Protein AF-A0AAD8QIY9-F1 (afdb_monomer)

pLDDT: mean 73.0, std 21.52, range [18.5, 98.19]

Structure (mmCIF, N/CA/C/O backbone):
data_AF-A0AAD8QIY9-F1
#
_entry.id   AF-A0AAD8QIY9-F1
#
loop_
_atom_site.group_PDB
_atom_site.id
_atom_site.type_symbol
_atom_site.label_atom_id
_atom_site.label_alt_id
_atom_site.label_comp_id
_atom_site.label_asym_id
_atom_site.label_entity_id
_atom_site.label_seq_id
_atom_site.pdbx_PDB_ins_code
_atom_site.Cartn_x
_atom_site.Cartn_y
_atom_site.Cartn_z
_atom_site.occupancy
_atom_site.B_iso_or_equiv
_atom_site.auth_seq_id
_atom_site.auth_comp_id
_atom_site.auth_asym_id
_atom_site.auth_atom_id
_atom_site.pdbx_PDB_model_num
ATOM 1 N N . MET A 1 1 ? -17.175 15.828 -14.242 1.00 21.14 1 MET A N 1
ATOM 2 C CA . MET A 1 1 ? -17.108 14.345 -14.232 1.00 21.14 1 MET A CA 1
ATOM 3 C C . MET A 1 1 ? -16.057 13.899 -13.226 1.00 21.14 1 MET A C 1
ATOM 5 O O . MET A 1 1 ? -14.866 14.074 -13.456 1.00 21.14 1 MET A O 1
ATOM 9 N N . ALA A 1 2 ? -16.530 13.477 -12.053 1.00 19.03 2 ALA A N 1
ATOM 10 C CA . ALA A 1 2 ? -15.810 13.533 -10.785 1.00 19.03 2 ALA A CA 1
ATOM 11 C C . ALA A 1 2 ? -14.758 12.424 -10.600 1.00 19.03 2 ALA A C 1
ATOM 13 O O . ALA A 1 2 ? -14.984 11.249 -10.896 1.00 19.03 2 ALA A O 1
ATOM 14 N N . ARG A 1 3 ? -13.591 12.847 -10.101 1.00 18.50 3 ARG A N 1
ATOM 15 C CA . ARG A 1 3 ? -12.462 12.017 -9.671 1.00 18.50 3 ARG A CA 1
ATOM 16 C C . ARG A 1 3 ? -12.796 11.374 -8.323 1.00 18.50 3 ARG A C 1
ATOM 18 O O . ARG A 1 3 ? -13.298 12.037 -7.427 1.00 18.50 3 ARG A O 1
ATOM 25 N N . TRP A 1 4 ? -12.505 10.085 -8.203 1.00 21.19 4 TRP A N 1
ATOM 26 C CA . TRP A 1 4 ? -12.859 9.246 -7.061 1.00 21.19 4 TRP A CA 1
ATOM 27 C C . TRP A 1 4 ? -11.745 9.262 -6.002 1.00 21.19 4 TRP A C 1
ATOM 29 O O . TRP A 1 4 ? -10.675 8.693 -6.239 1.00 21.19 4 TRP A O 1
ATOM 39 N N . CYS A 1 5 ? -11.998 9.899 -4.855 1.00 19.88 5 CYS A N 1
ATOM 40 C CA . CYS A 1 5 ? -11.155 9.844 -3.654 1.00 19.88 5 CYS A CA 1
ATOM 41 C C . CYS A 1 5 ? -11.427 8.557 -2.861 1.00 19.88 5 CYS A C 1
ATOM 43 O O . CYS A 1 5 ? -12.566 8.105 -2.761 1.00 19.88 5 CYS A O 1
ATOM 45 N N . ARG A 1 6 ? -10.362 7.945 -2.334 1.00 24.66 6 ARG A N 1
ATOM 46 C CA . ARG A 1 6 ? -10.383 6.725 -1.516 1.00 24.66 6 ARG A CA 1
ATOM 47 C C . ARG A 1 6 ? -9.691 7.034 -0.200 1.00 24.66 6 ARG A C 1
ATOM 49 O O . ARG A 1 6 ? -8.578 7.550 -0.219 1.00 24.66 6 ARG A O 1
ATOM 56 N N . THR A 1 7 ? -10.338 6.700 0.901 1.00 21.98 7 THR A N 1
ATOM 57 C CA . THR A 1 7 ? -9.853 6.930 2.259 1.00 21.98 7 THR A CA 1
ATOM 58 C C . THR A 1 7 ? -9.060 5.719 2.770 1.00 21.98 7 THR A C 1
ATOM 60 O O . THR A 1 7 ? -9.433 4.568 2.545 1.00 21.98 7 THR A O 1
ATOM 63 N N . ALA A 1 8 ? -7.948 6.026 3.446 1.00 27.14 8 ALA A N 1
ATOM 64 C CA . ALA A 1 8 ? -7.008 5.149 4.156 1.00 27.14 8 ALA A CA 1
ATOM 65 C C . ALA A 1 8 ? -6.075 4.254 3.307 1.00 27.14 8 ALA A C 1
ATOM 67 O O . ALA A 1 8 ? -6.323 3.066 3.077 1.00 27.14 8 ALA A O 1
ATOM 68 N N . ALA A 1 9 ? -4.946 4.867 2.947 1.00 22.50 9 ALA A N 1
ATOM 69 C CA . ALA A 1 9 ? -3.689 4.286 2.493 1.00 22.50 9 ALA A CA 1
ATOM 70 C C . ALA A 1 9 ? -2.688 4.204 3.665 1.00 22.50 9 ALA A C 1
ATOM 72 O O . ALA A 1 9 ? -2.499 5.227 4.324 1.00 22.50 9 ALA A O 1
ATOM 73 N N . PRO A 1 10 ? -1.992 3.081 3.932 1.00 22.39 10 PRO A N 1
ATOM 74 C CA . PRO A 1 10 ? -0.773 3.125 4.728 1.00 22.39 10 PRO A CA 1
ATOM 75 C C . PRO A 1 10 ? 0.338 3.778 3.894 1.00 22.39 10 PRO A C 1
ATOM 77 O O . PRO A 1 10 ? 0.641 3.353 2.777 1.00 22.39 10 PRO A O 1
ATOM 80 N N . ILE A 1 11 ? 0.950 4.826 4.442 1.00 23.64 11 ILE A 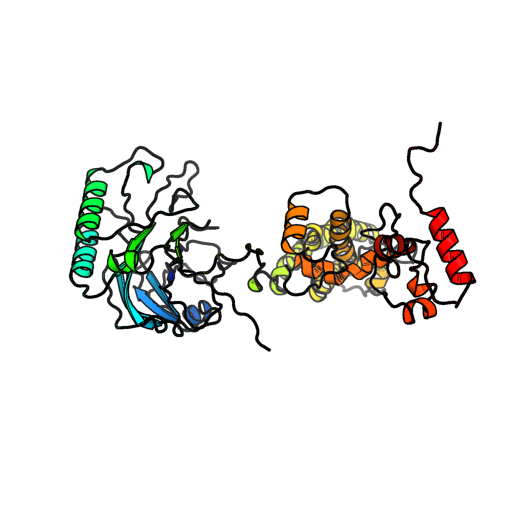N 1
ATOM 81 C CA . ILE A 1 11 ? 2.036 5.588 3.821 1.00 23.64 11 ILE A CA 1
ATOM 82 C C . ILE A 1 11 ? 3.222 4.653 3.529 1.00 23.64 11 ILE A C 1
ATOM 84 O O . ILE A 1 11 ? 4.047 4.345 4.390 1.00 23.64 11 ILE A O 1
ATOM 88 N N . ALA A 1 12 ? 3.341 4.210 2.278 1.00 21.08 12 ALA A N 1
ATOM 89 C CA . ALA A 1 12 ? 4.534 3.546 1.772 1.00 21.08 12 ALA A CA 1
ATOM 90 C C . ALA A 1 12 ? 5.663 4.583 1.638 1.00 21.08 12 ALA A C 1
ATOM 92 O O . ALA A 1 12 ? 5.784 5.259 0.617 1.00 21.08 12 ALA A O 1
ATOM 93 N N . GLY A 1 13 ? 6.491 4.731 2.677 1.00 21.50 13 GLY A N 1
ATOM 94 C CA . GLY A 1 13 ? 7.665 5.607 2.597 1.00 21.50 13 GLY A CA 1
ATOM 95 C C . GLY A 1 13 ? 8.385 5.971 3.894 1.00 21.50 13 GLY A C 1
ATOM 96 O O . GLY A 1 13 ? 9.485 6.518 3.809 1.00 21.50 13 GLY A O 1
ATOM 97 N N . ALA A 1 14 ? 7.847 5.658 5.074 1.00 21.59 14 ALA A N 1
ATOM 98 C CA . ALA A 1 14 ? 8.504 5.968 6.343 1.00 21.59 14 ALA A CA 1
ATOM 99 C C . ALA A 1 14 ? 9.152 4.712 6.946 1.00 21.59 14 ALA A C 1
ATOM 101 O O . ALA A 1 14 ? 8.481 3.789 7.399 1.00 21.59 14 ALA A O 1
ATOM 102 N N . LYS A 1 15 ? 10.488 4.666 6.935 1.00 22.91 15 LYS A N 1
ATOM 103 C CA . LYS A 1 15 ? 11.232 3.817 7.869 1.00 22.91 15 LYS A CA 1
ATOM 104 C C . LYS A 1 15 ? 11.070 4.425 9.270 1.00 22.91 15 LYS A C 1
ATOM 106 O O . LYS A 1 15 ? 11.341 5.610 9.413 1.00 22.91 15 LYS A O 1
ATOM 111 N N . GLU A 1 16 ? 10.723 3.567 10.234 1.00 24.08 16 GLU A N 1
ATOM 112 C CA . GLU A 1 16 ? 10.786 3.721 11.705 1.00 24.08 16 GLU A CA 1
ATOM 113 C C . GLU A 1 16 ? 9.524 4.177 12.481 1.00 24.08 16 GLU A C 1
ATOM 115 O O . GLU A 1 16 ? 9.021 5.281 12.323 1.00 24.08 16 GLU A O 1
ATOM 120 N N . GLN A 1 17 ? 9.107 3.277 13.393 1.00 26.48 17 GLN A N 1
ATOM 121 C CA . GLN A 1 17 ? 8.493 3.474 14.725 1.00 26.48 17 GLN A CA 1
ATOM 122 C C . GLN A 1 17 ? 7.114 4.153 14.901 1.00 26.48 17 GLN A C 1
ATOM 124 O O . GLN A 1 17 ? 6.879 4.707 15.969 1.00 26.48 17 GLN A O 1
ATOM 129 N N . ALA A 1 18 ? 6.164 4.022 13.968 1.00 29.22 18 ALA A N 1
ATOM 130 C CA . ALA A 1 18 ? 4.759 4.408 14.211 1.00 29.22 18 ALA A CA 1
ATOM 131 C C . ALA A 1 18 ? 3.840 3.212 14.493 1.00 29.22 18 ALA A C 1
ATOM 133 O O . ALA A 1 18 ? 3.858 2.239 13.741 1.00 29.22 18 ALA A O 1
ATOM 134 N N . SER A 1 19 ? 3.036 3.268 15.561 1.00 31.56 19 SER A N 1
ATOM 135 C CA . SER A 1 19 ? 2.042 2.245 15.938 1.00 31.56 19 SER A CA 1
ATOM 136 C C . SER A 1 19 ? 0.631 2.740 15.594 1.00 31.56 19 SER A C 1
ATOM 138 O O . SER A 1 19 ? 0.084 3.547 16.332 1.00 31.56 19 SER A O 1
ATOM 140 N N . PRO A 1 20 ? 0.002 2.322 14.492 1.00 34.47 20 PRO A N 1
ATOM 141 C CA . PRO A 1 20 ? -1.386 2.700 14.247 1.00 34.47 20 PRO A CA 1
ATOM 142 C C . PRO A 1 20 ? -2.281 1.982 15.266 1.00 34.47 20 PRO A C 1
ATOM 144 O O . PRO A 1 20 ? -2.203 0.764 15.401 1.00 34.47 20 PRO A O 1
ATOM 147 N N . VAL A 1 21 ? -3.121 2.719 15.985 1.00 33.56 21 VAL A N 1
ATOM 148 C CA . VAL A 1 21 ? -4.086 2.151 16.930 1.00 33.56 21 VAL A CA 1
ATOM 149 C C . VAL A 1 21 ? -5.457 2.612 16.463 1.00 33.56 21 VAL A C 1
ATOM 151 O O . VAL A 1 21 ? -5.700 3.794 1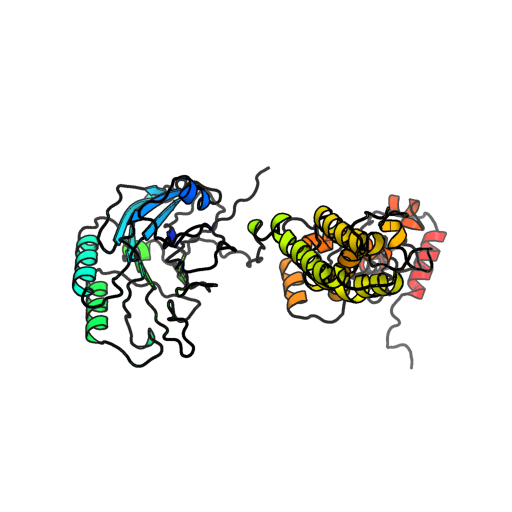6.529 1.00 33.56 21 VAL A O 1
ATOM 154 N N . ALA A 1 22 ? -6.302 1.701 15.967 1.00 34.31 22 ALA A N 1
ATOM 155 C CA . ALA A 1 22 ? -7.706 1.897 15.562 1.00 34.31 22 ALA A CA 1
ATOM 156 C C . ALA A 1 22 ? -8.013 2.899 14.409 1.00 34.31 22 ALA A C 1
ATOM 158 O O . ALA A 1 22 ? -8.376 4.045 14.630 1.00 34.31 22 ALA A O 1
ATOM 159 N N . VAL A 1 23 ? -8.012 2.436 13.153 1.00 38.12 23 VAL A N 1
ATOM 160 C CA . VAL A 1 23 ? -8.559 3.162 11.986 1.00 38.12 23 VAL A CA 1
ATOM 161 C C . VAL A 1 23 ? -9.962 2.646 11.673 1.00 38.12 23 VAL A C 1
ATOM 163 O O . VAL A 1 23 ? -10.087 1.549 11.149 1.00 38.12 23 VAL A O 1
ATOM 166 N N . ALA A 1 24 ? -11.029 3.404 11.914 1.00 34.69 24 ALA A N 1
ATOM 167 C CA . ALA A 1 24 ? -12.357 2.981 11.468 1.00 34.69 24 ALA A CA 1
ATOM 168 C C . ALA A 1 24 ? -12.539 3.150 9.940 1.00 34.69 24 ALA A C 1
ATOM 170 O O . ALA A 1 24 ? -12.148 4.174 9.369 1.00 34.69 24 ALA A O 1
ATOM 171 N N . ARG A 1 25 ? -13.110 2.151 9.246 1.00 30.23 25 ARG A N 1
ATOM 172 C CA . ARG A 1 25 ? -13.399 2.205 7.793 1.00 30.23 25 ARG A CA 1
ATOM 173 C C . ARG A 1 25 ? -14.904 2.111 7.535 1.00 30.23 25 ARG A C 1
ATOM 175 O O . ARG A 1 25 ? -15.549 1.217 8.054 1.00 30.23 25 ARG A O 1
ATOM 182 N N . THR A 1 26 ? -15.423 2.968 6.649 1.00 32.38 26 THR A N 1
ATOM 183 C CA . THR A 1 26 ? -16.783 2.870 6.086 1.00 32.38 26 THR A CA 1
ATOM 184 C C . THR A 1 26 ? -16.758 2.943 4.554 1.00 32.38 26 THR A C 1
ATOM 186 O O . THR A 1 26 ? -15.902 3.593 3.941 1.00 32.38 26 THR A O 1
ATOM 189 N N . SER A 1 27 ? -17.684 2.227 3.911 1.00 28.05 27 SER A N 1
ATOM 190 C CA . SER A 1 27 ? -17.843 2.156 2.453 1.00 28.05 27 SER A CA 1
ATOM 191 C C . SER A 1 27 ? -18.639 3.357 1.927 1.00 28.05 27 SER A C 1
ATOM 193 O O . SER A 1 27 ? -19.864 3.383 1.991 1.00 28.05 27 SER A O 1
ATOM 195 N N . ALA A 1 28 ? -17.962 4.337 1.326 1.00 25.08 28 ALA A N 1
ATOM 196 C CA . ALA A 1 28 ? -18.619 5.473 0.683 1.00 25.08 28 ALA A CA 1
ATOM 197 C C . ALA A 1 28 ? -19.280 5.083 -0.655 1.00 25.08 28 ALA A C 1
ATOM 199 O O . ALA A 1 28 ? -18.626 5.129 -1.700 1.00 25.08 28 ALA A O 1
ATOM 200 N N . ARG A 1 29 ? -20.582 4.761 -0.638 1.00 27.98 29 ARG A N 1
ATOM 201 C CA . ARG A 1 29 ? -21.555 5.145 -1.686 1.00 27.98 29 ARG A CA 1
ATOM 202 C C . ARG A 1 29 ? -22.963 5.199 -1.096 1.00 27.98 29 ARG A C 1
ATOM 204 O O . ARG A 1 29 ? -23.657 4.195 -1.040 1.00 27.98 29 ARG A O 1
ATOM 211 N N . GLY A 1 30 ? -23.366 6.404 -0.728 1.00 23.52 30 GLY A N 1
ATOM 212 C CA . GLY A 1 30 ? -24.691 6.726 -0.220 1.00 23.52 30 GLY A CA 1
ATOM 213 C C . GLY A 1 30 ? -24.532 7.862 0.772 1.00 23.52 30 GLY A C 1
ATOM 214 O O . GLY A 1 30 ? -23.858 7.696 1.782 1.00 23.52 30 GLY A O 1
ATOM 215 N N . ALA A 1 31 ? -25.068 9.035 0.453 1.00 26.28 31 ALA A N 1
ATOM 216 C CA . ALA A 1 31 ? -25.296 10.059 1.461 1.00 26.28 31 ALA A CA 1
ATOM 217 C C . ALA A 1 31 ? -26.203 9.418 2.522 1.00 26.28 31 ALA A C 1
ATOM 219 O O . ALA A 1 31 ? -27.357 9.143 2.207 1.00 26.28 31 ALA A O 1
ATOM 220 N N . GLY A 1 32 ? -25.671 9.046 3.691 1.00 26.80 32 GLY A N 1
ATOM 221 C CA . GLY A 1 32 ? -26.487 8.316 4.665 1.00 26.80 32 GLY A CA 1
ATOM 222 C C . GLY A 1 32 ? -25.821 7.313 5.609 1.00 26.80 32 GLY A C 1
ATOM 223 O O . GLY A 1 32 ? -26.523 6.866 6.501 1.00 26.80 32 GLY A O 1
ATOM 224 N N . SER A 1 33 ? -24.527 6.975 5.508 1.00 29.11 33 SER A N 1
ATOM 225 C CA . SER A 1 33 ? -23.912 6.073 6.507 1.00 29.11 33 SER A CA 1
ATOM 226 C C . SER A 1 33 ? -23.226 6.826 7.644 1.00 29.11 33 SER A C 1
ATOM 228 O O . SER A 1 33 ? -22.311 7.627 7.399 1.00 29.11 33 SER A O 1
ATOM 230 N N . SER A 1 34 ? -23.616 6.521 8.874 1.00 30.23 34 SER A N 1
ATOM 231 C CA . SER A 1 34 ? -22.928 6.975 10.066 1.00 30.23 34 SER A CA 1
ATOM 232 C C . SER A 1 34 ? -21.558 6.333 10.202 1.00 30.23 34 SER A C 1
ATOM 234 O O . SER A 1 34 ? -21.245 5.302 9.611 1.00 30.23 34 SER A O 1
ATOM 236 N N . SER A 1 35 ? -20.642 7.029 10.855 1.00 37.56 35 SER A N 1
ATOM 237 C CA . SER A 1 35 ? -19.254 6.586 10.995 1.00 37.56 35 SER A CA 1
ATOM 238 C C . SER A 1 35 ? -18.846 6.759 12.454 1.00 37.56 35 SER A C 1
ATOM 240 O O . SER A 1 35 ? -19.493 7.507 13.170 1.00 37.56 35 SER A O 1
ATOM 242 N N . ILE A 1 36 ? -17.723 6.175 12.879 1.00 33.53 36 ILE A N 1
ATOM 243 C CA . ILE A 1 36 ? -16.984 6.515 14.116 1.00 33.53 36 ILE A CA 1
ATOM 244 C C . ILE A 1 36 ? -15.481 6.684 13.737 1.00 33.53 36 ILE A C 1
ATOM 246 O O . ILE A 1 36 ? -15.110 6.233 12.654 1.00 33.53 36 ILE A O 1
ATOM 250 N N . PRO A 1 37 ? -14.624 7.415 14.486 1.00 35.72 37 PRO A N 1
ATOM 251 C CA . PRO A 1 37 ? -13.404 8.066 13.971 1.00 35.72 37 PRO A CA 1
ATOM 252 C C . PRO A 1 37 ? -12.108 7.246 13.994 1.00 35.72 37 PRO A C 1
ATOM 254 O O . PRO A 1 37 ? -12.046 6.118 14.476 1.00 35.72 37 PRO A O 1
ATOM 257 N N . ILE A 1 38 ? -11.054 7.867 13.450 1.00 32.47 38 ILE A N 1
ATOM 258 C CA . ILE A 1 38 ? -9.691 7.346 13.322 1.00 32.47 38 ILE A CA 1
ATOM 259 C C . ILE A 1 38 ? -8.874 7.733 14.566 1.00 32.47 38 ILE A C 1
ATOM 261 O O . ILE A 1 38 ? -8.716 8.915 14.872 1.00 32.47 38 ILE A O 1
ATOM 265 N N . MET A 1 39 ? -8.307 6.745 15.250 1.00 33.84 39 MET A N 1
ATOM 266 C CA . MET A 1 39 ? -7.190 6.901 16.181 1.00 33.84 39 MET A CA 1
ATOM 267 C C . MET A 1 39 ? -5.870 6.626 15.450 1.00 33.84 39 MET A C 1
ATOM 269 O O . MET A 1 39 ? -5.763 5.728 14.613 1.00 33.84 39 MET A O 1
ATOM 273 N N . GLU A 1 40 ? -4.832 7.400 15.757 1.00 36.59 40 GLU A N 1
ATOM 274 C CA . GLU A 1 40 ? -3.474 7.122 15.294 1.00 36.59 40 GLU A CA 1
ATOM 275 C C . GLU A 1 40 ? -2.449 7.534 16.365 1.00 36.59 40 GLU A C 1
ATOM 277 O O . GLU A 1 40 ? -2.523 8.609 16.960 1.00 36.59 40 GLU A O 1
ATOM 282 N N . LYS A 1 41 ? -1.439 6.697 16.633 1.00 33.09 41 LYS A N 1
ATOM 283 C CA . LYS A 1 41 ? -0.280 7.108 17.442 1.00 33.09 41 LYS A CA 1
ATOM 284 C C . LYS A 1 41 ? 0.669 7.873 16.529 1.00 33.09 41 LYS A C 1
ATOM 286 O O . LYS A 1 41 ? 1.389 7.286 15.720 1.00 33.09 41 LYS A O 1
ATOM 291 N N . ALA A 1 42 ? 0.689 9.189 16.656 1.00 30.88 42 ALA A N 1
ATOM 292 C CA . ALA A 1 42 ? 1.555 10.018 15.839 1.00 30.88 42 ALA A CA 1
ATOM 293 C C . ALA A 1 42 ? 3.002 10.014 16.371 1.00 30.88 42 ALA A C 1
ATOM 295 O O . ALA A 1 42 ? 3.358 10.720 17.315 1.00 30.88 42 ALA A O 1
ATOM 296 N N . THR A 1 43 ? 3.874 9.230 15.737 1.00 31.11 43 THR A N 1
ATOM 297 C CA . THR A 1 43 ? 5.336 9.365 15.857 1.00 31.11 43 THR A CA 1
ATOM 298 C C . THR A 1 43 ? 5.892 9.949 14.564 1.00 31.11 43 THR A C 1
ATOM 300 O O . THR A 1 43 ? 5.720 9.389 13.484 1.00 31.11 43 THR A O 1
ATOM 303 N N . ARG A 1 44 ? 6.553 11.099 14.691 1.00 29.59 44 ARG A N 1
ATOM 304 C CA . ARG A 1 44 ? 7.031 11.962 13.606 1.00 29.59 44 ARG A CA 1
ATOM 305 C C . ARG A 1 44 ? 7.793 11.210 12.503 1.00 29.59 44 ARG A C 1
ATOM 307 O O . ARG A 1 44 ? 8.816 10.582 12.769 1.00 29.59 44 ARG A O 1
ATOM 314 N N . GLY A 1 45 ? 7.353 11.377 11.257 1.00 25.95 45 GLY A N 1
ATOM 315 C CA . GLY A 1 45 ? 8.023 10.873 10.060 1.00 25.95 45 GLY A CA 1
ATOM 316 C C . GLY A 1 45 ? 8.190 11.953 8.993 1.00 25.95 45 GLY A C 1
ATOM 317 O O . GLY A 1 45 ? 7.447 11.960 8.025 1.00 25.95 45 GLY A O 1
ATOM 318 N N . LEU A 1 46 ? 9.195 12.825 9.124 1.00 25.50 46 LEU A N 1
ATOM 319 C CA . LEU A 1 46 ? 9.713 13.662 8.030 1.00 25.50 46 LEU A CA 1
ATOM 320 C C . LEU A 1 46 ? 11.239 13.774 8.182 1.00 25.50 46 LEU A C 1
ATOM 322 O O . LEU A 1 46 ? 11.765 14.224 9.199 1.00 25.50 46 LEU A O 1
ATOM 326 N N . ARG A 1 47 ? 11.980 13.276 7.185 1.00 26.94 47 ARG A N 1
ATOM 327 C CA . ARG A 1 47 ? 13.450 13.210 7.194 1.00 26.94 47 ARG A CA 1
ATOM 328 C C . ARG A 1 47 ? 14.082 14.603 7.294 1.00 26.94 47 ARG A C 1
ATOM 330 O O . ARG A 1 47 ? 13.945 15.382 6.357 1.00 26.94 47 ARG A O 1
ATOM 337 N N . ARG A 1 48 ? 14.896 14.796 8.343 1.00 27.56 48 ARG A N 1
ATOM 338 C CA . ARG A 1 48 ? 16.221 15.473 8.419 1.00 27.56 48 ARG A CA 1
ATOM 339 C C . ARG A 1 48 ? 16.378 16.191 9.772 1.00 27.56 48 ARG A C 1
ATOM 341 O O . ARG A 1 48 ? 16.399 17.413 9.784 1.00 27.56 48 ARG A O 1
ATOM 348 N N . ARG A 1 49 ? 16.482 15.455 10.891 1.00 24.16 49 ARG A N 1
ATOM 349 C CA . ARG A 1 49 ? 17.093 15.849 12.194 1.00 24.16 49 ARG A CA 1
ATOM 350 C C . ARG A 1 49 ? 16.738 14.805 13.278 1.00 24.16 49 ARG A C 1
ATOM 352 O O . ARG A 1 49 ? 15.881 13.968 13.002 1.00 24.16 49 ARG A O 1
ATOM 359 N N . PRO A 1 50 ? 17.420 14.785 14.444 1.00 27.66 50 PRO A N 1
ATOM 360 C CA . PRO A 1 50 ? 17.244 13.752 15.469 1.00 27.66 50 PRO A CA 1
ATOM 361 C C . PRO A 1 50 ? 15.774 13.610 15.890 1.00 27.66 50 PRO A C 1
ATOM 363 O O . PRO A 1 50 ? 15.098 14.614 16.110 1.00 27.66 50 PRO A O 1
ATOM 366 N N . GLN A 1 51 ? 15.290 12.367 15.980 1.00 32.41 51 GLN A N 1
ATOM 367 C CA . GLN A 1 51 ? 13.925 12.013 16.380 1.00 32.41 51 GLN A CA 1
ATOM 368 C C . GLN A 1 51 ? 13.558 12.643 17.734 1.00 32.41 51 GLN A C 1
ATOM 370 O O . GLN A 1 51 ? 14.079 12.262 18.781 1.00 32.41 51 GLN A O 1
ATOM 375 N N . ARG A 1 52 ? 12.602 13.576 17.712 1.00 33.59 52 ARG A N 1
ATOM 376 C CA . ARG A 1 52 ? 11.800 13.982 18.873 1.00 33.59 52 ARG A CA 1
ATOM 377 C C . ARG A 1 52 ? 10.339 13.661 18.560 1.00 33.59 52 ARG A C 1
ATOM 379 O O . ARG A 1 52 ? 9.862 14.027 17.482 1.00 33.59 52 ARG A O 1
ATOM 386 N N . ARG A 1 53 ? 9.641 12.972 19.475 1.00 45.84 53 ARG A N 1
ATOM 387 C CA . ARG A 1 53 ? 8.170 12.900 19.444 1.00 45.84 53 ARG A CA 1
ATOM 388 C C . ARG A 1 53 ? 7.648 14.335 19.547 1.00 45.84 53 ARG A C 1
ATOM 390 O O . ARG A 1 53 ? 8.226 15.130 20.287 1.00 45.84 53 ARG A O 1
ATOM 397 N N . SER A 1 54 ? 6.661 14.695 18.731 1.00 43.44 54 SER A N 1
ATOM 398 C CA . SER A 1 54 ? 6.243 16.094 18.629 1.00 43.44 54 SER A CA 1
ATOM 399 C C . SER A 1 54 ? 5.385 16.474 19.832 1.00 43.44 54 SER A C 1
ATOM 401 O O . SER A 1 54 ? 4.412 15.790 20.142 1.00 43.44 54 SER A O 1
ATOM 403 N N . THR A 1 55 ? 5.766 17.547 20.519 1.00 51.53 55 THR A N 1
ATOM 404 C CA . THR A 1 55 ? 4.951 18.205 21.550 1.00 51.53 55 THR A CA 1
ATOM 405 C C . THR A 1 55 ? 3.790 18.979 20.923 1.00 51.53 55 THR A C 1
ATOM 407 O O . THR A 1 55 ? 2.769 19.175 21.565 1.00 51.53 55 THR A O 1
ATOM 410 N N . GLU A 1 56 ? 3.915 19.368 19.653 1.00 57.69 56 GLU A N 1
ATOM 411 C CA . GLU A 1 56 ? 2.891 20.064 18.868 1.00 57.69 56 GLU A CA 1
ATOM 412 C C . GLU A 1 56 ? 2.880 19.526 17.436 1.00 57.69 56 GLU A C 1
ATOM 414 O O . GLU A 1 56 ? 3.931 19.148 16.908 1.00 57.69 56 GLU A O 1
ATOM 419 N N . PHE A 1 57 ? 1.712 19.489 16.800 1.00 63.41 57 PHE A N 1
ATOM 420 C CA . PHE A 1 57 ? 1.594 19.204 15.372 1.00 63.41 57 PHE A CA 1
ATOM 421 C C . PHE A 1 57 ? 1.457 20.516 14.612 1.00 63.41 57 PHE A C 1
ATOM 423 O O . PHE A 1 57 ? 0.638 21.355 14.971 1.00 63.41 57 PHE A O 1
ATOM 430 N N . THR A 1 58 ? 2.261 20.697 13.568 1.00 68.31 58 THR A N 1
ATOM 431 C CA . THR A 1 58 ? 2.107 21.850 12.673 1.00 68.31 58 THR A CA 1
ATOM 432 C C . THR A 1 58 ? 0.917 21.644 11.735 1.00 68.31 58 THR A C 1
ATOM 434 O O . THR A 1 58 ? 0.648 20.517 11.311 1.00 68.31 58 THR A O 1
ATOM 437 N N . ASP A 1 59 ? 0.260 22.731 11.323 1.00 66.81 59 ASP A N 1
ATOM 438 C CA . ASP A 1 59 ? -0.841 22.677 10.347 1.00 66.81 59 ASP A CA 1
ATOM 439 C C . ASP A 1 59 ? -0.425 21.956 9.062 1.00 66.81 59 ASP A C 1
ATOM 441 O O . ASP A 1 59 ? -1.200 21.201 8.482 1.00 66.81 59 ASP A O 1
ATOM 445 N N . GLN A 1 60 ? 0.830 22.121 8.636 1.00 65.00 60 GLN A N 1
ATOM 446 C CA . GLN A 1 60 ? 1.367 21.445 7.458 1.00 65.00 60 GLN A CA 1
ATOM 447 C C . GLN A 1 60 ? 1.497 19.924 7.658 1.00 65.00 60 GLN A C 1
ATOM 449 O O . GLN A 1 60 ? 1.231 19.166 6.725 1.00 65.00 60 GLN A O 1
ATOM 454 N N . GLU A 1 61 ? 1.890 19.469 8.855 1.00 62.53 61 GLU A N 1
ATOM 455 C CA . GLU A 1 61 ? 1.941 18.042 9.206 1.00 62.53 61 GLU A CA 1
ATOM 456 C C . GLU A 1 61 ? 0.526 17.444 9.226 1.00 62.53 61 GLU A C 1
ATOM 458 O O . GLU A 1 61 ? 0.308 16.402 8.608 1.00 62.53 61 GLU A O 1
ATOM 463 N N . LEU A 1 62 ? -0.448 18.121 9.840 1.00 65.81 62 LEU A N 1
ATOM 464 C CA . LEU A 1 62 ? -1.841 17.661 9.891 1.00 65.81 62 LEU A CA 1
ATOM 465 C C . LEU A 1 62 ? -2.494 17.647 8.505 1.00 65.81 62 LEU A C 1
ATOM 467 O O . LEU A 1 62 ? -3.052 16.630 8.101 1.00 65.81 62 LEU A O 1
ATOM 471 N N . THR A 1 63 ? -2.316 18.711 7.719 1.00 67.62 63 THR A N 1
ATOM 472 C CA . THR A 1 63 ? -2.808 18.792 6.331 1.00 67.62 63 THR A CA 1
ATOM 473 C C . THR A 1 63 ? -2.218 17.678 5.460 1.00 67.62 63 THR A C 1
ATOM 475 O O . THR A 1 63 ? -2.860 17.198 4.530 1.00 67.62 63 THR A O 1
ATOM 478 N N . SER A 1 64 ? -0.997 17.214 5.748 1.00 61.91 64 SER A N 1
ATOM 479 C CA . SER A 1 64 ? -0.396 16.102 5.000 1.00 61.91 64 SER A CA 1
ATOM 480 C C . SER A 1 64 ? -1.060 14.742 5.266 1.00 61.91 64 SER A C 1
ATOM 482 O O . SER A 1 64 ? -0.956 13.845 4.425 1.00 61.91 64 SER A O 1
ATOM 484 N N . LEU A 1 65 ? -1.751 14.596 6.403 1.00 58.97 65 LEU A N 1
ATOM 485 C CA . LEU A 1 65 ? -2.547 13.417 6.762 1.00 58.97 65 LEU A CA 1
ATOM 486 C C . LEU A 1 65 ? -3.973 13.482 6.184 1.00 58.97 65 LEU A C 1
ATOM 488 O O . LEU A 1 65 ? -4.646 12.455 6.078 1.00 58.97 65 LEU A O 1
ATOM 492 N N . GLU A 1 66 ? -4.428 14.663 5.759 1.00 64.62 66 GLU A N 1
ATOM 493 C CA . GLU A 1 66 ? -5.740 14.872 5.145 1.00 64.62 66 GLU A CA 1
ATOM 494 C C . GLU A 1 66 ? -5.771 14.341 3.705 1.00 64.62 66 GLU A C 1
ATOM 496 O O . GLU A 1 66 ? -5.361 14.988 2.739 1.00 64.62 66 GLU A O 1
ATOM 501 N N . ILE A 1 67 ? -6.275 13.118 3.531 1.00 50.47 67 ILE A N 1
ATOM 502 C CA . ILE A 1 67 ? -6.416 12.500 2.209 1.00 50.47 67 ILE A CA 1
ATOM 503 C C . ILE A 1 67 ? -7.862 12.631 1.730 1.00 50.47 67 ILE A C 1
ATOM 505 O O . ILE A 1 67 ? -8.711 11.782 1.999 1.00 50.47 67 ILE A O 1
ATOM 509 N N . GLY A 1 68 ? -8.117 13.673 0.938 1.00 53.28 68 GLY A N 1
ATOM 510 C CA . GLY A 1 68 ? -9.355 13.838 0.171 1.00 53.28 68 GLY A CA 1
ATOM 511 C C . GLY A 1 68 ? -10.547 14.418 0.935 1.00 53.28 68 GLY A C 1
ATOM 512 O O . GLY A 1 68 ? -11.544 14.722 0.286 1.00 53.28 68 GLY A O 1
ATOM 513 N N . ASP A 1 69 ? -10.438 14.600 2.250 1.00 58.91 69 ASP A N 1
ATOM 514 C CA . ASP A 1 69 ? -11.404 15.315 3.083 1.00 58.91 69 ASP A CA 1
ATOM 515 C C . ASP A 1 69 ? -10.672 16.021 4.232 1.00 58.91 69 ASP A C 1
ATOM 517 O O . ASP A 1 69 ? -9.564 15.607 4.584 1.00 58.91 69 ASP A O 1
ATOM 521 N N . LYS A 1 70 ? -11.282 17.067 4.793 1.00 75.75 70 LYS A N 1
ATOM 522 C CA . LYS A 1 70 ? -10.747 17.791 5.950 1.00 75.75 70 LYS A CA 1
ATOM 523 C C . LYS A 1 70 ? -10.984 17.005 7.231 1.00 75.75 70 LYS A C 1
ATOM 525 O O . LYS A 1 70 ? -12.002 16.316 7.372 1.00 75.75 70 LYS A O 1
ATOM 530 N N . PHE A 1 71 ? -10.053 17.128 8.168 1.00 79.81 71 PHE A N 1
ATOM 531 C CA . PHE A 1 71 ? -10.151 16.475 9.462 1.00 79.81 71 PHE A CA 1
ATOM 532 C C . PHE A 1 71 ? -10.061 17.493 10.596 1.00 79.81 71 PHE A C 1
ATOM 534 O O . PHE A 1 71 ? -9.241 18.406 10.586 1.00 79.81 71 PHE A O 1
ATOM 541 N N . VAL A 1 72 ? -10.890 17.294 11.613 1.00 78.88 72 VAL A N 1
ATOM 542 C CA . VAL A 1 72 ? -10.720 17.917 12.919 1.00 78.88 72 VAL A CA 1
ATOM 543 C C . VAL A 1 72 ? -9.765 17.035 13.713 1.00 78.88 72 VAL A C 1
ATOM 545 O O . VAL A 1 72 ? -10.044 15.857 13.955 1.00 78.88 72 VAL A O 1
ATOM 548 N N . TRP A 1 73 ? -8.619 17.594 14.089 1.00 80.81 73 TRP A N 1
ATOM 549 C CA . TRP A 1 73 ? -7.558 16.873 14.782 1.00 80.81 73 TRP A CA 1
ATOM 550 C C . TRP A 1 73 ? -7.546 17.206 16.269 1.00 80.81 73 TRP A C 1
ATOM 552 O O . TRP A 1 73 ? -7.566 18.369 16.664 1.00 80.81 73 TRP A O 1
ATOM 562 N N . CYS A 1 74 ? -7.451 16.172 17.098 1.00 75.38 74 CYS A N 1
ATOM 563 C CA . CYS A 1 74 ? -7.297 16.292 18.542 1.00 75.38 74 CYS A CA 1
ATOM 564 C C . CYS A 1 74 ? -6.032 15.542 18.945 1.00 75.38 74 CYS A C 1
ATOM 566 O O . CYS A 1 74 ? -5.859 14.394 18.551 1.00 75.38 74 CYS A O 1
ATOM 568 N N . TRP A 1 75 ? -5.151 16.136 19.745 1.00 76.75 75 TRP A N 1
ATOM 569 C CA . TRP A 1 75 ? -3.955 15.431 20.205 1.00 76.75 75 TRP A CA 1
ATOM 570 C C . TRP A 1 75 ? -3.662 15.640 21.683 1.00 76.75 75 TRP A C 1
ATOM 572 O O . TRP A 1 75 ? -4.033 16.656 22.282 1.00 76.75 75 TRP A O 1
ATOM 582 N N . LEU A 1 76 ? -2.982 14.645 22.249 1.00 71.25 76 LEU A N 1
ATOM 583 C CA . LEU A 1 76 ? -2.317 14.703 23.542 1.00 71.25 76 LEU A CA 1
ATOM 584 C C . LEU A 1 76 ? -0.808 14.784 23.267 1.00 71.25 76 LEU A C 1
ATOM 586 O O . LEU A 1 76 ? -0.280 13.896 22.588 1.00 71.25 76 LEU A O 1
ATOM 590 N N . PRO A 1 77 ? -0.109 15.835 23.726 1.00 69.62 77 PRO A N 1
ATOM 591 C CA . PRO A 1 77 ? 1.302 16.031 23.420 1.00 69.62 77 PRO A CA 1
ATOM 592 C C . PRO A 1 77 ? 2.172 14.942 24.057 1.00 69.62 77 PRO A C 1
ATOM 594 O O . PRO A 1 77 ? 1.869 14.413 25.128 1.00 69.62 77 PRO A O 1
ATOM 597 N N . ALA A 1 78 ? 3.282 14.601 23.403 1.00 66.25 78 ALA A N 1
ATOM 598 C CA . ALA A 1 78 ? 4.282 13.723 24.002 1.00 66.25 78 ALA A CA 1
ATOM 599 C C . ALA A 1 78 ? 5.076 14.465 25.091 1.00 66.25 78 ALA A C 1
ATOM 601 O O . ALA A 1 78 ? 5.394 15.642 24.933 1.00 66.25 78 ALA A O 1
ATOM 602 N N . ASN A 1 79 ? 5.460 13.763 26.160 1.00 59.16 79 ASN A N 1
ATOM 603 C CA . ASN A 1 79 ? 6.385 14.284 27.164 1.00 59.16 79 ASN A CA 1
ATOM 604 C C . ASN A 1 79 ? 7.767 13.634 26.966 1.00 59.16 79 ASN A C 1
ATOM 606 O O . ASN A 1 79 ? 7.971 12.446 27.239 1.00 59.16 79 ASN A O 1
ATOM 610 N N . GLY A 1 80 ? 8.713 14.400 26.417 1.00 63.25 80 GLY A N 1
ATOM 611 C CA . GLY A 1 80 ? 10.039 13.901 26.046 1.00 63.25 80 GLY A CA 1
ATOM 612 C C . GLY A 1 80 ? 9.984 12.836 24.941 1.00 63.25 80 GLY A C 1
ATOM 613 O O . GLY A 1 80 ? 9.497 13.084 23.839 1.00 63.25 80 GLY A O 1
ATOM 614 N N . HIS A 1 81 ? 10.507 11.637 25.220 1.00 45.72 81 HIS A N 1
ATOM 615 C CA . HIS A 1 81 ? 10.507 10.500 24.284 1.00 45.72 81 HIS A CA 1
ATOM 616 C C . HIS A 1 81 ? 9.316 9.541 24.475 1.00 45.72 81 HIS A C 1
ATOM 618 O O . HIS A 1 81 ? 9.267 8.505 23.811 1.00 45.72 81 HIS A O 1
ATOM 624 N N . SER A 1 82 ? 8.354 9.882 25.341 1.00 50.91 82 SER A N 1
ATOM 625 C CA . SER A 1 82 ? 7.256 9.004 25.767 1.00 50.91 82 SER A CA 1
ATOM 626 C C . SER A 1 82 ? 5.886 9.679 25.618 1.00 50.91 82 SER A C 1
ATOM 628 O O . SER A 1 82 ? 5.766 10.897 25.705 1.00 50.91 82 SER A O 1
ATOM 630 N N . GLY A 1 83 ? 4.836 8.885 25.386 1.00 61.12 83 GLY A N 1
ATOM 631 C CA . GLY A 1 83 ? 3.475 9.385 25.135 1.00 61.12 83 GLY A CA 1
ATOM 632 C C . GLY A 1 83 ? 3.251 9.904 23.710 1.00 61.12 83 GLY A C 1
ATOM 633 O O . GLY A 1 83 ? 4.025 9.569 22.803 1.00 61.12 83 GLY A O 1
ATOM 634 N N . GLY A 1 84 ? 2.193 10.705 23.550 1.00 69.81 84 GLY A N 1
ATOM 635 C CA . GLY A 1 84 ? 1.711 11.251 22.279 1.00 69.81 84 GLY A CA 1
ATOM 636 C C . GLY A 1 84 ? 0.529 10.460 21.709 1.00 69.81 84 GLY A C 1
ATOM 637 O O . GLY A 1 84 ? 0.672 9.273 21.422 1.00 69.81 84 GLY A O 1
ATOM 638 N N . MET A 1 85 ? -0.619 11.112 21.522 1.00 74.12 85 MET A N 1
ATOM 639 C CA . MET A 1 85 ? -1.816 10.521 20.902 1.00 74.12 85 MET A CA 1
ATOM 640 C C . MET A 1 85 ? -2.424 11.497 19.905 1.00 74.12 85 MET A C 1
ATOM 642 O O . MET A 1 85 ? -2.441 12.694 20.177 1.00 74.12 85 MET A O 1
ATOM 646 N N . LEU A 1 86 ? -2.945 10.994 18.787 1.00 76.81 86 LEU A N 1
ATOM 647 C CA . LEU A 1 86 ? -3.644 11.785 17.781 1.00 76.81 86 LEU A CA 1
ATOM 648 C C . LEU A 1 86 ? -4.987 11.116 17.447 1.00 76.81 86 LEU A C 1
ATOM 650 O O . LEU A 1 86 ? -5.066 9.909 17.226 1.00 76.81 86 LEU A O 1
ATOM 654 N N . LEU A 1 87 ? -6.047 11.912 17.416 1.00 77.00 87 LEU A N 1
ATOM 655 C CA . LEU A 1 87 ? -7.378 11.542 16.954 1.00 77.00 87 LEU A CA 1
ATOM 656 C C . LEU A 1 87 ? -7.735 12.415 15.757 1.00 77.00 87 LEU A C 1
ATOM 658 O O . LEU A 1 87 ? -7.541 13.631 15.801 1.00 77.00 87 LEU A O 1
ATOM 662 N N . GLY A 1 88 ? -8.280 11.797 14.716 1.00 78.81 88 GLY A N 1
ATOM 663 C CA . GLY A 1 88 ? -8.745 12.476 13.515 1.00 78.81 88 GLY A CA 1
ATOM 664 C C . GLY A 1 88 ? -10.212 12.176 13.244 1.00 78.81 88 GLY A C 1
ATOM 665 O O . GLY A 1 88 ? -10.616 11.017 13.110 1.00 78.81 88 GLY A O 1
ATOM 666 N N . PHE A 1 89 ? -11.002 13.232 13.092 1.00 77.81 89 PHE A N 1
ATOM 667 C CA . PHE A 1 89 ? -12.428 13.157 12.796 1.00 77.81 89 PHE A CA 1
ATOM 668 C C . PHE A 1 89 ? -12.697 13.810 11.451 1.00 77.81 89 PHE A C 1
ATOM 670 O O . PHE A 1 89 ? -12.319 14.954 11.237 1.00 77.81 89 PHE A O 1
ATOM 677 N N . ARG A 1 90 ? -13.353 13.106 10.530 1.00 76.62 90 ARG A N 1
ATOM 678 C CA . ARG A 1 90 ? -13.700 13.685 9.228 1.00 76.62 90 ARG A CA 1
ATOM 679 C C . ARG A 1 90 ? -14.754 14.780 9.414 1.00 76.62 90 ARG A C 1
ATOM 681 O O . ARG A 1 90 ? -15.869 14.476 9.837 1.00 76.62 90 ARG A O 1
ATOM 688 N N . ASP A 1 91 ? -14.418 16.014 9.052 1.00 79.94 91 ASP A N 1
ATOM 689 C CA . ASP A 1 91 ? -15.252 17.205 9.290 1.00 79.94 91 ASP A CA 1
ATOM 690 C C . ASP A 1 91 ? -16.626 17.106 8.597 1.00 79.94 91 ASP A C 1
ATOM 692 O O . ASP A 1 91 ? -17.673 17.441 9.156 1.00 79.94 91 ASP A O 1
ATOM 696 N N . SER A 1 92 ? -16.645 16.510 7.401 1.00 76.69 92 SER A N 1
ATOM 697 C CA . SER A 1 92 ? -17.872 16.269 6.633 1.00 76.69 92 SER A CA 1
ATOM 698 C C . SER A 1 92 ? -18.846 15.286 7.294 1.00 76.69 92 SER A C 1
ATOM 700 O O . SER A 1 92 ? -20.023 15.262 6.941 1.00 76.69 92 SER A O 1
ATOM 702 N N . THR A 1 93 ? -18.374 14.450 8.224 1.00 69.88 93 THR A N 1
ATOM 703 C CA . THR A 1 93 ? -19.161 13.364 8.833 1.00 69.88 93 THR A CA 1
ATOM 704 C C . THR A 1 93 ? -19.470 13.619 10.301 1.00 69.88 93 THR A C 1
ATOM 706 O O . THR A 1 93 ? -20.524 13.205 10.782 1.00 69.88 93 THR A O 1
ATOM 709 N N . PHE A 1 94 ? -18.582 14.319 11.004 1.00 80.25 94 PHE A N 1
ATOM 710 C CA . PHE A 1 94 ? -18.699 14.553 12.434 1.00 80.25 94 PHE A CA 1
ATOM 711 C C . PHE A 1 94 ? -18.690 16.023 12.764 1.00 80.25 94 PHE A C 1
ATOM 713 O O . PHE A 1 94 ? -17.883 16.797 12.257 1.00 80.25 94 PHE A O 1
ATOM 720 N N . GLU A 1 95 ? -19.555 16.372 13.693 1.00 87.19 95 GLU A N 1
ATOM 721 C CA . GLU A 1 95 ? -19.365 17.541 14.520 1.00 87.19 95 GLU A CA 1
ATOM 722 C C . GLU A 1 95 ? -18.629 17.107 15.787 1.00 87.19 95 GLU A C 1
ATOM 724 O O . GLU A 1 95 ? -19.052 16.170 16.467 1.00 87.19 95 GLU A O 1
ATOM 729 N N . VAL A 1 96 ? -17.493 17.744 16.061 1.00 87.25 96 VAL A N 1
ATOM 730 C CA . VAL A 1 96 ? -16.617 17.410 17.187 1.00 87.25 96 VAL A CA 1
ATOM 731 C C . VAL A 1 96 ? -16.819 18.444 18.285 1.00 87.25 96 VAL A C 1
ATOM 733 O O . VAL A 1 96 ? -16.689 19.642 18.038 1.00 87.25 96 VAL A O 1
ATOM 736 N N . GLY A 1 97 ? -17.155 17.980 19.485 1.00 89.06 97 GLY A N 1
ATOM 737 C CA . GLY A 1 97 ? -17.335 18.819 20.661 1.00 89.06 97 GLY A CA 1
ATOM 738 C C . GLY A 1 97 ? -16.017 19.194 21.339 1.00 89.06 97 GLY A C 1
ATOM 739 O O . GLY A 1 97 ? -14.921 19.042 20.795 1.00 89.06 97 GLY A O 1
ATOM 740 N N . ALA A 1 98 ? -16.119 19.669 22.581 1.00 89.69 98 ALA A N 1
ATOM 741 C CA . ALA A 1 98 ? -14.946 19.985 23.386 1.00 89.69 98 ALA A CA 1
ATOM 742 C C . ALA A 1 98 ? -14.055 18.746 23.580 1.00 89.69 98 ALA A C 1
ATOM 744 O O . ALA A 1 98 ? -14.531 17.626 23.784 1.00 89.69 98 ALA A O 1
ATOM 745 N N . ILE A 1 99 ? -12.743 18.960 23.498 1.00 88.69 99 ILE A N 1
ATOM 746 C CA . ILE A 1 99 ? -11.746 17.908 23.679 1.00 88.69 99 ILE A CA 1
ATOM 747 C C . ILE A 1 99 ? -11.361 17.867 25.152 1.00 88.69 99 ILE A C 1
ATOM 749 O O . ILE A 1 99 ? -10.853 18.856 25.682 1.00 88.69 99 ILE A O 1
ATOM 753 N N . ASP A 1 100 ? -11.521 16.705 25.768 1.00 90.94 100 ASP A N 1
ATOM 754 C CA . ASP A 1 100 ? -11.056 16.425 27.119 1.00 90.94 100 ASP A CA 1
ATOM 755 C C . ASP A 1 100 ? -9.811 15.529 27.088 1.00 90.94 100 ASP A C 1
ATOM 757 O O . ASP A 1 100 ? -9.657 14.656 26.227 1.00 90.94 100 ASP A O 1
ATOM 761 N N . ARG A 1 101 ? -8.879 15.791 28.002 1.00 88.06 101 ARG A N 1
ATOM 762 C CA . ARG A 1 101 ? -7.539 15.202 28.013 1.00 88.06 101 ARG A CA 1
ATOM 763 C C . ARG A 1 101 ? -7.176 14.775 29.424 1.00 88.06 101 ARG A C 1
ATOM 765 O O . ARG A 1 101 ? -7.061 15.609 30.318 1.00 88.06 101 ARG A O 1
ATOM 772 N N . GLY A 1 102 ? -6.924 13.484 29.575 1.00 89.44 102 GLY A N 1
ATOM 773 C CA . GLY A 1 102 ? -6.290 12.912 30.750 1.00 89.44 102 GLY A CA 1
ATOM 774 C C . GLY A 1 102 ? -4.790 12.705 30.545 1.00 89.44 102 GLY A C 1
ATOM 775 O O . GLY A 1 102 ? -4.208 13.074 29.522 1.00 89.44 102 GLY A O 1
ATOM 776 N N . ARG A 1 103 ? -4.150 12.058 31.516 1.00 89.06 103 ARG A N 1
ATOM 777 C CA . ARG A 1 103 ? -2.774 11.569 31.392 1.00 89.06 103 ARG A CA 1
ATOM 778 C C . ARG A 1 103 ? -2.695 10.353 30.471 1.00 89.06 103 ARG A C 1
ATOM 780 O O . ARG A 1 103 ? -1.691 10.195 29.774 1.00 89.06 103 ARG A O 1
ATOM 787 N N . TYR A 1 104 ? -3.726 9.507 30.474 1.00 87.75 104 TYR A N 1
ATOM 788 C CA . TYR A 1 104 ? -3.750 8.245 29.720 1.00 87.75 104 TYR A CA 1
ATOM 789 C C . TYR A 1 104 ? -4.821 8.190 28.632 1.00 87.75 104 TYR A C 1
ATOM 791 O O . TYR A 1 104 ? -4.964 7.162 27.963 1.00 87.75 104 TYR A O 1
ATOM 799 N N . PHE A 1 105 ? -5.574 9.274 28.446 1.00 87.81 105 PHE A N 1
ATOM 800 C CA . PHE A 1 105 ? -6.612 9.335 27.432 1.00 87.81 105 PHE A CA 1
ATOM 801 C C . PHE A 1 105 ? -6.728 10.701 26.763 1.00 87.81 105 PHE A C 1
ATOM 803 O O . PHE A 1 105 ? -6.375 11.741 27.317 1.00 87.81 105 PHE A O 1
ATOM 810 N N . ILE A 1 106 ? -7.318 10.687 25.575 1.00 87.00 106 ILE A N 1
ATOM 811 C CA . ILE A 1 106 ? -7.907 11.858 24.930 1.00 87.00 106 ILE A CA 1
ATOM 812 C C . ILE A 1 106 ? -9.295 11.469 24.446 1.00 87.00 106 ILE A C 1
ATOM 814 O O . ILE A 1 106 ? -9.464 10.409 23.847 1.00 87.00 106 ILE A O 1
ATOM 818 N N . CYS A 1 107 ? -10.298 12.298 24.704 1.00 90.31 107 CYS A N 1
ATOM 819 C CA . CYS A 1 107 ? -11.646 12.024 24.237 1.00 90.31 107 CYS A CA 1
ATOM 820 C C . CYS A 1 107 ? -12.390 13.280 23.814 1.00 90.31 107 CYS A C 1
ATOM 822 O O . CYS A 1 107 ? -12.056 14.396 24.204 1.00 90.31 107 CYS A O 1
ATOM 824 N N . THR A 1 108 ? -13.433 13.077 23.030 1.00 89.94 108 THR A N 1
ATOM 825 C CA . THR A 1 108 ? -14.361 14.129 22.630 1.00 89.94 108 THR A CA 1
ATOM 826 C C . THR A 1 108 ? -15.723 13.506 22.373 1.00 89.94 108 THR A C 1
ATOM 828 O O . THR A 1 108 ? -15.826 12.344 21.958 1.00 89.94 108 THR A O 1
ATOM 831 N N . ASP A 1 109 ? -16.765 14.273 22.662 1.00 91.81 109 ASP A N 1
ATOM 832 C CA . ASP A 1 109 ? -18.114 13.932 22.244 1.00 91.81 109 ASP A CA 1
ATOM 833 C C . ASP A 1 109 ? -18.248 14.294 20.770 1.00 91.81 109 ASP A C 1
ATOM 835 O O . ASP A 1 109 ? -17.950 15.417 20.363 1.00 91.81 109 ASP A O 1
ATOM 839 N N . ILE A 1 110 ? -18.717 13.346 19.973 1.00 88.00 110 ILE A N 1
ATOM 840 C CA . ILE A 1 110 ? -19.025 13.566 18.570 1.00 88.00 110 ILE A CA 1
ATOM 841 C C . ILE A 1 110 ? -20.513 13.439 18.334 1.00 88.00 110 ILE A C 1
ATOM 843 O O . ILE A 1 110 ? -21.196 12.633 18.966 1.00 88.00 110 ILE A O 1
ATOM 847 N N . ASN A 1 111 ? -20.994 14.221 17.381 1.00 86.94 111 ASN A N 1
ATOM 848 C CA . ASN A 1 111 ? -22.305 14.050 16.794 1.00 86.94 111 ASN A CA 1
ATOM 849 C C . ASN A 1 111 ? -22.116 13.659 15.331 1.00 86.94 111 ASN A C 1
ATOM 851 O O . ASN A 1 111 ? -21.525 14.405 14.540 1.00 86.94 111 ASN A O 1
ATOM 855 N N . CYS A 1 112 ? -22.564 12.464 14.967 1.00 80.38 112 CYS A N 1
ATOM 856 C CA . CYS A 1 112 ? -22.534 12.046 13.582 1.00 80.38 112 CYS A CA 1
ATOM 857 C C . CYS A 1 112 ? -23.623 12.800 12.815 1.00 80.38 112 CYS A C 1
ATOM 859 O O . CYS A 1 112 ? -24.808 12.746 13.132 1.00 80.38 112 CYS A O 1
ATOM 861 N N . ARG A 1 113 ? -23.222 13.522 11.768 1.00 78.94 113 ARG A N 1
ATOM 862 C CA . ARG A 1 113 ? -24.123 14.400 11.001 1.00 78.94 113 ARG A CA 1
ATOM 863 C C . ARG A 1 113 ? -25.211 13.630 10.245 1.00 78.94 113 ARG A C 1
ATOM 865 O O . ARG A 1 113 ? -26.155 14.239 9.750 1.00 78.94 113 ARG A O 1
ATOM 872 N N . VAL A 1 114 ? -25.049 12.317 10.116 1.00 68.25 114 VAL A N 1
ATOM 873 C CA . VAL A 1 114 ? -25.814 11.471 9.207 1.00 68.25 114 VAL A CA 1
ATOM 874 C C . VAL A 1 114 ? -26.971 10.763 9.912 1.00 68.25 114 VAL A C 1
ATOM 876 O O . VAL A 1 114 ? -28.120 10.959 9.529 1.00 68.25 114 VAL A O 1
ATOM 879 N N . ASP A 1 115 ? -26.683 9.985 10.951 1.00 69.06 115 ASP A N 1
ATOM 880 C CA . ASP A 1 115 ? -27.676 9.276 11.773 1.00 69.06 115 ASP A CA 1
ATOM 881 C C . ASP A 1 115 ? -28.027 10.029 13.065 1.00 69.06 115 ASP A C 1
ATOM 883 O O . ASP A 1 115 ? -28.890 9.587 13.819 1.00 69.06 115 ASP A O 1
ATOM 887 N N . ARG A 1 116 ? -27.378 11.178 13.315 1.00 77.19 116 ARG A N 1
ATOM 888 C CA . ARG A 1 116 ? -27.508 11.973 14.546 1.00 77.19 116 ARG A CA 1
ATOM 889 C C . ARG A 1 116 ? -27.118 11.195 15.805 1.00 77.19 116 ARG A C 1
ATOM 891 O O . ARG A 1 116 ? -27.553 11.552 16.901 1.00 77.19 116 ARG A O 1
ATOM 898 N N . LEU A 1 117 ? -26.296 10.151 15.666 1.00 82.44 117 LEU A N 1
ATOM 899 C CA . LEU A 1 117 ? -25.729 9.442 16.802 1.00 82.44 117 LEU A CA 1
ATOM 900 C C . LEU A 1 117 ? -24.762 10.369 17.533 1.00 82.44 117 LEU A C 1
ATOM 902 O O . LEU A 1 117 ? -23.762 10.830 16.974 1.00 82.44 117 LEU A O 1
ATOM 906 N N . ARG A 1 118 ? -25.043 10.596 18.815 1.00 90.44 118 ARG A N 1
ATOM 907 C CA . ARG A 1 118 ? -24.131 11.278 19.726 1.00 90.44 118 ARG A CA 1
ATOM 908 C C . ARG A 1 118 ? -23.416 10.247 20.586 1.00 90.44 118 ARG A C 1
ATOM 910 O O . ARG A 1 118 ? -24.061 9.504 21.319 1.00 90.44 118 ARG A O 1
ATOM 917 N N . CYS A 1 119 ? -22.091 10.223 20.525 1.00 90.62 119 CYS A N 1
ATOM 918 C CA . CYS A 1 119 ? -21.280 9.309 21.325 1.00 90.62 119 CYS A CA 1
ATOM 919 C C . CYS A 1 119 ? -19.947 9.939 21.722 1.00 90.62 119 CYS A C 1
ATOM 921 O O . CYS A 1 119 ? -19.467 10.875 21.086 1.00 90.62 119 CYS A O 1
ATOM 923 N N . ARG A 1 120 ? -19.311 9.395 22.755 1.00 92.19 120 ARG A N 1
ATOM 924 C CA . ARG A 1 120 ? -17.958 9.761 23.165 1.00 92.19 120 ARG A CA 1
ATOM 925 C C . ARG A 1 120 ? -16.954 8.813 22.542 1.00 92.19 120 ARG A C 1
ATOM 927 O O . ARG A 1 120 ? -17.072 7.597 22.669 1.00 92.19 120 ARG A O 1
ATOM 934 N N . VAL A 1 121 ? -15.930 9.384 21.919 1.00 90.19 121 VAL A N 1
ATOM 935 C CA . VAL A 1 121 ? -14.794 8.624 21.397 1.00 90.19 121 VAL A CA 1
ATOM 936 C C . VAL A 1 121 ? -13.591 8.891 22.272 1.00 90.19 121 VAL A C 1
ATOM 938 O O . VAL A 1 121 ? -13.203 10.045 22.444 1.00 90.19 121 VAL A O 1
ATOM 941 N N . MET A 1 122 ? -12.999 7.828 22.809 1.00 87.81 122 MET A N 1
ATOM 942 C CA . MET A 1 122 ? -11.909 7.909 23.775 1.00 87.81 122 MET A CA 1
ATOM 943 C C . MET A 1 122 ? -10.702 7.093 23.323 1.00 87.81 122 MET A C 1
ATOM 945 O O . MET A 1 122 ? -10.724 5.865 23.317 1.00 87.81 122 MET A O 1
ATOM 949 N N . GLY A 1 123 ? -9.628 7.785 22.955 1.00 87.19 123 GLY A N 1
ATOM 950 C CA . GLY A 1 123 ? -8.331 7.168 22.715 1.00 87.19 123 GLY A CA 1
ATOM 951 C C . GLY A 1 123 ? -7.665 6.849 24.035 1.00 87.19 123 GLY A C 1
ATOM 952 O O . GLY A 1 123 ? -7.545 7.741 24.872 1.00 87.19 123 GLY A O 1
ATOM 953 N N . ILE A 1 124 ? -7.174 5.620 24.185 1.00 85.69 124 ILE A N 1
ATOM 954 C CA . ILE A 1 124 ? -6.452 5.149 25.371 1.00 85.69 124 ILE A CA 1
ATOM 955 C C . ILE A 1 124 ? -4.973 4.875 25.061 1.00 85.69 124 ILE A C 1
ATOM 957 O O . ILE A 1 124 ? -4.628 4.27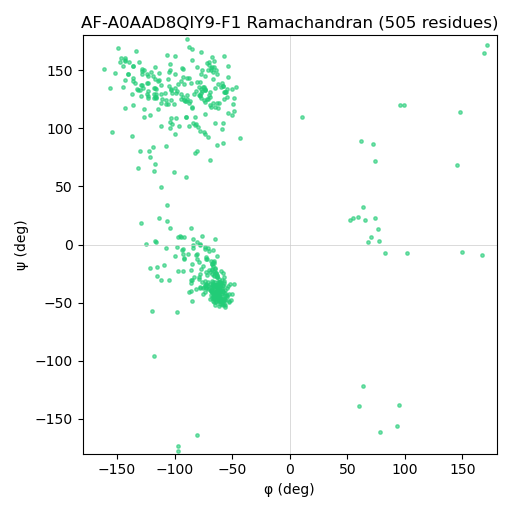3 24.040 1.00 85.69 124 ILE A O 1
ATOM 961 N N . TYR A 1 125 ? -4.095 5.296 25.970 1.00 85.75 125 TYR A N 1
ATOM 962 C CA . TYR A 1 125 ? -2.682 4.930 25.983 1.00 85.75 125 TYR A CA 1
ATOM 963 C C . TYR A 1 125 ? -2.229 4.612 27.413 1.00 85.75 125 TYR A C 1
ATOM 965 O O . TYR A 1 125 ? -1.841 5.493 28.182 1.00 85.75 125 TYR A O 1
ATOM 973 N N . GLY A 1 126 ? -2.289 3.331 27.769 1.00 85.81 126 GLY A N 1
ATOM 974 C CA . GLY A 1 126 ? -1.900 2.828 29.081 1.00 85.81 126 GLY A CA 1
ATOM 975 C C . GLY A 1 126 ? -0.379 2.846 29.300 1.00 85.81 126 GLY A C 1
ATOM 976 O O . GLY A 1 126 ? 0.404 2.816 28.343 1.00 85.81 126 GLY A O 1
ATOM 977 N N . PRO A 1 127 ? 0.087 2.882 30.561 1.00 87.81 127 PRO A N 1
ATOM 978 C CA . PRO A 1 127 ? 1.507 2.958 30.875 1.00 87.81 127 PRO A CA 1
ATOM 979 C C . PRO A 1 127 ? 2.232 1.627 30.622 1.00 87.81 127 PRO A C 1
ATOM 981 O O . PRO A 1 127 ? 1.821 0.572 31.101 1.00 87.81 127 PRO A O 1
ATOM 984 N N . ALA A 1 128 ? 3.387 1.693 29.953 1.00 85.19 128 ALA A N 1
ATOM 985 C CA . ALA A 1 128 ? 4.309 0.554 29.840 1.00 85.19 128 ALA A CA 1
ATOM 986 C C . ALA A 1 128 ? 4.926 0.157 31.199 1.00 85.19 128 ALA A C 1
ATOM 988 O O . ALA A 1 128 ? 5.304 -0.991 31.417 1.00 85.19 128 ALA A O 1
ATOM 989 N N . ASP A 1 129 ? 5.025 1.120 32.118 1.00 89.12 129 ASP A N 1
ATOM 990 C CA . ASP A 1 129 ? 5.382 0.886 33.512 1.00 89.12 129 ASP A CA 1
ATOM 991 C C . ASP A 1 129 ? 4.131 0.495 34.302 1.00 89.12 129 ASP A C 1
ATOM 993 O O . ASP A 1 129 ? 3.275 1.321 34.627 1.00 89.12 129 ASP A O 1
ATOM 997 N N . HIS A 1 130 ? 4.044 -0.794 34.606 1.00 92.25 130 HIS A N 1
ATOM 998 C CA . HIS A 1 130 ? 2.872 -1.383 35.232 1.00 92.25 130 HIS A CA 1
ATOM 999 C C . HIS A 1 130 ? 2.687 -1.043 36.718 1.00 92.25 130 HIS A C 1
ATOM 1001 O O . HIS A 1 130 ? 1.679 -1.450 37.294 1.00 92.25 130 HIS A O 1
ATOM 1007 N N . SER A 1 131 ? 3.613 -0.317 37.356 1.00 93.19 131 SER A N 1
ATOM 1008 C CA . SER A 1 131 ? 3.364 0.229 38.700 1.00 93.19 131 SER A CA 1
ATOM 1009 C C . SER A 1 131 ? 2.231 1.264 38.692 1.00 93.19 131 SER A C 1
ATOM 1011 O O . SER A 1 131 ? 1.529 1.429 39.684 1.00 93.19 131 SER A O 1
ATOM 1013 N N . ARG A 1 132 ? 1.989 1.893 37.534 1.00 94.06 132 ARG A N 1
ATOM 1014 C CA . ARG A 1 132 ? 0.960 2.920 37.324 1.00 94.06 132 ARG A CA 1
ATOM 1015 C C . ARG A 1 132 ? -0.357 2.376 36.771 1.00 94.06 132 ARG A C 1
ATOM 1017 O O . ARG A 1 132 ? -1.238 3.151 36.421 1.00 94.06 132 ARG A O 1
ATOM 1024 N N . SER A 1 133 ? -0.512 1.053 36.670 1.00 95.56 133 SER A N 1
ATOM 1025 C CA . SER A 1 133 ? -1.729 0.449 36.112 1.00 95.56 133 SER A CA 1
ATOM 1026 C C . SER A 1 133 ? -2.985 0.773 36.928 1.00 95.56 133 SER A C 1
ATOM 1028 O O . SER A 1 133 ? -4.023 1.010 36.326 1.00 95.56 133 SER A O 1
ATOM 1030 N N . ALA A 1 134 ? -2.902 0.834 38.262 1.00 96.56 134 ALA A N 1
ATOM 1031 C CA . ALA A 1 134 ? -4.051 1.177 39.106 1.00 96.56 134 ALA A CA 1
ATOM 1032 C C . ALA A 1 134 ? -4.493 2.640 38.921 1.00 96.56 134 ALA A C 1
ATOM 1034 O O . ALA A 1 134 ? -5.670 2.901 38.700 1.00 96.56 134 ALA A O 1
ATOM 1035 N N . GLU A 1 135 ? -3.541 3.581 38.924 1.00 96.88 135 GLU A N 1
ATOM 1036 C CA . GLU A 1 135 ? -3.802 5.001 38.637 1.00 96.88 135 GLU A CA 1
ATOM 1037 C C . GLU A 1 135 ? -4.442 5.177 37.252 1.00 96.88 135 GLU A C 1
ATOM 1039 O O . GLU A 1 135 ? -5.457 5.857 37.115 1.00 96.88 135 GLU A O 1
ATOM 1044 N N . PHE A 1 136 ? -3.885 4.506 36.239 1.00 95.94 136 PHE A N 1
ATOM 1045 C CA . PHE A 1 136 ? -4.417 4.501 34.878 1.00 95.94 136 PHE A CA 1
ATOM 1046 C C . PHE A 1 136 ? -5.873 4.028 34.815 1.00 95.94 136 PHE A C 1
ATOM 1048 O O . PHE A 1 136 ? -6.720 4.706 34.232 1.00 95.94 136 PHE A O 1
ATOM 1055 N N . LEU A 1 137 ? -6.171 2.870 35.404 1.00 98.06 137 LEU A N 1
ATOM 1056 C CA . LEU A 1 137 ? -7.510 2.292 35.355 1.00 98.06 137 LEU A CA 1
ATOM 1057 C C . LEU A 1 137 ? -8.525 3.131 36.144 1.00 98.06 137 LEU A C 1
ATOM 1059 O O . LEU A 1 137 ? -9.662 3.283 35.694 1.00 98.06 137 LEU A O 1
ATOM 1063 N N . GLN A 1 138 ? -8.117 3.742 37.258 1.00 97.75 138 GLN A N 1
ATOM 1064 C CA . GLN A 1 138 ? -8.971 4.657 38.016 1.00 97.75 138 GLN A CA 1
ATOM 1065 C C . GLN A 1 138 ? -9.292 5.930 37.222 1.00 97.75 138 GLN A C 1
ATOM 1067 O O . GLN A 1 138 ? -10.440 6.373 37.207 1.00 97.75 138 GLN A O 1
ATOM 1072 N N . GLU A 1 139 ? -8.309 6.507 36.525 1.00 97.12 139 GLU A N 1
ATOM 1073 C CA . GLU A 1 139 ? -8.516 7.685 35.676 1.00 97.12 139 GLU A CA 1
ATOM 1074 C C . GLU A 1 139 ? -9.524 7.401 34.552 1.00 97.12 139 GLU A C 1
ATOM 1076 O O . GLU A 1 139 ? -10.461 8.178 34.349 1.00 97.12 139 GLU A O 1
ATOM 1081 N N . VAL A 1 140 ? -9.378 6.262 33.864 1.00 96.31 140 VAL A N 1
ATOM 1082 C CA . VAL A 1 140 ? -10.340 5.834 32.836 1.00 96.31 140 VAL A CA 1
ATOM 1083 C C . VAL A 1 140 ? -11.721 5.600 33.451 1.00 96.31 140 VAL A C 1
ATOM 1085 O O . VAL A 1 140 ? -12.709 6.062 32.889 1.00 96.31 140 VAL A O 1
ATOM 1088 N N . SER A 1 141 ? -11.799 4.976 34.631 1.00 97.44 141 SER A N 1
ATOM 1089 C CA . SER A 1 141 ? -13.071 4.748 35.339 1.00 97.44 141 SER A CA 1
ATOM 1090 C C . SER A 1 141 ? -13.808 6.037 35.641 1.00 97.44 141 SER A C 1
ATOM 1092 O O . SER A 1 141 ? -14.983 6.158 35.317 1.00 97.44 141 SER A O 1
ATOM 1094 N N . ASN A 1 142 ? -13.114 7.033 36.193 1.00 96.56 142 ASN A N 1
ATOM 1095 C CA . ASN A 1 142 ? -13.714 8.330 36.494 1.00 96.56 142 ASN A CA 1
ATOM 1096 C C . ASN A 1 142 ? -14.286 8.979 35.224 1.00 96.56 142 ASN A C 1
ATOM 1098 O O . ASN A 1 142 ? -15.351 9.605 35.259 1.00 96.56 142 ASN A O 1
ATOM 1102 N N . LYS A 1 143 ? -13.604 8.813 34.081 1.00 94.88 143 LYS A N 1
ATOM 1103 C CA . LYS A 1 143 ? -14.070 9.375 32.813 1.00 94.88 143 LYS A CA 1
ATOM 1104 C C . LYS A 1 143 ? -15.240 8.606 32.197 1.00 94.88 143 LYS A C 1
ATOM 1106 O O . LYS A 1 143 ? -16.135 9.231 31.628 1.00 94.88 143 LYS A O 1
ATOM 1111 N N . VAL A 1 144 ? -15.244 7.281 32.317 1.00 95.31 144 VAL A N 1
ATOM 1112 C CA . VAL A 1 144 ? -16.354 6.429 31.870 1.00 95.31 144 VAL A CA 1
ATOM 1113 C C . VAL A 1 144 ? -17.604 6.713 32.705 1.00 95.31 144 VAL A C 1
ATOM 1115 O O . VAL A 1 144 ? -18.646 7.020 32.134 1.00 95.31 144 VAL A O 1
ATOM 1118 N N . SER A 1 145 ? -17.487 6.733 34.036 1.00 94.31 145 SER A N 1
ATOM 1119 C CA . SER A 1 145 ? -18.611 6.975 34.955 1.00 94.31 145 SER A CA 1
ATOM 1120 C C . SER A 1 145 ? -19.210 8.382 34.858 1.00 94.31 145 SER A C 1
ATOM 1122 O O . SER A 1 145 ? -20.357 8.582 35.236 1.00 94.31 145 SER A O 1
ATOM 1124 N N . SER A 1 146 ? -18.451 9.364 34.360 1.00 93.12 146 SER A N 1
ATOM 1125 C CA . SER A 1 146 ? -18.936 10.734 34.115 1.00 93.12 146 SER A CA 1
ATOM 1126 C C . SER A 1 146 ? -19.472 10.950 32.693 1.00 93.12 146 SER A C 1
ATOM 1128 O O . SER A 1 146 ? -19.747 12.084 32.296 1.00 93.12 146 SER A O 1
ATOM 1130 N N . SER A 1 147 ? -19.570 9.901 31.873 1.00 92.12 147 SER A N 1
ATOM 1131 C CA . SER A 1 147 ? -20.120 10.010 30.523 1.00 92.12 147 SER A CA 1
ATOM 1132 C C . SER A 1 147 ? -21.635 9.869 30.527 1.00 92.12 147 SER A C 1
ATOM 1134 O O . SER A 1 147 ? -22.167 8.845 30.932 1.00 92.12 147 SER A O 1
ATOM 1136 N N . GLU A 1 148 ? -22.324 10.876 29.997 1.00 92.31 148 GLU A N 1
ATOM 1137 C CA . GLU A 1 148 ? -23.778 10.845 29.768 1.00 92.31 148 GLU A CA 1
ATOM 1138 C C . GLU A 1 148 ? -24.149 10.271 28.393 1.00 92.31 148 GLU A C 1
ATOM 1140 O O . GLU A 1 148 ? -25.321 10.077 28.080 1.00 92.31 148 GLU A O 1
ATOM 1145 N N . VAL A 1 149 ? -23.148 10.038 27.542 1.00 93.62 149 VAL A N 1
ATOM 1146 C CA . VAL A 1 149 ? -23.321 9.529 26.179 1.00 93.62 149 VAL A CA 1
ATOM 1147 C C . VAL A 1 149 ? -22.648 8.164 26.026 1.00 93.62 149 VAL A C 1
ATOM 1149 O O . VAL A 1 149 ? -21.646 7.909 26.711 1.00 93.62 149 VAL A O 1
ATOM 1152 N N . PRO A 1 150 ? -23.137 7.319 25.098 1.00 93.56 150 PRO A N 1
ATOM 1153 C CA . PRO A 1 150 ? -22.517 6.038 24.779 1.00 93.56 150 PRO A CA 1
ATOM 1154 C C . PRO A 1 150 ? -21.035 6.189 24.422 1.00 93.56 150 PRO A C 1
ATOM 1156 O O . PRO A 1 150 ? -20.647 7.175 23.788 1.00 93.56 150 PRO A O 1
ATOM 1159 N N . ILE A 1 151 ? -20.202 5.220 24.806 1.00 90.19 151 ILE A N 1
ATOM 1160 C CA . ILE A 1 151 ? -18.740 5.318 24.688 1.00 90.19 151 ILE A CA 1
ATOM 1161 C C . ILE A 1 151 ? -18.210 4.261 23.731 1.00 90.19 151 ILE A C 1
ATOM 1163 O O . ILE A 1 151 ? -18.504 3.075 23.865 1.00 90.19 151 ILE A O 1
ATOM 1167 N N . ILE A 1 152 ? -17.328 4.685 22.832 1.00 90.75 152 ILE A N 1
ATOM 1168 C CA . ILE A 1 152 ? -16.344 3.808 22.205 1.00 90.75 152 ILE A CA 1
ATOM 1169 C C . ILE A 1 152 ? -14.953 4.201 22.691 1.00 90.75 152 ILE A C 1
ATOM 1171 O O . ILE A 1 152 ? -14.554 5.368 22.626 1.00 90.75 152 ILE A O 1
ATOM 1175 N N . MET A 1 153 ? -14.195 3.215 23.160 1.00 90.44 153 MET A N 1
ATOM 1176 C CA . MET A 1 153 ? -12.802 3.415 23.535 1.00 90.44 153 MET A CA 1
ATOM 1177 C C . MET A 1 153 ? -11.896 2.414 22.842 1.00 90.44 153 MET A C 1
ATOM 1179 O O . MET A 1 153 ? -12.181 1.222 22.767 1.00 90.44 153 MET A O 1
ATOM 1183 N N . GLY A 1 154 ? -10.791 2.918 22.315 1.00 87.88 154 GLY A N 1
ATOM 1184 C CA . GLY A 1 154 ? -9.814 2.139 21.574 1.00 87.88 154 GLY A CA 1
ATOM 1185 C C . GLY A 1 154 ? -8.421 2.601 21.947 1.00 87.88 154 GLY A C 1
ATOM 1186 O O . GLY A 1 154 ? -8.217 3.768 22.280 1.00 87.88 154 GLY A O 1
ATOM 1187 N N . GLY A 1 155 ? -7.450 1.699 21.956 1.00 86.19 155 GLY A N 1
ATOM 1188 C CA . GLY A 1 155 ? -6.145 2.095 22.456 1.00 86.19 155 GLY A CA 1
ATOM 1189 C C . GLY A 1 155 ? -5.152 0.973 22.632 1.00 86.19 155 GLY A C 1
ATOM 1190 O O . GLY A 1 155 ? -5.513 -0.200 22.577 1.00 86.19 155 GLY A O 1
ATOM 1191 N N . ASP A 1 156 ? -3.918 1.377 22.914 1.00 86.06 156 ASP A N 1
ATOM 1192 C CA . ASP A 1 156 ? -2.888 0.521 23.490 1.00 86.06 156 ASP A CA 1
ATOM 1193 C C . ASP A 1 156 ? -3.038 0.587 25.011 1.00 86.06 156 ASP A C 1
ATOM 1195 O O . ASP A 1 156 ? -2.646 1.568 25.642 1.00 86.06 156 ASP A O 1
ATOM 1199 N N . PHE A 1 157 ? -3.633 -0.438 25.614 1.00 90.50 157 PHE A N 1
ATOM 1200 C CA . PHE A 1 157 ? -3.840 -0.478 27.061 1.00 90.50 157 PHE A CA 1
ATOM 1201 C C . PHE A 1 157 ? -2.565 -0.878 27.811 1.00 90.50 157 PHE A C 1
ATOM 1203 O O . PHE A 1 157 ? -2.506 -0.719 29.027 1.00 90.50 157 PHE A O 1
ATOM 1210 N N . ASN A 1 158 ? -1.555 -1.425 27.120 1.00 92.25 158 ASN A N 1
ATOM 1211 C CA . ASN A 1 158 ? -0.397 -2.083 27.729 1.00 92.25 158 ASN A CA 1
ATOM 1212 C C . ASN A 1 158 ? -0.763 -3.176 28.764 1.00 92.25 158 ASN A C 1
ATOM 1214 O O . ASN A 1 158 ? 0.062 -3.561 29.592 1.00 92.25 158 ASN A O 1
ATOM 1218 N N . LEU A 1 159 ? -1.981 -3.726 28.704 1.00 94.81 159 LEU A N 1
ATOM 1219 C CA . LEU A 1 159 ? -2.498 -4.749 29.618 1.00 94.81 159 LEU A CA 1
ATOM 1220 C C . LEU A 1 159 ? -3.063 -5.944 28.837 1.00 94.81 159 LEU A C 1
ATOM 1222 O O . LEU A 1 159 ? -3.771 -5.784 27.843 1.00 94.81 159 LEU A O 1
ATOM 1226 N N . ILE A 1 160 ? -2.752 -7.154 29.308 1.00 96.06 160 ILE A N 1
ATOM 1227 C CA . ILE A 1 160 ? -3.334 -8.408 28.804 1.00 96.06 160 ILE A CA 1
ATOM 1228 C C . ILE A 1 160 ? -4.566 -8.782 29.638 1.00 96.06 160 ILE A C 1
ATOM 1230 O O . ILE A 1 160 ? -4.625 -8.430 30.815 1.00 96.06 160 ILE A O 1
ATOM 1234 N N . ARG A 1 161 ? -5.536 -9.490 29.047 1.00 95.31 161 ARG A N 1
ATOM 1235 C CA . ARG A 1 161 ? -6.777 -9.918 29.720 1.00 95.31 161 ARG A CA 1
ATOM 1236 C C . ARG A 1 161 ? -6.786 -11.397 30.076 1.00 95.31 161 ARG A C 1
ATOM 1238 O O . ARG A 1 161 ? -7.424 -11.785 31.049 1.00 95.31 161 ARG A O 1
ATOM 1245 N N . ALA A 1 162 ? -6.104 -12.213 29.282 1.00 95.25 162 ALA A N 1
ATOM 1246 C CA . ALA A 1 162 ? -6.036 -13.653 29.458 1.00 95.25 162 ALA A CA 1
ATOM 1247 C C . ALA A 1 162 ? -4.624 -14.180 29.188 1.00 95.25 162 ALA A C 1
ATOM 1249 O O . ALA A 1 162 ? -3.854 -13.601 28.423 1.00 95.25 162 ALA A O 1
ATOM 1250 N N . ALA A 1 163 ? -4.290 -15.344 29.750 1.00 95.88 163 ALA A N 1
ATOM 1251 C CA . ALA A 1 163 ? -2.976 -15.959 29.548 1.00 95.88 163 ALA A CA 1
ATOM 1252 C C . ALA A 1 163 ? -2.642 -16.193 28.059 1.00 95.88 163 ALA A C 1
ATOM 1254 O O . ALA A 1 163 ? -1.490 -16.052 27.651 1.00 95.88 163 ALA A O 1
ATOM 1255 N N . HIS A 1 164 ? -3.650 -16.488 27.228 1.00 94.69 164 HIS A N 1
ATOM 1256 C CA . HIS A 1 164 ? -3.474 -16.712 25.791 1.00 94.69 164 HIS A CA 1
ATOM 1257 C C . HIS A 1 164 ? -3.171 -15.438 24.985 1.00 94.69 164 HIS A C 1
ATOM 1259 O O . HIS A 1 164 ? -2.738 -15.542 23.832 1.00 94.69 164 HIS A O 1
ATOM 1265 N N . ASP A 1 165 ? -3.346 -14.253 25.579 1.00 95.62 165 ASP A N 1
ATOM 1266 C CA . ASP A 1 165 ? -2.964 -12.977 24.969 1.00 95.62 165 ASP A CA 1
ATOM 1267 C C . ASP A 1 165 ? -1.453 -12.823 24.853 1.00 95.62 165 ASP A C 1
ATOM 1269 O O . ASP A 1 165 ? -0.987 -11.953 24.124 1.00 95.62 165 ASP A O 1
ATOM 1273 N N . LYS A 1 166 ? -0.675 -13.662 25.545 1.00 95.69 166 LYS A N 1
ATOM 1274 C CA . LYS A 1 166 ? 0.783 -13.675 25.495 1.00 95.69 166 LYS A CA 1
ATOM 1275 C C . LYS A 1 166 ? 1.285 -15.014 24.977 1.00 95.69 166 LYS A C 1
ATOM 1277 O O . LYS A 1 166 ? 0.719 -16.067 25.247 1.00 95.69 166 LYS A O 1
ATOM 1282 N N . ASN A 1 167 ? 2.382 -14.998 24.228 1.00 95.56 167 ASN A N 1
ATOM 1283 C CA . ASN A 1 167 ? 2.969 -16.222 23.673 1.00 95.56 167 ASN A CA 1
ATOM 1284 C C . ASN A 1 167 ? 3.932 -16.963 24.622 1.00 95.56 167 ASN A C 1
ATOM 1286 O O . ASN A 1 167 ? 4.710 -17.792 24.154 1.00 95.56 167 ASN A O 1
ATOM 1290 N N . ASN A 1 168 ? 3.940 -16.641 25.918 1.00 93.06 168 ASN A N 1
ATOM 1291 C CA . ASN A 1 168 ? 4.770 -17.304 26.924 1.00 93.06 168 ASN A CA 1
ATOM 1292 C C . ASN A 1 168 ? 4.088 -17.315 28.301 1.00 93.06 168 ASN A C 1
ATOM 1294 O O . ASN A 1 168 ? 3.106 -16.614 28.523 1.00 93.06 168 ASN A O 1
ATOM 1298 N N . SER A 1 169 ? 4.649 -18.084 29.234 1.00 92.19 169 SER A N 1
ATOM 1299 C CA . SER A 1 169 ? 4.107 -18.310 30.580 1.00 92.19 169 SER A CA 1
ATOM 1300 C C . SER A 1 169 ? 4.399 -17.197 31.597 1.00 92.19 169 SER A C 1
ATOM 1302 O O . SER A 1 169 ? 4.008 -17.313 32.755 1.00 92.19 169 SER A O 1
ATOM 1304 N N . ARG A 1 170 ? 5.067 -16.097 31.209 1.00 91.38 170 ARG A N 1
ATOM 1305 C CA . ARG A 1 170 ? 5.363 -14.976 32.122 1.00 91.38 170 ARG A CA 1
ATOM 1306 C C . ARG A 1 170 ? 4.144 -14.068 32.259 1.00 91.38 170 ARG A C 1
ATOM 1308 O O . ARG A 1 170 ? 4.064 -13.026 31.599 1.00 91.38 170 ARG A O 1
ATOM 1315 N N . ILE A 1 171 ? 3.213 -14.485 33.104 1.00 93.81 171 ILE A N 1
ATOM 1316 C CA . ILE A 1 171 ? 1.894 -13.882 33.294 1.00 93.81 171 ILE A CA 1
ATOM 1317 C C . ILE A 1 171 ? 1.777 -13.295 34.708 1.00 93.81 171 ILE A C 1
ATOM 1319 O O . ILE A 1 171 ? 2.267 -13.885 35.666 1.00 93.81 171 ILE A O 1
ATOM 1323 N N . ASN A 1 172 ? 1.137 -12.129 34.835 1.00 95.00 172 ASN A N 1
ATOM 1324 C CA . ASN A 1 172 ? 0.789 -11.533 36.126 1.00 95.00 172 ASN A CA 1
ATOM 1325 C C . ASN A 1 172 ? -0.736 -11.570 36.283 1.00 95.00 172 ASN A C 1
ATOM 1327 O O . ASN A 1 172 ? -1.427 -10.765 35.664 1.00 95.00 172 ASN A O 1
ATOM 1331 N N . TRP A 1 173 ? -1.229 -12.525 37.073 1.00 96.38 173 TRP A N 1
ATOM 1332 C CA . TRP A 1 173 ? -2.659 -12.786 37.272 1.00 96.38 173 TRP A CA 1
ATOM 1333 C C . TRP A 1 173 ? -3.381 -11.622 37.945 1.00 96.38 173 TRP A C 1
ATOM 1335 O O . TRP A 1 173 ? -4.314 -11.096 37.356 1.00 96.38 173 TRP A O 1
ATOM 1345 N N . ALA A 1 174 ? -2.846 -11.107 39.055 1.00 96.75 174 ALA A N 1
ATOM 1346 C CA . ALA A 1 174 ? -3.443 -9.984 39.781 1.00 96.75 174 ALA A CA 1
ATOM 1347 C C . ALA A 1 174 ? -3.695 -8.752 38.894 1.00 96.75 174 ALA A C 1
ATOM 1349 O O . ALA A 1 174 ? -4.710 -8.077 39.027 1.00 96.75 174 ALA A O 1
ATOM 1350 N N . ARG A 1 175 ? -2.794 -8.458 37.947 1.00 95.69 175 ARG A N 1
ATOM 1351 C CA . ARG A 1 175 ? -2.987 -7.349 37.002 1.00 95.69 175 ARG A CA 1
ATOM 1352 C C . ARG A 1 175 ? -4.048 -7.642 35.939 1.00 95.69 175 ARG A C 1
ATOM 1354 O O . ARG A 1 175 ? -4.730 -6.716 35.511 1.00 95.69 175 ARG A O 1
ATOM 1361 N N . MET A 1 176 ? -4.157 -8.891 35.485 1.00 96.88 176 MET A N 1
ATOM 1362 C CA . MET A 1 176 ? -5.228 -9.292 34.565 1.00 96.88 176 MET A CA 1
ATOM 1363 C C . MET A 1 176 ? -6.585 -9.202 35.255 1.00 96.88 176 MET A C 1
ATOM 1365 O O . MET A 1 176 ? -7.518 -8.664 34.667 1.00 96.88 176 MET A O 1
ATOM 1369 N N . ASP A 1 177 ? -6.668 -9.668 36.501 1.00 97.50 177 ASP A N 1
ATOM 1370 C CA . ASP A 1 177 ? -7.882 -9.605 37.314 1.00 97.50 177 ASP A CA 1
ATOM 1371 C C . ASP A 1 177 ? -8.291 -8.149 37.540 1.00 97.50 177 ASP A C 1
ATOM 1373 O O . ASP A 1 177 ? -9.413 -7.780 37.204 1.00 97.50 177 ASP A O 1
ATOM 1377 N N . LEU A 1 178 ? -7.343 -7.292 37.942 1.00 97.50 178 LEU A N 1
ATOM 1378 C CA . LEU A 1 178 ? -7.562 -5.851 38.087 1.00 97.50 178 LEU A CA 1
ATOM 1379 C C . LEU A 1 178 ? -8.117 -5.220 36.800 1.00 97.50 178 LEU A C 1
ATOM 1381 O O . LEU A 1 178 ? -9.056 -4.430 36.850 1.00 97.50 178 LEU A O 1
ATOM 1385 N N . PHE A 1 179 ? -7.550 -5.555 35.637 1.00 98.00 179 PHE A N 1
ATOM 1386 C CA . PHE A 1 179 ? -8.024 -5.003 34.367 1.00 98.00 179 PHE A CA 1
ATOM 1387 C C . PHE A 1 179 ? -9.425 -5.513 34.005 1.00 98.00 179 PHE A C 1
ATOM 1389 O O . PHE A 1 179 ? -10.274 -4.727 33.590 1.00 98.00 179 PHE A O 1
ATOM 1396 N N . ASN A 1 180 ? -9.687 -6.809 34.181 1.00 98.19 180 ASN A N 1
ATOM 1397 C CA . ASN A 1 180 ? -10.991 -7.402 33.891 1.00 98.19 180 ASN A CA 1
ATOM 1398 C C . ASN A 1 180 ? -12.090 -6.895 34.839 1.00 98.19 180 ASN A C 1
ATOM 1400 O O . ASN A 1 180 ? -13.208 -6.680 34.380 1.00 98.19 180 ASN A O 1
ATOM 1404 N N . GLU A 1 181 ? -11.778 -6.651 36.113 1.00 97.88 181 GLU A N 1
ATOM 1405 C CA . GLU A 1 181 ? -12.697 -6.056 37.091 1.00 97.88 181 GLU A CA 1
ATOM 1406 C C . GLU A 1 181 ? -13.102 -4.633 36.685 1.00 97.88 181 GLU A C 1
ATOM 1408 O O . GLU A 1 181 ? -14.284 -4.287 36.709 1.00 97.88 181 GLU A O 1
ATOM 1413 N N . HIS A 1 182 ? -12.147 -3.829 36.209 1.00 98.00 182 HIS A N 1
ATOM 1414 C CA . HIS A 1 182 ? -12.431 -2.487 35.699 1.00 98.00 182 HIS A CA 1
ATOM 1415 C C . HIS A 1 182 ? -13.269 -2.529 34.419 1.00 98.00 182 HIS A C 1
ATOM 1417 O O . HIS A 1 182 ? -14.242 -1.794 34.315 1.00 98.00 182 HIS A O 1
ATOM 1423 N N . ILE A 1 183 ? -12.968 -3.431 33.477 1.00 97.44 183 ILE A N 1
ATOM 1424 C CA . ILE A 1 183 ? -13.797 -3.625 32.274 1.00 97.44 183 ILE A CA 1
ATOM 1425 C C . ILE A 1 183 ? -15.233 -4.009 32.654 1.00 97.44 183 ILE A C 1
ATOM 1427 O O . ILE A 1 183 ? -16.177 -3.479 32.069 1.00 97.44 183 ILE A O 1
ATOM 1431 N N . ALA A 1 184 ? -15.398 -4.899 33.638 1.00 96.81 184 ALA A N 1
ATOM 1432 C CA . ALA A 1 184 ? -16.709 -5.278 34.154 1.00 96.81 184 ALA A CA 1
ATOM 1433 C C . ALA A 1 184 ? -17.428 -4.083 34.799 1.00 96.81 184 ALA A C 1
ATOM 1435 O O . ALA A 1 184 ? -18.601 -3.855 34.522 1.00 96.81 184 ALA A O 1
ATOM 1436 N N . THR A 1 185 ? -16.709 -3.281 35.587 1.00 96.81 185 THR A N 1
ATOM 1437 C CA . THR A 1 185 ? -17.226 -2.061 36.230 1.00 96.81 185 THR A CA 1
ATOM 1438 C C . THR A 1 185 ? -17.660 -1.011 35.212 1.00 96.81 185 THR A C 1
ATOM 1440 O O . THR A 1 185 ? -18.693 -0.371 35.381 1.00 96.81 185 THR A O 1
ATOM 1443 N N . TRP A 1 186 ? -16.900 -0.845 34.128 1.00 96.06 186 TRP A N 1
ATOM 1444 C CA . TRP A 1 186 ? -17.233 0.067 33.034 1.00 96.06 186 TRP A CA 1
ATOM 1445 C C . TRP A 1 186 ? -18.466 -0.377 32.241 1.00 96.06 186 TRP A C 1
ATOM 1447 O O . TRP A 1 186 ? -19.004 0.421 31.480 1.00 96.06 186 TRP A O 1
ATOM 1457 N N . GLY A 1 187 ? -18.887 -1.642 32.365 1.00 95.19 187 GLY A N 1
ATOM 1458 C CA . GLY A 1 187 ? -20.024 -2.184 31.621 1.00 95.19 187 GLY A CA 1
ATOM 1459 C C . GLY A 1 187 ? -19.794 -2.247 30.110 1.00 95.19 187 GLY A C 1
ATOM 1460 O O . GLY A 1 187 ? -20.751 -2.275 29.343 1.00 95.19 187 GLY A O 1
ATOM 1461 N N . VAL A 1 188 ? -18.536 -2.248 29.664 1.00 94.44 188 VAL A N 1
ATOM 1462 C CA . VAL A 1 188 ? -18.180 -2.221 28.240 1.00 94.44 188 VAL A CA 1
ATOM 1463 C C . VAL A 1 188 ? -17.828 -3.603 27.708 1.00 94.44 188 VAL A C 1
ATOM 1465 O O . VAL A 1 188 ? -17.218 -4.435 28.384 1.00 94.44 188 VAL A O 1
ATOM 1468 N N . ARG A 1 189 ? -18.154 -3.837 26.440 1.00 93.44 189 ARG A N 1
ATOM 1469 C CA . ARG A 1 189 ? -17.847 -5.082 25.744 1.00 93.44 189 ARG A CA 1
ATOM 1470 C C . ARG A 1 189 ? -16.662 -4.902 24.811 1.00 93.44 189 ARG A C 1
ATOM 1472 O O . ARG A 1 189 ? -16.605 -3.954 24.036 1.00 93.44 189 ARG A O 1
ATOM 1479 N N . GLU A 1 190 ? -15.727 -5.846 24.854 1.00 93.56 190 GLU A N 1
ATOM 1480 C CA . GLU A 1 190 ? -14.663 -5.929 23.852 1.00 93.56 190 GLU A CA 1
ATOM 1481 C C . GLU A 1 190 ? -15.202 -6.522 22.550 1.00 93.56 190 GLU A C 1
ATOM 1483 O O . GLU A 1 190 ? -15.829 -7.585 22.570 1.00 93.56 190 GLU A O 1
ATOM 1488 N N . ILE A 1 191 ? -14.907 -5.883 21.415 1.00 87.31 191 ILE A N 1
ATOM 1489 C CA . ILE A 1 191 ? -15.241 -6.474 20.118 1.00 87.31 191 ILE A CA 1
ATOM 1490 C C . ILE A 1 191 ? -14.215 -7.550 19.748 1.00 87.31 191 ILE A C 1
ATOM 1492 O O . ILE A 1 191 ? -13.012 -7.264 19.707 1.00 87.31 191 ILE A O 1
ATOM 1496 N N . PRO A 1 192 ? -14.667 -8.767 19.387 1.00 85.81 192 PRO A N 1
ATOM 1497 C CA . PRO A 1 192 ? -13.798 -9.805 18.861 1.00 85.81 192 PRO A CA 1
ATOM 1498 C C . PRO A 1 192 ? -13.051 -9.360 17.606 1.00 85.81 192 PRO A C 1
ATOM 1500 O O . PRO A 1 192 ? -13.610 -8.793 16.667 1.00 85.81 192 PRO A O 1
ATOM 1503 N N . ARG A 1 193 ? -11.763 -9.687 17.568 1.00 86.00 193 ARG A N 1
ATOM 1504 C CA . ARG A 1 193 ? -10.876 -9.274 16.491 1.00 86.00 193 ARG A CA 1
ATOM 1505 C C . ARG A 1 193 ? -10.558 -10.420 15.534 1.00 86.00 193 ARG A C 1
ATOM 1507 O O . ARG A 1 193 ? -10.166 -11.501 15.968 1.00 86.00 193 ARG A O 1
ATOM 1514 N N . THR A 1 194 ? -10.594 -10.155 14.230 1.00 82.56 194 THR A N 1
ATOM 1515 C CA . THR A 1 194 ? -10.099 -11.063 13.179 1.00 82.56 194 THR A CA 1
ATOM 1516 C C . THR A 1 194 ? -8.698 -10.665 12.697 1.00 82.56 194 THR A C 1
ATOM 1518 O O . THR A 1 194 ? -8.261 -9.537 12.911 1.00 82.56 194 THR A O 1
ATOM 1521 N N . GLY A 1 195 ? -7.965 -11.558 12.027 1.00 83.06 195 GLY A N 1
ATOM 1522 C CA . GLY A 1 195 ? -6.635 -11.251 11.473 1.00 83.06 195 GLY A CA 1
ATOM 1523 C C . GLY A 1 195 ? -5.472 -11.634 12.398 1.00 83.06 195 GLY A C 1
ATOM 1524 O O . GLY A 1 195 ? -5.471 -12.723 12.971 1.00 83.06 195 GLY A O 1
ATOM 1525 N N . ALA A 1 196 ? -4.448 -10.779 12.515 1.00 80.88 196 ALA A N 1
ATOM 1526 C CA . ALA A 1 196 ? -3.184 -11.122 13.189 1.00 80.88 196 ALA A CA 1
ATOM 1527 C C . ALA A 1 196 ? -3.384 -11.589 14.642 1.00 80.88 196 ALA A C 1
ATOM 1529 O O . ALA A 1 196 ? -4.054 -10.920 15.408 1.00 80.88 196 ALA A O 1
ATOM 1530 N N . ARG A 1 197 ? -2.794 -12.709 15.083 1.00 88.94 197 ARG A N 1
ATOM 1531 C CA . ARG A 1 197 ? -3.074 -13.259 16.431 1.00 88.94 197 ARG A CA 1
ATOM 1532 C C . ARG A 1 197 ? -2.699 -12.327 17.593 1.00 88.94 197 ARG A C 1
ATOM 1534 O O . ARG A 1 197 ? -3.415 -12.304 18.586 1.00 88.94 197 ARG A O 1
ATOM 1541 N N . TYR A 1 198 ? -1.606 -11.585 17.470 1.00 89.94 198 TYR A N 1
ATOM 1542 C CA . TYR A 1 198 ? -1.091 -10.677 18.497 1.00 89.94 198 TYR A CA 1
ATOM 1543 C C . TYR A 1 198 ? -1.047 -9.262 17.937 1.00 89.94 198 TYR A C 1
ATOM 1545 O O . TYR A 1 198 ? -0.814 -9.102 16.739 1.00 89.94 198 TYR A O 1
ATOM 1553 N N . THR A 1 199 ? -1.248 -8.256 18.785 1.00 82.94 199 THR A N 1
ATOM 1554 C CA . THR A 1 199 ? -1.216 -6.858 18.344 1.00 82.94 199 THR A CA 1
ATOM 1555 C C . THR A 1 199 ? 0.163 -6.245 18.502 1.00 82.94 199 THR A C 1
ATOM 1557 O O . THR A 1 199 ? 0.487 -5.350 17.740 1.00 82.94 199 THR A O 1
ATOM 1560 N N . TRP A 1 200 ? 1.008 -6.780 19.388 1.00 88.44 200 TRP A N 1
ATOM 1561 C CA . TRP A 1 200 ? 2.345 -6.265 19.663 1.00 88.44 200 TRP A CA 1
ATOM 1562 C C . TRP A 1 200 ? 3.438 -7.339 19.583 1.00 88.44 200 TRP A C 1
ATOM 1564 O O . TRP A 1 200 ? 3.208 -8.502 19.932 1.00 88.44 200 TRP A O 1
ATOM 1574 N N . THR A 1 201 ? 4.655 -6.949 19.189 1.00 84.75 201 THR A N 1
ATOM 1575 C CA . THR A 1 201 ? 5.863 -7.775 19.302 1.00 84.75 201 THR A CA 1
ATOM 1576 C C . THR A 1 201 ? 7.114 -6.976 19.658 1.00 84.75 201 THR A C 1
ATOM 1578 O O . THR A 1 201 ? 7.378 -5.928 19.083 1.00 84.75 201 THR A O 1
ATOM 1581 N N . ASN A 1 202 ? 7.980 -7.535 20.507 1.00 84.81 202 ASN A N 1
ATOM 1582 C CA . ASN A 1 202 ? 9.281 -6.926 20.812 1.00 84.81 202 ASN A CA 1
ATOM 1583 C C . ASN A 1 202 ? 10.304 -6.985 19.652 1.00 84.81 202 ASN A C 1
ATOM 1585 O O . ASN A 1 202 ? 11.422 -6.499 19.818 1.00 84.81 202 ASN A O 1
ATOM 1589 N N . LYS A 1 203 ? 9.964 -7.612 18.512 1.00 81.44 203 LYS A N 1
ATOM 1590 C CA . LYS A 1 203 ? 10.815 -7.767 17.311 1.00 81.44 203 LYS A CA 1
ATOM 1591 C C . LYS A 1 203 ? 12.189 -8.418 17.544 1.00 81.44 203 LYS A C 1
ATOM 1593 O O . LYS A 1 203 ? 13.104 -8.229 16.744 1.00 81.44 203 LYS A O 1
ATOM 1598 N N . GLN A 1 204 ? 12.353 -9.187 18.617 1.00 86.56 204 GLN A N 1
ATOM 1599 C CA . GLN A 1 204 ? 13.585 -9.939 18.874 1.00 86.56 204 GLN A CA 1
ATOM 1600 C C . GLN A 1 204 ? 13.575 -11.293 18.145 1.00 86.56 204 GLN A C 1
ATOM 1602 O O . GLN A 1 204 ? 12.535 -11.728 17.656 1.00 86.56 204 GLN A O 1
ATOM 1607 N N . LEU A 1 205 ? 14.729 -11.976 18.098 1.00 85.31 205 LEU A N 1
ATOM 1608 C CA . LEU A 1 205 ? 14.883 -13.284 17.439 1.00 85.31 205 LEU A CA 1
ATOM 1609 C C . LEU A 1 205 ? 13.896 -14.334 17.977 1.00 85.31 205 LEU A C 1
ATOM 1611 O O . LEU A 1 205 ? 13.289 -15.064 17.200 1.00 85.31 205 LEU A O 1
ATOM 1615 N N . ASN A 1 206 ? 13.709 -14.351 19.300 1.00 88.25 206 ASN A N 1
ATOM 1616 C CA . ASN A 1 206 ? 12.677 -15.117 19.993 1.00 88.25 206 ASN A CA 1
ATOM 1617 C C . ASN A 1 206 ? 11.610 -14.137 20.495 1.00 88.25 206 ASN A C 1
ATOM 1619 O O . ASN A 1 206 ? 11.709 -13.644 21.624 1.00 88.25 206 ASN A O 1
ATOM 1623 N N . PRO A 1 207 ? 10.631 -13.770 19.649 1.00 90.75 207 PRO A N 1
ATOM 1624 C CA . PRO A 1 207 ? 9.805 -12.615 19.926 1.00 90.75 207 PRO A CA 1
ATOM 1625 C C . PRO A 1 207 ? 8.815 -12.891 21.054 1.00 90.75 207 PRO A C 1
ATOM 1627 O O . PRO A 1 207 ? 8.074 -13.879 21.030 1.00 90.75 207 PRO A O 1
ATOM 1630 N N . VAL A 1 208 ? 8.733 -11.957 22.000 1.00 91.44 208 VAL A N 1
ATOM 1631 C CA . VAL A 1 208 ? 7.557 -11.836 22.866 1.00 91.44 208 VAL A CA 1
ATOM 1632 C C . VAL A 1 208 ? 6.462 -11.169 22.048 1.00 91.44 208 VAL A C 1
ATOM 1634 O O . VAL A 1 208 ? 6.721 -10.197 21.332 1.00 91.44 208 VAL A O 1
ATOM 1637 N N . ARG A 1 209 ? 5.255 -11.721 22.124 1.00 94.06 209 ARG A N 1
ATOM 1638 C CA . ARG A 1 209 ? 4.072 -11.245 21.415 1.00 94.06 209 ARG A CA 1
ATOM 1639 C C . ARG A 1 209 ? 2.897 -11.170 22.377 1.00 94.06 209 ARG A C 1
ATOM 1641 O O . ARG A 1 209 ? 2.688 -12.116 23.138 1.00 94.06 209 ARG A O 1
ATOM 1648 N N . CYS A 1 210 ? 2.177 -10.054 22.329 1.00 92.50 210 CYS A N 1
ATOM 1649 C CA . CYS A 1 210 ? 1.087 -9.736 23.248 1.00 92.50 210 CYS A CA 1
ATOM 1650 C C . CYS A 1 210 ? -0.130 -9.166 22.497 1.00 92.50 210 CYS A C 1
ATOM 1652 O O . CYS A 1 210 ? 0.027 -8.559 21.438 1.00 92.50 210 CYS A O 1
ATOM 1654 N N . VAL A 1 211 ? -1.331 -9.324 23.052 1.00 93.38 211 VAL A N 1
ATOM 1655 C CA . VAL A 1 211 ? -2.524 -8.540 22.691 1.00 93.38 211 VAL A CA 1
ATOM 1656 C C . VAL A 1 211 ? -2.654 -7.395 23.695 1.00 93.38 211 VAL A C 1
ATOM 1658 O O . VAL A 1 211 ? -3.054 -7.620 24.838 1.00 93.38 211 VAL A O 1
ATOM 1661 N N . LEU A 1 212 ? -2.261 -6.194 23.271 1.00 89.69 212 LEU A N 1
ATOM 1662 C CA . LEU A 1 212 ? -2.258 -4.968 24.086 1.00 89.69 212 LEU A CA 1
ATOM 1663 C C . LEU A 1 212 ? -3.237 -3.915 23.555 1.00 89.69 212 LEU A C 1
ATOM 1665 O O . LEU A 1 212 ? -3.750 -3.103 24.323 1.00 89.69 212 LEU A O 1
ATOM 1669 N N . ASP A 1 213 ? -3.505 -3.953 22.251 1.00 90.12 213 ASP A N 1
ATOM 1670 C CA . ASP A 1 213 ? -4.387 -3.019 21.568 1.00 90.12 213 ASP A CA 1
ATOM 1671 C C . ASP A 1 213 ? -5.805 -3.598 21.538 1.00 90.12 213 ASP A C 1
ATOM 1673 O O . ASP A 1 213 ? -5.992 -4.748 21.123 1.00 90.12 213 ASP A O 1
ATOM 1677 N N . ARG A 1 214 ? -6.801 -2.831 21.996 1.00 91.38 214 ARG A N 1
ATOM 1678 C CA . ARG A 1 214 ? -8.196 -3.291 22.138 1.00 91.38 214 ARG A CA 1
ATOM 1679 C C . ARG A 1 214 ? -9.193 -2.196 21.795 1.00 91.38 214 ARG A C 1
ATOM 1681 O O . ARG A 1 214 ? -8.857 -1.015 21.844 1.00 91.38 214 ARG A O 1
ATOM 1688 N N . VAL A 1 215 ? -10.413 -2.612 21.459 1.00 90.19 215 VAL A N 1
ATOM 1689 C CA . VAL A 1 215 ? -11.563 -1.733 21.216 1.00 90.19 215 VAL A CA 1
ATOM 1690 C C . VAL A 1 215 ? -12.738 -2.232 22.050 1.00 90.19 215 VAL A C 1
ATOM 1692 O O . VAL A 1 215 ? -13.093 -3.411 21.983 1.00 90.19 215 VAL A O 1
ATOM 1695 N N . PHE A 1 216 ? -13.328 -1.325 22.817 1.00 93.19 216 PHE A N 1
ATOM 1696 C CA . PHE A 1 216 ? -14.476 -1.563 23.676 1.00 93.19 216 PHE A CA 1
ATOM 1697 C C . PHE A 1 216 ? -15.619 -0.614 23.325 1.00 93.19 216 PHE A C 1
ATOM 1699 O O . PHE A 1 216 ? -15.373 0.546 22.984 1.00 93.19 216 PHE A O 1
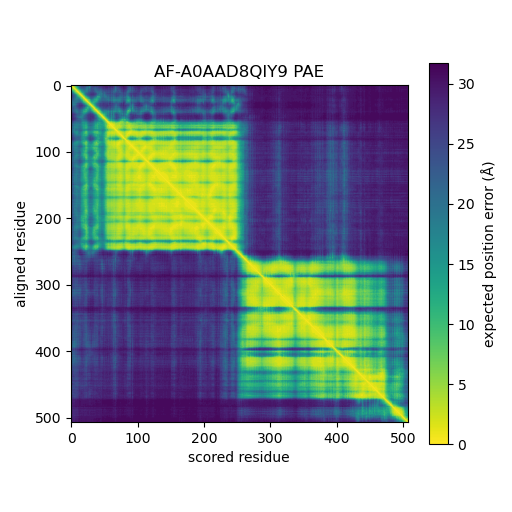ATOM 1706 N N . LEU A 1 217 ? -16.855 -1.096 23.443 1.00 90.25 217 LEU A N 1
ATOM 1707 C CA . LEU A 1 217 ? -18.059 -0.284 23.286 1.00 90.25 217 LEU A CA 1
ATOM 1708 C C . LEU A 1 217 ? -18.976 -0.431 24.487 1.00 90.25 217 LEU A C 1
ATOM 1710 O O . LEU A 1 217 ? -19.030 -1.489 25.116 1.00 90.25 217 LEU A O 1
ATOM 1714 N N . SER A 1 218 ? -19.718 0.634 24.766 1.00 93.75 218 SER A N 1
ATOM 1715 C CA . SER A 1 218 ? -20.863 0.566 25.656 1.00 93.75 218 SER A CA 1
ATOM 1716 C C . SER A 1 218 ? -22.013 -0.224 25.004 1.00 93.75 218 SER A C 1
ATOM 1718 O O . SER A 1 218 ? -22.091 -0.292 23.767 1.00 93.75 218 SER A O 1
ATOM 1720 N N . PRO A 1 219 ? -22.912 -0.827 25.801 1.00 92.56 219 PRO A N 1
ATOM 1721 C CA . PRO A 1 219 ? -24.002 -1.657 25.287 1.00 92.56 219 PRO A CA 1
ATOM 1722 C C . PRO A 1 219 ? -24.916 -0.917 24.302 1.00 92.56 219 PRO A C 1
ATOM 1724 O O . PRO A 1 219 ? -25.421 -1.510 23.353 1.00 92.56 219 PRO A O 1
ATOM 1727 N N . GLU A 1 220 ? -25.094 0.394 24.477 1.00 91.19 220 GLU A N 1
ATOM 1728 C CA . GLU A 1 220 ? -25.928 1.220 23.602 1.00 91.19 220 GLU A CA 1
ATOM 1729 C C . GLU A 1 220 ? -25.336 1.323 22.193 1.00 91.19 220 GLU A C 1
ATOM 1731 O O . GLU A 1 220 ? -26.073 1.237 21.212 1.00 91.19 220 GLU A O 1
ATOM 1736 N N . LEU A 1 221 ? -24.008 1.463 22.071 1.00 86.88 221 LEU A N 1
ATOM 1737 C CA . LEU A 1 221 ? -23.360 1.459 20.757 1.00 86.88 221 LEU A CA 1
ATOM 1738 C C . LEU A 1 221 ? -23.302 0.063 20.145 1.00 86.88 221 LEU A C 1
ATOM 1740 O O . LEU A 1 221 ? -23.350 -0.055 18.926 1.00 86.88 221 LEU A O 1
ATOM 1744 N N . GLU A 1 222 ? -23.198 -0.989 20.956 1.00 84.81 222 GLU A N 1
ATOM 1745 C CA . GLU A 1 222 ? -23.271 -2.359 20.445 1.00 84.81 222 GLU A CA 1
ATOM 1746 C C . GLU A 1 222 ? -24.642 -2.642 19.817 1.00 84.81 222 GLU A C 1
ATOM 1748 O O . GLU A 1 222 ? -24.720 -3.189 18.718 1.00 84.81 222 GLU A O 1
ATOM 1753 N N . LEU A 1 223 ? -25.720 -2.224 20.484 1.00 86.38 223 LEU A N 1
ATOM 1754 C CA . LEU A 1 223 ? -27.078 -2.333 19.951 1.00 86.38 223 LEU A CA 1
ATOM 1755 C C . LEU A 1 223 ? -27.261 -1.500 18.681 1.00 86.38 223 LEU A C 1
ATOM 1757 O O . LEU A 1 223 ? -27.983 -1.914 17.776 1.00 86.38 223 LEU A O 1
ATOM 1761 N N . HIS A 1 224 ? -26.606 -0.341 18.616 1.00 81.88 224 HIS A N 1
ATOM 1762 C CA . HIS A 1 224 ? -26.636 0.514 17.438 1.00 81.88 224 HIS A CA 1
ATOM 1763 C C . HIS A 1 224 ? -25.838 -0.081 16.263 1.00 81.88 224 HIS A C 1
ATOM 1765 O O . HIS A 1 224 ? -26.273 0.012 15.121 1.00 81.88 224 HIS A O 1
ATOM 1771 N N . PHE A 1 225 ? -24.722 -0.766 16.535 1.00 81.94 225 PHE A N 1
ATOM 1772 C CA . PHE A 1 225 ? -23.875 -1.418 15.533 1.00 81.94 225 PHE A CA 1
ATOM 1773 C C . PHE A 1 225 ? -23.823 -2.945 15.724 1.00 81.94 225 PHE A C 1
ATOM 1775 O O . PHE A 1 225 ? -22.766 -3.502 16.044 1.00 81.94 225 PHE A O 1
ATOM 1782 N N . PRO A 1 226 ? -24.929 -3.670 15.478 1.00 79.19 226 PRO A N 1
ATOM 1783 C CA . PRO A 1 226 ? -25.026 -5.099 15.790 1.00 79.19 226 PRO A CA 1
ATOM 1784 C C . PRO A 1 226 ? -24.115 -5.982 14.923 1.00 79.19 226 PRO A C 1
ATOM 1786 O O . PRO A 1 226 ? -23.862 -7.138 15.257 1.00 79.19 226 PRO A O 1
ATOM 1789 N N . LEU A 1 227 ? -23.627 -5.453 13.797 1.00 79.81 227 LEU A N 1
ATOM 1790 C CA . LEU A 1 227 ? -22.724 -6.135 12.868 1.00 79.81 227 LEU A CA 1
ATOM 1791 C C . LEU A 1 227 ? -21.278 -5.640 12.983 1.00 79.81 227 LEU A C 1
ATOM 1793 O O . LEU A 1 227 ? -20.469 -5.899 12.088 1.00 79.81 227 LEU A O 1
ATOM 1797 N N . CYS A 1 228 ? -20.951 -4.907 14.049 1.00 79.19 228 CYS A N 1
ATOM 1798 C CA . CYS A 1 228 ? -19.624 -4.343 14.190 1.00 79.19 228 CYS A CA 1
ATOM 1799 C C . CYS A 1 228 ? -18.533 -5.416 14.300 1.00 79.19 228 CYS A C 1
ATOM 1801 O O . CYS A 1 228 ? -18.718 -6.500 14.858 1.00 79.19 228 CYS A O 1
ATOM 1803 N N . ALA A 1 229 ? -17.360 -5.102 13.758 1.00 80.81 229 ALA A N 1
ATOM 1804 C CA . ALA A 1 229 ? -16.216 -6.000 13.751 1.00 80.81 229 ALA A CA 1
ATOM 1805 C C . ALA A 1 229 ? -14.909 -5.227 13.907 1.00 80.81 229 ALA A C 1
ATOM 1807 O O . ALA A 1 229 ? -14.802 -4.065 13.513 1.00 80.81 229 ALA A O 1
ATOM 1808 N N . VAL A 1 230 ? -13.883 -5.894 14.443 1.00 81.00 230 VAL A N 1
ATOM 1809 C CA . VAL A 1 230 ? -12.520 -5.356 14.470 1.00 81.00 230 VAL A CA 1
ATOM 1810 C C . VAL A 1 230 ? -11.583 -6.248 13.660 1.00 81.00 230 VAL A C 1
ATOM 1812 O O . VAL A 1 230 ? -11.471 -7.447 13.906 1.00 81.00 230 VAL A O 1
ATOM 1815 N N . ALA A 1 231 ? -10.846 -5.669 12.716 1.00 78.12 231 ALA A N 1
ATOM 1816 C CA . ALA A 1 231 ? -9.811 -6.361 11.952 1.00 78.12 231 ALA A CA 1
ATOM 1817 C C . ALA A 1 231 ? -8.410 -5.899 12.376 1.00 78.12 231 ALA A C 1
ATOM 1819 O O . ALA A 1 231 ? -8.131 -4.706 12.426 1.00 78.12 231 ALA A O 1
ATOM 1820 N N . ALA A 1 232 ? -7.511 -6.843 12.663 1.00 75.75 232 ALA A N 1
ATOM 1821 C CA . ALA A 1 232 ? -6.084 -6.581 12.834 1.00 75.75 232 ALA A CA 1
ATOM 1822 C C . ALA A 1 232 ? -5.366 -6.721 11.490 1.00 75.75 232 ALA A C 1
ATOM 1824 O O . ALA A 1 232 ? -5.202 -7.835 10.978 1.00 75.75 232 ALA A O 1
ATOM 1825 N N . GLU A 1 233 ? -4.910 -5.598 10.949 1.00 68.69 233 GLU A N 1
ATOM 1826 C CA . GLU A 1 233 ? -4.219 -5.532 9.666 1.00 68.69 233 GLU A CA 1
ATOM 1827 C C . GLU A 1 233 ? -2.709 -5.705 9.828 1.00 68.69 233 GLU A C 1
ATOM 1829 O O . GLU A 1 233 ? -2.101 -5.219 10.776 1.00 68.69 233 GLU A O 1
ATOM 1834 N N . THR A 1 234 ? -2.059 -6.386 8.884 1.00 61.59 234 THR A N 1
ATOM 1835 C CA . THR A 1 234 ? -0.614 -6.647 8.995 1.00 61.59 234 THR A CA 1
ATOM 1836 C C . THR A 1 234 ? 0.177 -5.348 8.833 1.00 61.59 234 THR A C 1
ATOM 1838 O O . THR A 1 234 ? 0.127 -4.718 7.776 1.00 61.59 234 THR A O 1
ATOM 1841 N N . SER A 1 235 ? 0.954 -4.958 9.848 1.00 57.12 235 SER A N 1
ATOM 1842 C CA . SER A 1 235 ? 1.845 -3.799 9.748 1.00 57.12 235 SER A CA 1
ATOM 1843 C C . SER A 1 235 ? 3.199 -4.180 9.145 1.00 57.12 235 SER A C 1
ATOM 1845 O O . SER A 1 235 ? 3.796 -5.209 9.465 1.00 57.12 235 SER A O 1
ATOM 1847 N N . LEU A 1 236 ? 3.719 -3.325 8.261 1.00 52.88 236 LEU A N 1
ATOM 1848 C CA . LEU A 1 236 ? 5.092 -3.410 7.768 1.00 52.88 236 LEU A CA 1
ATOM 1849 C C . LEU A 1 236 ? 5.930 -2.350 8.486 1.00 52.88 236 LEU A C 1
ATOM 1851 O O . LEU A 1 236 ? 5.861 -1.171 8.158 1.00 52.88 236 LEU A O 1
ATOM 1855 N N . GLY A 1 237 ? 6.735 -2.772 9.463 1.00 54.06 237 GLY A N 1
ATOM 1856 C CA . GLY A 1 237 ? 7.724 -1.908 10.119 1.00 54.06 237 GLY A CA 1
ATOM 1857 C C . GLY A 1 237 ? 7.338 -1.366 11.499 1.00 54.06 237 GLY A C 1
ATOM 1858 O O . GLY A 1 237 ? 8.216 -0.844 12.187 1.00 54.06 237 GLY A O 1
ATOM 1859 N N . SER A 1 238 ? 6.105 -1.576 11.969 1.00 66.06 238 SER A N 1
ATOM 1860 C CA . SER A 1 238 ? 5.689 -1.281 13.350 1.00 66.06 238 SER A CA 1
ATOM 1861 C C . SER A 1 238 ? 5.821 -2.507 14.253 1.00 66.06 238 SER A C 1
ATOM 1863 O O . SER A 1 238 ? 5.874 -3.635 13.776 1.00 66.06 238 SER A O 1
ATOM 1865 N N . ASP A 1 239 ? 6.039 -2.282 15.543 1.00 69.38 239 ASP A N 1
ATOM 1866 C CA . ASP A 1 239 ? 5.937 -3.298 16.595 1.00 69.38 239 ASP A CA 1
ATOM 1867 C C . ASP A 1 239 ? 4.491 -3.542 17.023 1.00 69.38 239 ASP A C 1
ATOM 1869 O O . ASP A 1 239 ? 4.231 -4.568 17.641 1.00 69.38 239 ASP A O 1
ATOM 1873 N N . HIS A 1 240 ? 3.567 -2.669 16.614 1.00 79.56 240 HIS A N 1
ATOM 1874 C CA . HIS A 1 240 ? 2.130 -2.851 16.774 1.00 79.56 240 HIS A CA 1
ATOM 1875 C C . HIS A 1 240 ? 1.425 -3.192 15.454 1.00 79.56 240 HIS A C 1
ATOM 1877 O O . HIS A 1 240 ? 1.937 -2.968 14.352 1.00 79.56 240 HIS A O 1
ATOM 1883 N N . THR A 1 241 ? 0.208 -3.703 15.581 1.00 71.94 241 THR A N 1
ATOM 1884 C CA . THR A 1 241 ? -0.690 -4.097 14.498 1.00 71.94 241 THR A CA 1
ATOM 1885 C C . THR A 1 241 ? -1.887 -3.144 14.482 1.00 71.94 241 THR A C 1
ATOM 1887 O O . THR A 1 241 ? -2.585 -3.072 15.494 1.00 71.94 241 THR A O 1
ATOM 1890 N N . PRO A 1 242 ? -2.161 -2.439 13.368 1.00 76.69 242 PRO A N 1
ATOM 1891 C CA . PRO A 1 242 ? -3.345 -1.601 13.243 1.00 76.69 242 PRO A CA 1
ATOM 1892 C C . PRO A 1 242 ? -4.613 -2.398 13.494 1.00 76.69 242 PRO A C 1
ATOM 1894 O O . PRO A 1 242 ? -4.827 -3.446 12.883 1.00 76.69 242 PRO A O 1
ATOM 1897 N N . LEU A 1 243 ? -5.473 -1.851 14.344 1.00 75.75 243 LEU A N 1
ATOM 1898 C CA . LEU A 1 243 ? -6.854 -2.293 14.466 1.00 75.75 243 LEU A CA 1
ATOM 1899 C C . LEU A 1 243 ? -7.734 -1.455 13.545 1.00 75.75 243 LEU A C 1
ATOM 1901 O O . LEU A 1 243 ? -7.475 -0.270 13.369 1.00 75.75 243 LEU A O 1
ATOM 1905 N N . ILE A 1 244 ? -8.757 -2.061 12.955 1.00 76.38 244 ILE A N 1
ATOM 1906 C CA . ILE A 1 244 ? -9.765 -1.383 12.144 1.00 76.38 244 ILE A CA 1
ATOM 1907 C C . ILE A 1 244 ? -11.128 -1.741 12.693 1.00 76.38 244 ILE A C 1
ATOM 1909 O O . ILE A 1 244 ? -11.485 -2.912 12.659 1.00 76.38 244 ILE A O 1
ATOM 1913 N N . PHE A 1 245 ? -11.868 -0.751 13.181 1.00 79.12 245 PHE A N 1
ATOM 1914 C CA . PHE A 1 245 ? -13.259 -0.919 13.589 1.00 79.12 245 PHE A CA 1
ATOM 1915 C C . PHE A 1 245 ? -14.185 -0.664 12.390 1.00 79.12 245 PHE A C 1
ATOM 1917 O O . PHE A 1 245 ? -14.062 0.349 11.702 1.00 79.12 245 PHE A O 1
ATOM 1924 N N . ASP A 1 246 ? -15.090 -1.594 12.125 1.00 76.75 246 ASP A N 1
ATOM 1925 C CA . ASP A 1 246 ? -16.153 -1.471 11.130 1.00 76.75 246 ASP A CA 1
ATOM 1926 C C . ASP A 1 246 ? -17.489 -1.518 11.873 1.00 76.75 246 ASP A C 1
ATOM 1928 O O . ASP A 1 246 ? -17.697 -2.418 12.686 1.00 76.75 246 ASP A O 1
ATOM 1932 N N . SER A 1 247 ? -18.379 -0.556 11.620 1.00 72.50 247 SER A N 1
ATOM 1933 C CA . SER A 1 247 ? -19.723 -0.524 12.208 1.00 72.50 247 SER A CA 1
ATOM 1934 C C . SER A 1 247 ? -20.659 -1.580 11.611 1.00 72.50 247 SER A C 1
ATOM 1936 O O . SER A 1 247 ? -21.724 -1.840 12.164 1.00 72.50 247 SER A O 1
ATOM 1938 N N . GLY A 1 248 ? -20.277 -2.209 10.493 1.00 65.75 248 GLY A N 1
ATOM 1939 C CA . GLY A 1 248 ? -21.053 -3.269 9.849 1.00 65.75 248 GLY A CA 1
ATOM 1940 C C . GLY A 1 248 ? -22.249 -2.772 9.030 1.00 65.75 248 GLY A C 1
ATOM 1941 O O . GLY A 1 248 ? -22.962 -3.582 8.444 1.00 65.75 248 GLY A O 1
ATOM 1942 N N . GLU A 1 249 ? -22.451 -1.456 8.918 1.00 60.53 249 GLU A N 1
ATOM 1943 C CA . GLU A 1 249 ? -23.528 -0.849 8.116 1.00 60.53 249 GLU A CA 1
ATOM 1944 C C . GLU A 1 249 ? -23.238 -0.826 6.599 1.00 60.53 249 GLU A C 1
ATOM 1946 O O . GLU A 1 249 ? -24.029 -0.338 5.789 1.00 60.53 249 GLU A O 1
ATOM 1951 N N . GLY A 1 250 ? -22.086 -1.352 6.175 1.00 52.31 250 GLY A N 1
ATOM 1952 C CA . GLY A 1 250 ? -21.724 -1.455 4.766 1.00 52.31 250 GLY A CA 1
ATOM 1953 C C . GLY A 1 250 ? -22.330 -2.686 4.089 1.00 52.31 250 GLY A C 1
ATOM 1954 O O . GLY A 1 250 ? -22.119 -3.813 4.526 1.00 52.31 250 GLY A O 1
ATOM 1955 N N . ILE A 1 251 ? -22.981 -2.497 2.934 1.00 41.75 251 ILE A N 1
ATOM 1956 C CA . ILE A 1 251 ? -23.223 -3.588 1.970 1.00 41.75 251 ILE A CA 1
ATOM 1957 C C . ILE A 1 251 ? -21.882 -4.307 1.727 1.00 41.75 251 ILE A C 1
ATOM 1959 O O . ILE A 1 251 ? -20.885 -3.614 1.483 1.00 41.75 251 ILE A O 1
ATOM 1963 N N . PRO A 1 252 ? -21.826 -5.658 1.742 1.00 37.06 252 PRO A N 1
ATOM 1964 C CA . PRO A 1 252 ? -20.589 -6.403 1.548 1.00 37.06 252 PRO A CA 1
ATOM 1965 C C . PRO A 1 252 ? -19.860 -5.888 0.312 1.00 37.06 252 PRO A C 1
ATOM 1967 O O . PRO A 1 252 ? -20.396 -5.885 -0.803 1.00 37.06 252 PRO A O 1
ATOM 1970 N N . LEU A 1 253 ? -18.630 -5.417 0.527 1.00 42.25 253 LEU A N 1
ATOM 1971 C CA . LEU A 1 253 ? -17.746 -4.955 -0.532 1.00 42.25 253 LEU A CA 1
ATOM 1972 C C . LEU A 1 253 ? -17.736 -6.011 -1.641 1.00 42.25 253 LEU A C 1
ATOM 1974 O O . LEU A 1 253 ? -17.259 -7.129 -1.438 1.00 42.25 253 LEU A O 1
ATOM 1978 N N . LYS A 1 254 ? -18.239 -5.662 -2.836 1.00 35.56 254 LYS A N 1
ATOM 1979 C CA . LYS A 1 254 ? -17.965 -6.443 -4.049 1.00 35.56 254 LYS A CA 1
ATOM 1980 C C . LYS A 1 254 ? -16.455 -6.642 -4.107 1.00 35.56 254 LYS A C 1
ATOM 1982 O O . LYS A 1 254 ? -15.744 -5.660 -4.301 1.00 35.56 254 LYS A O 1
ATOM 1987 N N . SER A 1 255 ? -16.029 -7.893 -3.910 1.00 38.28 255 SER A N 1
ATOM 1988 C CA . SER A 1 255 ? -14.679 -8.449 -4.060 1.00 38.28 255 SER A CA 1
ATOM 1989 C C . SER A 1 255 ? -13.579 -7.400 -4.253 1.00 38.28 255 SER A C 1
ATOM 1991 O O . SER A 1 255 ? -13.473 -6.776 -5.316 1.00 38.28 255 SER A O 1
ATOM 1993 N N . ASN A 1 256 ? -12.745 -7.248 -3.217 1.00 40.84 256 ASN A N 1
ATOM 1994 C CA . ASN A 1 256 ? -11.523 -6.449 -3.190 1.00 40.84 256 ASN A CA 1
ATOM 1995 C C . ASN A 1 256 ? -10.696 -6.630 -4.472 1.00 40.84 256 ASN A C 1
ATOM 1997 O O . ASN A 1 256 ? -9.778 -7.449 -4.551 1.00 40.84 256 ASN A O 1
ATOM 2001 N N . ARG A 1 257 ? -10.926 -5.770 -5.466 1.00 46.91 257 ARG A N 1
ATOM 2002 C CA . ARG A 1 257 ? -9.867 -5.455 -6.417 1.00 46.91 257 ARG A CA 1
ATOM 2003 C C . ARG A 1 257 ? -8.807 -4.762 -5.577 1.00 46.91 257 ARG A C 1
ATOM 2005 O O . ARG A 1 257 ? -8.992 -3.632 -5.161 1.00 46.91 257 ARG A O 1
ATOM 2012 N N . PHE A 1 258 ? -7.715 -5.449 -5.266 1.00 46.16 258 PHE A N 1
ATOM 2013 C CA . PHE A 1 258 ? -6.507 -4.818 -4.738 1.00 46.16 258 PHE A CA 1
ATOM 2014 C C . PHE A 1 258 ? -6.207 -3.593 -5.623 1.00 46.16 258 PHE A C 1
ATOM 2016 O O . PHE A 1 258 ? -6.273 -3.720 -6.842 1.00 46.16 258 PHE A O 1
ATOM 2023 N N . PHE A 1 259 ? -5.863 -2.417 -5.104 1.00 45.19 259 PHE A N 1
ATOM 2024 C CA . PHE A 1 259 ? -5.448 -1.275 -5.936 1.00 45.19 259 PHE A CA 1
ATOM 2025 C C . PHE A 1 259 ? -4.004 -0.920 -5.604 1.00 45.19 259 PHE A C 1
ATOM 2027 O O . PHE A 1 259 ? -3.586 -1.029 -4.462 1.00 45.19 259 PHE A O 1
ATOM 2034 N N . PHE A 1 260 ? -3.223 -0.545 -6.616 1.00 45.44 260 PHE A N 1
ATOM 2035 C CA . PHE A 1 260 ? -1.922 0.071 -6.362 1.00 45.44 260 PHE A CA 1
ATOM 2036 C C . PHE A 1 260 ? -2.163 1.568 -6.219 1.00 45.44 260 PHE A C 1
ATOM 2038 O O . PHE A 1 260 ? -2.705 2.181 -7.145 1.00 45.44 260 PHE A O 1
ATOM 2045 N N . GLU A 1 261 ? -1.792 2.140 -5.081 1.00 44.72 261 GLU A N 1
ATOM 2046 C CA . GLU A 1 261 ? -1.983 3.563 -4.827 1.00 44.72 261 GLU A CA 1
ATOM 2047 C C . GLU A 1 261 ? -1.159 4.427 -5.784 1.00 44.72 261 GLU A C 1
ATOM 2049 O O . GLU A 1 261 ? -0.083 4.057 -6.262 1.00 44.72 261 GLU A O 1
ATOM 2054 N N . SER A 1 262 ? -1.665 5.623 -6.077 1.00 44.38 262 SER A N 1
ATOM 2055 C CA . SER A 1 262 ? -0.965 6.617 -6.893 1.00 44.38 262 SER A CA 1
ATOM 2056 C C . SER A 1 262 ? 0.340 7.108 -6.262 1.00 44.38 262 SER A C 1
ATOM 2058 O O . SER A 1 262 ? 1.238 7.478 -7.016 1.00 44.38 262 SER A O 1
ATOM 2060 N N . SER A 1 263 ? 0.453 7.064 -4.933 1.00 47.62 263 SER A N 1
ATOM 2061 C CA . SER A 1 263 ? 1.666 7.330 -4.141 1.00 47.62 263 SER A CA 1
ATOM 2062 C C . SER A 1 263 ? 2.784 6.315 -4.415 1.00 47.62 263 SER A C 1
ATOM 2064 O O . SER A 1 263 ? 3.958 6.644 -4.291 1.00 47.62 263 SER A O 1
ATOM 2066 N N . TRP A 1 264 ? 2.449 5.105 -4.882 1.00 55.44 264 TRP A N 1
ATOM 2067 C CA . TRP A 1 264 ? 3.425 4.066 -5.233 1.00 55.44 264 TRP A CA 1
ATOM 2068 C C . TRP A 1 264 ? 3.981 4.248 -6.656 1.00 55.44 264 TRP A C 1
ATOM 2070 O O . TRP A 1 264 ? 4.718 3.399 -7.162 1.00 55.44 264 TRP A O 1
ATOM 2080 N N . LYS A 1 265 ? 3.610 5.333 -7.353 1.00 61.06 265 LYS A N 1
ATOM 2081 C CA . LYS A 1 265 ? 4.211 5.683 -8.642 1.00 61.06 265 LYS A CA 1
ATOM 2082 C C . LYS A 1 265 ? 5.616 6.213 -8.399 1.00 61.06 265 LYS A C 1
ATOM 2084 O O . LYS A 1 265 ? 5.782 7.321 -7.902 1.00 61.06 265 LYS A O 1
ATOM 2089 N N . LEU A 1 266 ? 6.607 5.452 -8.850 1.00 69.75 266 LEU A N 1
ATOM 2090 C CA . LEU A 1 266 ? 7.994 5.876 -8.726 1.00 69.75 266 LEU A CA 1
ATOM 2091 C C . LEU A 1 266 ? 8.265 7.142 -9.559 1.00 69.75 266 LEU A C 1
ATOM 2093 O O . LEU A 1 266 ? 8.106 7.130 -10.788 1.00 69.75 266 LEU A O 1
ATOM 2097 N N . THR A 1 267 ? 8.653 8.227 -8.886 1.00 76.81 267 THR A N 1
ATOM 2098 C CA . THR A 1 267 ? 8.978 9.524 -9.497 1.00 76.81 267 THR A CA 1
ATOM 2099 C C . THR A 1 267 ? 10.360 9.501 -10.147 1.00 76.81 267 THR A C 1
ATOM 2101 O O . THR A 1 267 ? 11.173 8.612 -9.900 1.00 76.81 267 THR A O 1
ATOM 2104 N N . MET A 1 268 ? 10.657 10.503 -10.982 1.00 77.38 268 MET A N 1
ATOM 2105 C CA . MET A 1 268 ? 11.999 10.686 -11.553 1.00 77.38 268 MET A CA 1
ATOM 2106 C C . MET A 1 268 ? 13.089 10.709 -10.480 1.00 77.38 268 MET A C 1
ATOM 2108 O O . MET A 1 268 ? 14.136 10.089 -10.652 1.00 77.38 268 MET A O 1
ATOM 2112 N N . GLU A 1 269 ? 12.837 11.406 -9.373 1.00 79.06 269 GLU A N 1
ATOM 2113 C CA . GLU A 1 269 ? 13.795 11.559 -8.282 1.00 79.06 269 GLU A CA 1
ATOM 2114 C C . GLU A 1 269 ? 14.135 10.212 -7.638 1.00 79.06 269 GLU A C 1
ATOM 2116 O O . GLU A 1 269 ? 15.306 9.897 -7.416 1.00 79.06 269 GLU A O 1
ATOM 2121 N N . GLN A 1 270 ? 13.124 9.363 -7.457 1.00 79.88 270 GLN A N 1
ATOM 2122 C CA . GLN A 1 270 ? 13.289 8.019 -6.916 1.00 79.88 270 GLN A CA 1
ATOM 2123 C C . GLN A 1 270 ? 14.069 7.084 -7.843 1.00 79.88 270 GLN A C 1
ATOM 2125 O O . GLN A 1 270 ? 14.544 6.061 -7.373 1.00 79.88 270 GLN A O 1
ATOM 2130 N N . TRP A 1 271 ? 14.264 7.409 -9.125 1.00 84.19 271 TRP A N 1
ATOM 2131 C CA . TRP A 1 271 ? 15.125 6.633 -10.028 1.00 84.19 271 TRP A CA 1
ATOM 2132 C C . TRP A 1 271 ? 16.574 7.127 -10.071 1.00 84.19 271 TRP A C 1
ATOM 2134 O O . TRP A 1 271 ? 17.454 6.416 -10.565 1.00 84.19 271 TRP A O 1
ATOM 2144 N N . LEU A 1 272 ? 16.862 8.314 -9.524 1.00 85.88 272 LEU A N 1
ATOM 2145 C CA . LEU A 1 272 ? 18.204 8.899 -9.573 1.00 85.88 272 LEU A CA 1
ATOM 2146 C C . LEU A 1 272 ? 19.245 8.069 -8.822 1.00 85.88 272 LEU A C 1
ATOM 2148 O O . LEU A 1 272 ? 20.420 8.135 -9.177 1.00 85.88 272 LEU A O 1
ATOM 2152 N N . PHE A 1 273 ? 18.855 7.252 -7.836 1.00 86.00 273 PHE A N 1
ATOM 2153 C CA . PHE A 1 273 ? 19.811 6.360 -7.171 1.00 86.00 273 PHE A CA 1
ATOM 2154 C C . PHE A 1 273 ? 20.436 5.356 -8.148 1.00 86.00 273 PHE A C 1
ATOM 2156 O O . PHE A 1 273 ? 21.616 5.048 -8.010 1.00 86.00 273 PHE A O 1
ATOM 2163 N N . LEU A 1 274 ? 19.693 4.873 -9.155 1.00 85.50 274 LEU A N 1
ATOM 2164 C CA . LEU A 1 274 ? 20.254 3.965 -10.156 1.00 85.50 274 LEU A CA 1
ATOM 2165 C C . LEU A 1 274 ? 21.264 4.692 -11.042 1.00 85.50 274 LEU A C 1
ATOM 2167 O O . LEU A 1 274 ? 22.317 4.136 -11.344 1.00 85.50 274 LEU A O 1
ATOM 2171 N N . VAL A 1 275 ? 20.970 5.941 -11.416 1.00 87.12 275 VAL A N 1
ATOM 2172 C CA . VAL A 1 275 ? 21.897 6.791 -12.179 1.00 87.12 275 VAL A CA 1
ATOM 2173 C C . VAL A 1 275 ? 23.174 7.031 -11.374 1.00 87.12 275 VAL A C 1
ATOM 2175 O O . VAL A 1 275 ? 24.264 6.824 -11.897 1.00 87.12 275 VAL A O 1
ATOM 2178 N N . ARG A 1 276 ? 23.054 7.374 -10.084 1.00 87.69 276 ARG A N 1
ATOM 2179 C CA . ARG A 1 276 ? 24.200 7.546 -9.172 1.00 87.69 276 ARG A CA 1
ATOM 2180 C C . ARG A 1 276 ? 25.004 6.257 -9.009 1.00 87.69 276 ARG A C 1
ATOM 2182 O O . ARG A 1 276 ? 26.226 6.292 -9.032 1.00 87.69 276 ARG A O 1
ATOM 2189 N N . LYS A 1 277 ? 24.330 5.108 -8.901 1.00 86.25 277 LYS A N 1
ATOM 2190 C CA . LYS A 1 277 ? 24.981 3.793 -8.831 1.00 86.25 277 LYS A CA 1
ATOM 2191 C C . LYS A 1 277 ? 25.748 3.469 -10.113 1.00 86.25 277 LYS A C 1
ATOM 2193 O O . LYS A 1 277 ? 26.820 2.882 -10.035 1.00 86.25 277 LYS A O 1
ATOM 2198 N N . LEU A 1 278 ? 25.212 3.841 -11.276 1.00 85.75 278 LEU A N 1
ATOM 2199 C CA . LEU A 1 278 ? 25.917 3.708 -12.548 1.00 85.75 278 LEU A CA 1
ATOM 2200 C C . LEU A 1 278 ? 27.132 4.643 -12.607 1.00 85.75 278 LEU A C 1
ATOM 2202 O O . LEU A 1 278 ? 28.208 4.184 -12.973 1.00 85.75 278 LEU A O 1
ATOM 2206 N N . ALA A 1 279 ? 26.992 5.901 -12.181 1.00 84.06 279 ALA A N 1
ATOM 2207 C CA . ALA A 1 279 ? 28.100 6.856 -12.111 1.00 84.06 279 ALA A CA 1
ATOM 2208 C C . ALA A 1 279 ? 29.248 6.343 -11.223 1.00 84.06 279 ALA A C 1
ATOM 2210 O O . ALA A 1 279 ? 30.369 6.197 -11.702 1.00 84.06 279 ALA A O 1
ATOM 2211 N N . GLY A 1 280 ? 28.948 5.924 -9.990 1.00 82.75 280 GLY A N 1
ATOM 2212 C CA . GLY A 1 280 ? 29.952 5.387 -9.065 1.00 82.75 280 GLY A CA 1
ATOM 2213 C C . GLY A 1 280 ? 30.576 4.053 -9.503 1.00 82.75 280 GLY A C 1
ATOM 2214 O O . GLY A 1 280 ? 31.613 3.659 -8.986 1.00 82.75 280 GLY A O 1
ATOM 2215 N N . ARG A 1 281 ? 29.975 3.330 -10.461 1.00 82.00 281 ARG A N 1
ATOM 2216 C CA . ARG A 1 281 ? 30.591 2.138 -11.082 1.00 82.00 281 ARG A CA 1
ATOM 2217 C C . ARG A 1 281 ? 31.547 2.495 -12.214 1.00 82.00 281 ARG A C 1
ATOM 2219 O O . ARG A 1 281 ? 32.467 1.730 -12.474 1.00 82.00 281 ARG A O 1
ATOM 2226 N N . VAL A 1 282 ? 31.317 3.626 -12.874 1.00 78.38 282 VAL A N 1
ATOM 2227 C CA . VAL A 1 282 ? 32.182 4.154 -13.932 1.00 78.38 282 VAL A CA 1
ATOM 2228 C C . VAL A 1 282 ? 33.427 4.821 -13.338 1.00 78.38 282 VAL A C 1
ATOM 2230 O O . VAL A 1 282 ? 34.510 4.650 -13.891 1.00 78.38 282 VAL A O 1
ATOM 2233 N N . GLU A 1 283 ? 33.294 5.513 -12.202 1.00 71.12 283 GLU A N 1
ATOM 2234 C CA . GLU A 1 283 ? 34.379 6.266 -11.548 1.00 71.12 283 GLU A CA 1
ATOM 2235 C C . GLU A 1 283 ? 35.681 5.459 -11.334 1.00 71.12 283 GLU A C 1
ATOM 2237 O O . GLU A 1 283 ? 36.734 5.936 -11.756 1.00 71.12 283 GLU A O 1
ATOM 2242 N N . PRO A 1 284 ? 35.676 4.220 -10.796 1.00 71.00 284 PRO A N 1
ATOM 2243 C CA . PRO A 1 284 ? 36.910 3.445 -10.608 1.00 71.00 284 PRO A CA 1
ATOM 2244 C C . PRO A 1 284 ? 37.567 3.001 -11.921 1.00 71.00 284 PRO A C 1
ATOM 2246 O O . PRO A 1 284 ? 38.772 2.753 -11.974 1.00 71.00 284 PRO A O 1
ATOM 2249 N N . TRP A 1 285 ? 36.787 2.874 -12.997 1.00 71.56 285 TRP A N 1
ATOM 2250 C CA . TRP A 1 285 ? 37.301 2.495 -14.315 1.00 71.56 285 TRP A CA 1
ATOM 2251 C C . TRP A 1 285 ? 37.909 3.672 -15.068 1.00 71.56 285 TRP A C 1
ATOM 2253 O O . TRP A 1 285 ? 38.581 3.465 -16.078 1.00 71.56 285 TRP A O 1
ATOM 2263 N N . TRP A 1 286 ? 37.750 4.895 -14.560 1.00 64.12 286 TRP A N 1
ATOM 2264 C CA . TRP A 1 286 ? 38.478 6.048 -15.070 1.00 64.12 286 TRP A CA 1
ATOM 2265 C C . TRP A 1 286 ? 39.979 6.032 -14.736 1.00 64.12 286 TRP A C 1
ATOM 2267 O O . TRP A 1 286 ? 40.712 6.863 -15.254 1.00 64.12 286 TRP A O 1
ATOM 2277 N N . GLY A 1 287 ? 40.466 5.074 -13.940 1.00 53.16 287 GLY A N 1
ATOM 2278 C CA . GLY A 1 287 ? 41.873 4.990 -13.527 1.00 53.16 287 GLY A CA 1
ATOM 2279 C C . GLY A 1 287 ? 42.783 4.047 -14.329 1.00 53.16 287 GLY A C 1
ATOM 2280 O O . GLY A 1 287 ? 43.914 3.834 -13.904 1.00 53.16 287 GLY A O 1
ATOM 2281 N N . LYS A 1 288 ? 42.341 3.424 -15.437 1.00 57.44 288 LYS A N 1
ATOM 2282 C CA . LYS A 1 288 ? 43.154 2.424 -16.173 1.00 57.44 288 LYS A CA 1
ATOM 2283 C C . LYS A 1 288 ? 43.095 2.610 -17.695 1.00 57.44 288 LYS A C 1
ATOM 2285 O O . LYS A 1 288 ? 42.031 2.888 -18.242 1.00 57.44 288 LYS A O 1
ATOM 2290 N N . PHE A 1 289 ? 44.231 2.418 -18.379 1.00 61.62 289 PHE A N 1
ATOM 2291 C CA . PHE A 1 289 ? 44.377 2.455 -19.844 1.00 61.62 289 PHE A CA 1
ATOM 2292 C C . PHE A 1 289 ? 43.464 1.425 -20.532 1.00 61.62 289 PHE A C 1
ATOM 2294 O O . PHE A 1 289 ? 43.859 0.291 -20.785 1.00 61.62 289 PHE A O 1
ATOM 2301 N N . MET A 1 290 ? 42.220 1.797 -20.829 1.00 73.44 290 MET A N 1
ATOM 2302 C CA . MET A 1 290 ? 41.282 0.917 -21.527 1.00 73.44 290 MET A CA 1
ATOM 2303 C C . MET A 1 290 ? 41.202 1.255 -23.008 1.00 73.44 290 MET A C 1
ATOM 2305 O O . MET A 1 290 ? 41.028 2.415 -23.383 1.00 73.44 290 MET A O 1
ATOM 2309 N N . SER A 1 291 ? 41.244 0.228 -23.856 1.00 83.44 291 SER A N 1
ATOM 2310 C CA . SER A 1 291 ? 40.947 0.359 -25.282 1.00 83.44 291 SER A CA 1
ATOM 2311 C C . SER A 1 291 ? 39.464 0.686 -25.513 1.00 83.44 291 SER A C 1
ATOM 2313 O O . SER A 1 291 ? 38.610 0.453 -24.651 1.00 83.44 291 SER A O 1
ATOM 2315 N N . SER A 1 292 ? 39.128 1.208 -26.695 1.00 82.75 292 SER A N 1
ATOM 2316 C CA . SER A 1 292 ? 37.731 1.391 -27.124 1.00 82.75 292 SER A CA 1
ATOM 2317 C C . SER A 1 292 ? 36.944 0.074 -27.073 1.00 82.75 292 SER A C 1
ATOM 2319 O O . SER A 1 292 ? 35.807 0.058 -26.602 1.00 82.75 292 SER A O 1
ATOM 2321 N N . GLY A 1 293 ? 37.576 -1.040 -27.459 1.00 85.25 293 GLY A N 1
ATOM 2322 C CA . GLY A 1 293 ? 37.012 -2.388 -27.350 1.00 85.25 293 GLY A CA 1
ATOM 2323 C C . GLY A 1 293 ? 36.727 -2.815 -25.905 1.00 85.25 293 GLY A C 1
ATOM 2324 O O . GLY A 1 293 ? 35.640 -3.311 -25.618 1.00 85.25 293 GLY A O 1
ATOM 2325 N N . GLY A 1 294 ? 37.639 -2.551 -24.963 1.00 86.56 294 GLY A N 1
ATOM 2326 C CA . GLY A 1 294 ? 37.414 -2.846 -23.542 1.00 86.56 294 GLY A CA 1
ATOM 2327 C C . GLY A 1 294 ? 36.242 -2.052 -22.953 1.00 86.56 294 GLY A C 1
ATOM 2328 O O . GLY A 1 294 ? 35.388 -2.606 -22.258 1.00 86.56 294 GLY A O 1
ATOM 2329 N N . ARG A 1 295 ? 36.132 -0.764 -23.305 1.00 86.62 295 ARG A N 1
ATOM 2330 C CA . ARG A 1 295 ? 35.006 0.090 -22.883 1.00 86.62 295 ARG A CA 1
ATOM 2331 C C . ARG A 1 295 ? 33.675 -0.362 -23.475 1.00 86.62 295 ARG A C 1
ATOM 2333 O O . ARG A 1 295 ? 32.653 -0.301 -22.787 1.00 86.62 295 ARG A O 1
ATOM 2340 N N . LEU A 1 296 ? 33.682 -0.835 -24.722 1.00 89.25 296 LEU A N 1
ATOM 2341 C CA . LEU A 1 296 ? 32.513 -1.419 -25.377 1.00 89.25 296 LEU A CA 1
ATOM 2342 C C . LEU A 1 296 ? 32.006 -2.648 -24.607 1.00 89.25 296 LEU A C 1
ATOM 2344 O O . LEU A 1 296 ? 30.821 -2.721 -24.277 1.00 89.25 296 LEU A O 1
ATOM 2348 N N . ILE A 1 297 ? 32.912 -3.572 -24.269 1.00 88.62 297 ILE A N 1
ATOM 2349 C CA . ILE A 1 297 ? 32.592 -4.803 -23.534 1.00 88.62 297 ILE A CA 1
ATOM 2350 C C . ILE A 1 297 ? 32.010 -4.471 -22.155 1.00 88.62 297 ILE A C 1
ATOM 2352 O O . ILE A 1 297 ? 30.896 -4.898 -21.858 1.00 88.62 297 ILE A O 1
ATOM 2356 N N . LEU A 1 298 ? 32.691 -3.647 -21.350 1.00 87.62 298 LEU A N 1
ATOM 2357 C CA . LEU A 1 298 ? 32.235 -3.272 -20.000 1.00 87.62 298 LEU A CA 1
ATOM 2358 C C . LEU A 1 298 ? 30.893 -2.528 -20.000 1.00 87.62 298 LEU A C 1
ATOM 2360 O O . LEU A 1 298 ? 30.069 -2.686 -19.092 1.00 87.62 298 LEU A O 1
ATOM 2364 N N . SER A 1 299 ? 30.642 -1.727 -21.035 1.00 88.56 299 SER A N 1
ATOM 2365 C CA . SER A 1 299 ? 29.372 -1.016 -21.181 1.00 88.56 299 SER A CA 1
ATOM 2366 C C . SER A 1 299 ? 28.186 -1.966 -21.351 1.00 88.56 299 SER A C 1
ATOM 2368 O O . SER A 1 299 ? 27.103 -1.683 -20.835 1.00 88.56 299 SER A O 1
ATOM 2370 N N . ASN A 1 300 ? 28.375 -3.082 -22.057 1.00 88.88 300 ASN A N 1
ATOM 2371 C CA . ASN A 1 300 ? 27.334 -4.083 -22.276 1.00 88.88 300 ASN A CA 1
ATOM 2372 C C . ASN A 1 300 ? 27.273 -5.128 -21.153 1.00 88.88 300 ASN A C 1
ATOM 2374 O O . ASN A 1 300 ? 26.178 -5.479 -20.727 1.00 88.88 300 ASN A O 1
ATOM 2378 N N . SER A 1 301 ? 28.413 -5.600 -20.643 1.00 87.38 301 SER A N 1
ATOM 2379 C CA . SER A 1 301 ? 28.450 -6.657 -19.624 1.00 87.38 301 SER A CA 1
ATOM 2380 C C . SER A 1 301 ? 28.150 -6.156 -18.210 1.00 87.38 301 SER A C 1
ATOM 2382 O O . SER A 1 301 ? 27.639 -6.912 -17.384 1.00 87.38 301 SER A O 1
ATOM 2384 N N . CYS A 1 302 ? 28.438 -4.887 -17.906 1.00 87.12 302 CYS A N 1
ATOM 2385 C CA . CYS A 1 302 ? 28.270 -4.348 -16.560 1.00 87.12 302 CYS A CA 1
ATOM 2386 C C . CYS A 1 302 ? 27.276 -3.188 -16.510 1.00 87.12 302 CYS A C 1
ATOM 2388 O O . CYS A 1 302 ? 26.290 -3.259 -15.775 1.00 87.12 302 CYS A O 1
ATOM 2390 N N . LEU A 1 303 ? 27.505 -2.119 -17.282 1.00 87.19 303 LEU A N 1
ATOM 2391 C CA . LEU A 1 303 ? 26.704 -0.893 -17.143 1.00 87.19 303 LEU A CA 1
ATOM 2392 C C . LEU A 1 303 ? 25.245 -1.089 -17.574 1.00 87.19 303 LEU A C 1
ATOM 2394 O O . LEU A 1 303 ? 24.345 -0.544 -16.936 1.00 87.19 303 LEU A O 1
ATOM 2398 N N . ALA A 1 304 ? 24.997 -1.891 -18.613 1.00 86.75 304 ALA A N 1
ATOM 2399 C CA . ALA A 1 304 ? 23.643 -2.224 -19.055 1.00 86.75 304 ALA A CA 1
ATOM 2400 C C . ALA A 1 304 ? 22.876 -3.099 -18.039 1.00 86.75 304 ALA A C 1
ATOM 2402 O O . ALA A 1 304 ? 21.665 -2.939 -17.885 1.00 86.75 304 ALA A O 1
ATOM 2403 N N . ASN A 1 305 ? 23.572 -3.959 -17.289 1.00 86.94 305 ASN A N 1
ATOM 2404 C CA . ASN A 1 305 ? 22.951 -4.895 -16.346 1.00 86.94 305 ASN A CA 1
ATOM 2405 C C . ASN A 1 305 ? 22.519 -4.229 -15.026 1.00 86.94 305 ASN A C 1
ATOM 2407 O O . ASN A 1 305 ? 21.572 -4.681 -14.384 1.00 86.94 305 ASN A O 1
ATOM 2411 N N . LEU A 1 306 ? 23.157 -3.121 -14.627 1.00 86.94 306 LEU A N 1
ATOM 2412 C CA . LEU A 1 306 ? 22.843 -2.399 -13.383 1.00 86.94 306 LEU A CA 1
ATOM 2413 C C . LEU A 1 306 ? 21.348 -2.035 -13.227 1.00 86.94 306 LEU A C 1
ATOM 2415 O O . LEU A 1 306 ? 20.785 -2.302 -12.162 1.00 86.94 306 LEU A O 1
ATOM 2419 N N . PRO A 1 307 ? 20.678 -1.446 -14.238 1.00 88.62 307 PRO A N 1
ATOM 2420 C CA . PRO A 1 307 ? 19.246 -1.157 -14.170 1.00 88.62 307 PRO A CA 1
ATOM 2421 C C . PRO A 1 307 ? 18.332 -2.338 -14.543 1.00 88.62 307 PRO A C 1
ATOM 2423 O O . PRO A 1 307 ? 17.114 -2.180 -14.478 1.00 88.62 307 PRO A O 1
ATOM 2426 N N . GLN A 1 308 ? 18.855 -3.502 -14.947 1.00 87.75 308 GLN A N 1
ATOM 2427 C CA . GLN A 1 308 ? 18.060 -4.574 -15.564 1.00 87.75 308 GLN A CA 1
ATOM 2428 C C . GLN A 1 308 ? 16.948 -5.113 -14.659 1.00 87.75 308 GLN A C 1
ATOM 2430 O O . GLN A 1 308 ? 15.838 -5.339 -15.136 1.00 87.75 308 GLN A O 1
ATOM 2435 N N . PHE A 1 309 ? 17.204 -5.274 -13.357 1.00 87.38 309 PHE A N 1
ATOM 2436 C CA . PHE A 1 309 ? 16.176 -5.718 -12.408 1.00 87.38 309 PHE A CA 1
ATOM 2437 C C . PHE A 1 309 ? 15.009 -4.721 -12.330 1.00 87.38 309 PHE A C 1
ATOM 2439 O O . PHE A 1 309 ? 13.848 -5.105 -12.448 1.00 87.38 309 PHE A O 1
ATOM 2446 N N . ALA A 1 310 ? 15.321 -3.428 -12.207 1.00 89.31 310 ALA A N 1
ATOM 2447 C CA . ALA A 1 310 ? 14.315 -2.371 -12.161 1.00 89.31 310 ALA A CA 1
ATOM 2448 C C . ALA A 1 310 ? 13.551 -2.259 -13.490 1.00 89.31 310 ALA A C 1
ATOM 2450 O O . ALA A 1 310 ? 12.323 -2.249 -13.499 1.00 89.31 310 ALA A O 1
ATOM 2451 N N . MET A 1 311 ? 14.260 -2.255 -14.621 1.00 91.69 311 MET A N 1
ATOM 2452 C CA . MET A 1 311 ? 13.653 -2.236 -15.959 1.00 91.69 311 MET A CA 1
ATOM 2453 C C . MET A 1 311 ? 12.856 -3.504 -16.276 1.00 91.69 311 MET A C 1
ATOM 2455 O O . MET A 1 311 ? 11.981 -3.489 -17.136 1.00 91.69 311 MET A O 1
ATOM 2459 N N . GLY A 1 312 ? 13.135 -4.599 -15.571 1.00 89.94 312 GLY A N 1
ATOM 2460 C CA . GLY A 1 312 ? 12.361 -5.827 -15.641 1.00 89.94 312 GLY A CA 1
ATOM 2461 C C . GLY A 1 312 ? 10.955 -5.697 -15.068 1.00 89.94 312 GLY A C 1
ATOM 2462 O O . GLY A 1 312 ? 10.110 -6.499 -15.430 1.00 89.94 312 GLY A O 1
ATOM 2463 N N . LEU A 1 313 ? 10.677 -4.718 -14.206 1.00 87.88 313 LEU A N 1
ATOM 2464 C CA . LEU A 1 313 ? 9.358 -4.531 -13.582 1.00 87.88 313 LEU A CA 1
ATOM 2465 C C . LEU A 1 313 ? 8.744 -3.160 -13.883 1.00 87.88 313 LEU A C 1
ATOM 2467 O O . LEU A 1 313 ? 7.531 -2.977 -13.772 1.00 87.88 313 LEU A O 1
ATOM 2471 N N . PHE A 1 314 ? 9.561 -2.187 -14.273 1.00 89.56 314 PHE A N 1
ATOM 2472 C CA . PHE A 1 314 ? 9.134 -0.813 -14.470 1.00 89.56 314 PHE A CA 1
ATOM 2473 C C . PHE A 1 314 ? 9.575 -0.303 -15.833 1.00 89.56 314 PHE A C 1
ATOM 2475 O O . PHE A 1 314 ? 10.712 -0.493 -16.257 1.00 89.56 314 PHE A O 1
ATOM 2482 N N . LEU A 1 315 ? 8.664 0.402 -16.504 1.00 90.81 315 LEU A N 1
ATOM 2483 C CA . LEU A 1 315 ? 9.029 1.230 -17.647 1.00 90.81 315 LEU A CA 1
ATOM 2484 C C . LEU A 1 315 ? 9.555 2.560 -17.108 1.00 90.81 315 LEU A C 1
ATOM 2486 O O . LEU A 1 315 ? 8.782 3.338 -16.537 1.00 90.81 315 LEU A O 1
ATOM 2490 N N . LEU A 1 316 ? 10.857 2.785 -17.248 1.00 90.88 316 LEU A N 1
ATOM 2491 C CA . LEU A 1 316 ? 11.501 4.015 -16.818 1.00 90.88 316 LEU A CA 1
ATOM 2492 C C . LEU A 1 316 ? 11.085 5.176 -17.726 1.00 90.88 316 LEU A C 1
ATOM 2494 O O . LEU A 1 316 ? 10.632 5.003 -18.858 1.00 90.88 316 LEU A O 1
ATOM 2498 N N . GLN A 1 317 ? 11.193 6.386 -17.192 1.00 89.00 317 GLN A N 1
ATOM 2499 C CA . GLN A 1 317 ? 10.878 7.596 -17.939 1.00 89.00 317 GLN A CA 1
ATOM 2500 C C . GLN A 1 317 ? 12.057 7.985 -18.844 1.00 89.00 317 GLN A C 1
ATOM 2502 O O . GLN A 1 317 ? 13.216 7.732 -18.507 1.00 89.00 317 GLN A O 1
ATOM 2507 N N . ASP A 1 318 ? 11.776 8.668 -19.955 1.00 89.50 318 ASP A N 1
ATOM 2508 C CA . ASP A 1 318 ? 12.785 9.001 -20.973 1.00 89.50 318 ASP A CA 1
ATOM 2509 C C . ASP A 1 318 ? 13.965 9.819 -20.423 1.00 89.50 318 ASP A C 1
ATOM 2511 O O . ASP A 1 318 ? 15.109 9.580 -20.802 1.00 89.50 318 ASP A O 1
ATOM 2515 N N . GLY A 1 319 ? 13.726 10.705 -19.451 1.00 89.81 319 GLY A N 1
ATOM 2516 C CA . GLY A 1 319 ? 14.797 11.446 -18.776 1.00 89.81 319 GLY A CA 1
ATOM 2517 C C . GLY A 1 319 ? 15.777 10.564 -17.986 1.00 89.81 319 GLY A C 1
ATOM 2518 O O . GLY A 1 319 ? 16.947 10.915 -17.862 1.00 89.81 319 GLY A O 1
ATOM 2519 N N . ILE A 1 320 ? 15.347 9.401 -17.483 1.00 90.75 320 ILE A N 1
ATOM 2520 C CA . ILE A 1 320 ? 16.243 8.444 -16.809 1.00 90.75 320 ILE A CA 1
ATOM 2521 C C . ILE A 1 320 ? 17.096 7.700 -17.833 1.00 90.75 320 ILE A C 1
ATOM 2523 O O . ILE A 1 320 ? 18.303 7.566 -17.633 1.00 90.75 320 ILE A O 1
ATOM 2527 N N . HIS A 1 321 ? 16.491 7.278 -18.947 1.00 92.25 321 HIS A N 1
ATOM 2528 C CA . HIS A 1 321 ? 17.222 6.690 -20.070 1.00 92.25 321 HIS A CA 1
ATOM 2529 C C . HIS A 1 321 ? 18.292 7.645 -20.594 1.00 92.25 321 HIS A C 1
ATOM 2531 O O . HIS A 1 321 ? 19.450 7.251 -20.701 1.00 92.25 321 HIS A O 1
ATOM 2537 N N . ALA A 1 322 ? 17.933 8.916 -20.800 1.00 91.12 322 ALA A N 1
ATOM 2538 C CA . ALA A 1 322 ? 18.874 9.953 -21.200 1.00 91.12 322 ALA A CA 1
ATOM 2539 C C . ALA A 1 322 ? 20.047 10.064 -20.215 1.00 91.12 322 ALA A C 1
ATOM 2541 O O . ALA A 1 322 ? 21.194 10.011 -20.638 1.00 91.12 322 ALA A O 1
ATOM 2542 N N . LYS A 1 323 ? 19.789 10.119 -18.900 1.00 91.00 323 LYS A N 1
ATOM 2543 C CA . LYS A 1 323 ? 20.853 10.201 -17.882 1.00 91.00 323 LYS A CA 1
ATOM 2544 C C . LYS A 1 323 ? 21.778 8.980 -17.870 1.00 91.00 323 LYS A C 1
ATOM 2546 O O . LYS A 1 323 ? 22.992 9.152 -17.731 1.00 91.00 323 LYS A O 1
ATOM 2551 N N . PHE A 1 324 ? 21.239 7.768 -18.017 1.00 89.94 324 PHE A N 1
ATOM 2552 C CA . PHE A 1 324 ? 22.057 6.556 -18.137 1.00 89.94 324 PHE A CA 1
ATOM 2553 C C . PHE A 1 324 ? 22.918 6.576 -19.392 1.00 89.94 324 PHE A C 1
ATOM 2555 O O . PHE A 1 324 ? 24.120 6.319 -19.327 1.00 89.94 324 PHE A O 1
ATOM 2562 N N . ASP A 1 325 ? 22.302 6.892 -20.524 1.00 89.88 325 ASP A N 1
ATOM 2563 C CA . ASP A 1 325 ? 22.974 6.914 -21.810 1.00 89.88 325 ASP A CA 1
ATOM 2564 C C . ASP A 1 325 ? 24.022 8.033 -21.871 1.00 89.88 325 ASP A C 1
ATOM 2566 O O . ASP A 1 325 ? 25.091 7.799 -22.419 1.00 89.88 325 ASP A O 1
ATOM 2570 N N . SER A 1 326 ? 23.826 9.172 -21.194 1.00 88.88 326 SER A N 1
ATOM 2571 C CA . SER A 1 326 ? 24.864 10.202 -21.033 1.00 88.88 326 SER A CA 1
ATOM 2572 C C . SER A 1 326 ? 26.112 9.671 -20.325 1.00 88.88 326 SER A C 1
ATOM 2574 O O . SER A 1 326 ? 27.220 9.897 -20.800 1.00 88.88 326 SER A O 1
ATOM 2576 N N . HIS A 1 327 ? 25.961 8.944 -19.214 1.00 87.31 327 HIS A N 1
ATOM 2577 C CA . HIS A 1 327 ? 27.110 8.401 -18.478 1.00 87.31 327 HIS A CA 1
ATOM 2578 C C . HIS A 1 327 ? 27.824 7.302 -19.273 1.00 87.31 327 HIS A C 1
ATOM 2580 O O . HIS A 1 327 ? 29.052 7.251 -19.291 1.00 87.31 327 HIS A O 1
ATOM 2586 N N . ARG A 1 328 ? 27.067 6.448 -19.972 1.00 87.62 328 ARG A N 1
ATOM 2587 C CA . ARG A 1 328 ? 27.622 5.391 -20.833 1.00 87.62 328 ARG A CA 1
ATOM 2588 C C . ARG A 1 328 ? 28.320 5.967 -22.067 1.00 87.62 328 ARG A C 1
ATOM 2590 O O . ARG A 1 328 ? 29.396 5.494 -22.421 1.00 87.62 328 ARG A O 1
ATOM 2597 N N . ALA A 1 329 ? 27.751 7.006 -22.675 1.00 88.31 329 ALA A N 1
ATOM 2598 C CA . ALA A 1 329 ? 28.353 7.719 -23.796 1.00 88.31 329 ALA A CA 1
ATOM 2599 C C . ALA A 1 329 ? 29.653 8.396 -23.390 1.00 88.31 329 ALA A C 1
ATOM 2601 O O . ALA A 1 329 ? 30.670 8.203 -24.051 1.00 88.31 329 ALA A O 1
ATOM 2602 N N . ARG A 1 330 ? 29.633 9.101 -22.257 1.00 85.88 330 ARG A N 1
ATOM 2603 C CA . ARG A 1 330 ? 30.817 9.734 -21.685 1.00 85.88 330 ARG A CA 1
ATOM 2604 C C . ARG A 1 330 ? 31.914 8.713 -21.408 1.00 85.88 330 ARG A C 1
ATOM 2606 O O . ARG A 1 330 ? 33.048 8.899 -21.830 1.00 85.88 330 ARG A O 1
ATOM 2613 N N . PHE A 1 331 ? 31.563 7.603 -20.761 1.00 85.56 331 PHE A N 1
ATOM 2614 C CA . PHE A 1 331 ? 32.494 6.509 -20.509 1.00 85.56 331 PHE A CA 1
ATOM 2615 C C . PHE A 1 331 ? 33.116 5.977 -21.806 1.00 85.56 331 PHE A C 1
ATOM 2617 O O . PHE A 1 331 ? 34.333 5.848 -21.886 1.00 85.56 331 PHE A O 1
ATOM 2624 N N . TYR A 1 332 ? 32.308 5.714 -22.836 1.00 87.25 332 TYR A N 1
ATOM 2625 C CA . TYR A 1 332 ? 32.790 5.166 -24.103 1.00 87.25 332 TYR A CA 1
ATOM 2626 C C . TYR A 1 332 ? 33.698 6.138 -24.882 1.00 87.25 332 TYR A C 1
ATOM 2628 O O . TYR A 1 332 ? 34.785 5.737 -25.321 1.00 87.25 332 TYR A O 1
ATOM 2636 N N . TRP A 1 333 ? 33.271 7.397 -25.038 1.00 83.25 333 TRP A N 1
ATOM 2637 C CA . TRP A 1 333 ? 33.937 8.399 -25.877 1.00 83.25 333 TRP A CA 1
ATOM 2638 C C . TRP A 1 333 ? 35.079 9.134 -25.177 1.00 83.25 333 TRP A C 1
ATOM 2640 O O . TRP A 1 333 ? 36.163 9.245 -25.749 1.00 83.25 333 TRP A O 1
ATOM 2650 N N . GLU A 1 334 ? 34.857 9.637 -23.959 1.00 77.44 334 GLU A N 1
ATOM 2651 C CA . GLU A 1 334 ? 35.823 10.506 -23.274 1.00 77.44 334 GLU A CA 1
ATOM 2652 C C . GLU A 1 334 ? 36.979 9.714 -22.646 1.00 77.44 334 GLU A C 1
ATOM 2654 O O . GLU A 1 334 ? 38.110 10.198 -22.616 1.00 77.44 334 GLU A O 1
ATOM 2659 N N . GLY A 1 335 ? 36.749 8.465 -22.226 1.00 66.81 335 GLY A N 1
ATOM 2660 C CA . GLY A 1 335 ? 37.787 7.664 -21.574 1.00 66.81 335 GLY A CA 1
ATOM 2661 C C . GLY A 1 335 ? 38.301 8.312 -20.278 1.00 66.81 335 GLY A C 1
ATOM 2662 O O . GLY A 1 335 ? 37.507 8.814 -19.489 1.00 66.81 335 GLY A O 1
ATOM 2663 N N . THR A 1 336 ? 39.619 8.256 -20.045 1.00 54.88 336 THR A N 1
ATOM 2664 C CA . THR A 1 336 ? 40.297 8.588 -18.770 1.00 54.88 336 THR A CA 1
ATOM 2665 C C . THR A 1 336 ? 41.201 9.830 -18.849 1.00 54.88 336 THR A C 1
ATOM 2667 O O . THR A 1 336 ? 42.171 9.940 -18.105 1.00 54.88 336 THR A O 1
ATOM 2670 N N . GLY A 1 337 ? 40.961 10.735 -19.804 1.00 56.84 337 GLY A N 1
ATOM 2671 C CA . GLY A 1 337 ? 41.803 11.919 -20.019 1.00 56.84 337 GLY A CA 1
ATOM 2672 C C . GLY A 1 337 ? 41.175 13.216 -19.488 1.00 56.84 337 GLY A C 1
ATOM 2673 O O . GLY A 1 337 ? 39.957 13.361 -19.556 1.00 56.84 337 GLY A O 1
ATOM 2674 N N . PRO A 1 338 ? 41.977 14.209 -19.050 1.00 55.09 338 PRO A N 1
ATOM 2675 C CA . PRO A 1 338 ? 41.477 15.544 -18.688 1.00 55.09 338 PRO A CA 1
ATOM 2676 C C . PRO A 1 338 ? 40.926 16.314 -19.901 1.00 55.09 338 PRO A C 1
ATOM 2678 O O . PRO A 1 338 ? 40.166 17.269 -19.754 1.00 55.09 338 PRO A O 1
ATOM 2681 N N . LYS A 1 339 ? 41.289 15.889 -21.119 1.00 60.12 339 LYS A N 1
ATOM 2682 C CA . LYS A 1 339 ? 40.765 16.437 -22.371 1.00 60.12 339 LYS A CA 1
ATOM 2683 C C . LYS A 1 339 ? 39.445 15.758 -22.728 1.00 60.12 339 LYS A C 1
ATOM 2685 O O . LYS A 1 339 ? 39.421 14.561 -23.018 1.00 60.12 339 LYS A O 1
ATOM 2690 N N . ARG A 1 340 ? 38.366 16.545 -22.782 1.00 63.38 340 ARG A N 1
ATOM 2691 C CA . ARG A 1 340 ? 37.097 16.126 -23.392 1.00 63.38 340 ARG A CA 1
ATOM 2692 C C . ARG A 1 340 ? 37.351 15.651 -24.822 1.00 63.38 340 ARG A C 1
ATOM 2694 O O . ARG A 1 340 ? 37.935 16.380 -25.620 1.00 63.38 340 ARG A O 1
ATOM 2701 N N . ARG A 1 341 ? 36.900 14.439 -25.144 1.00 70.00 341 ARG A N 1
ATOM 2702 C CA . ARG A 1 341 ? 36.883 13.927 -26.520 1.00 70.00 341 ARG A CA 1
ATOM 2703 C C . ARG A 1 341 ? 35.496 14.136 -27.111 1.00 70.00 341 ARG A C 1
ATOM 2705 O O . ARG A 1 341 ? 34.494 13.902 -26.438 1.00 70.00 341 ARG A O 1
ATOM 2712 N N . TYR A 1 342 ? 35.442 14.566 -28.367 1.00 74.94 342 TYR A N 1
ATOM 2713 C CA . TYR A 1 342 ? 34.182 14.765 -29.076 1.00 74.94 342 TYR A CA 1
ATOM 2714 C C . TYR A 1 342 ? 33.465 13.432 -29.318 1.00 74.94 342 TYR A C 1
ATOM 2716 O O . TYR A 1 342 ? 34.087 12.414 -29.627 1.00 74.94 342 TYR A O 1
ATOM 2724 N N . HIS A 1 343 ? 32.137 13.445 -29.203 1.00 83.38 343 HIS A N 1
ATOM 2725 C CA . HIS A 1 343 ? 31.296 12.322 -29.604 1.00 83.38 343 HIS A CA 1
ATOM 2726 C C . HIS A 1 343 ? 31.155 12.350 -31.129 1.00 83.38 343 HIS A C 1
ATOM 2728 O O . HIS A 1 343 ? 30.339 13.100 -31.658 1.00 83.38 343 HIS A O 1
ATOM 2734 N N . LEU A 1 344 ? 31.959 11.549 -31.831 1.00 83.00 344 LEU A N 1
ATOM 2735 C CA . LEU A 1 344 ? 32.017 11.566 -33.301 1.00 83.00 344 LEU A CA 1
ATOM 2736 C C . LEU A 1 344 ? 30.708 11.107 -33.961 1.00 83.00 344 LEU A C 1
ATOM 2738 O O . LEU A 1 344 ? 30.415 11.482 -35.090 1.00 83.00 344 LEU A O 1
ATOM 2742 N N . VAL A 1 345 ? 29.923 10.281 -33.262 1.00 85.62 345 VAL A N 1
ATOM 2743 C CA . VAL A 1 345 ? 28.668 9.716 -33.766 1.00 85.62 345 VAL A CA 1
ATOM 2744 C C . VAL A 1 345 ? 27.587 9.833 -32.697 1.00 85.62 345 VAL A C 1
ATOM 2746 O O . VAL A 1 345 ? 27.826 9.573 -31.514 1.00 85.62 345 VAL A O 1
ATOM 2749 N N . ASN A 1 346 ? 26.371 10.187 -33.120 1.00 87.94 346 ASN A N 1
ATOM 2750 C CA . ASN A 1 346 ? 25.213 10.269 -32.235 1.00 87.94 346 ASN A CA 1
ATOM 2751 C C . ASN A 1 346 ? 24.942 8.919 -31.535 1.00 87.94 346 ASN A C 1
ATOM 2753 O O . ASN A 1 346 ? 24.942 7.860 -32.166 1.00 87.94 346 ASN A O 1
ATOM 2757 N N . TRP A 1 347 ? 24.657 8.951 -30.232 1.00 89.75 347 TRP A N 1
ATOM 2758 C CA . TRP A 1 347 ? 24.550 7.760 -29.383 1.00 89.75 347 TRP A CA 1
ATOM 2759 C C . TRP A 1 347 ? 23.559 6.690 -29.887 1.00 89.75 347 TRP A C 1
ATOM 2761 O O . TRP A 1 347 ? 23.925 5.515 -29.915 1.00 89.75 347 TRP A O 1
ATOM 2771 N N . PRO A 1 348 ? 22.344 7.019 -30.374 1.00 90.31 348 PRO A N 1
ATOM 2772 C CA . PRO A 1 348 ? 21.438 6.014 -30.927 1.00 90.31 348 PRO A CA 1
ATOM 2773 C C . PRO A 1 348 ? 21.975 5.306 -32.176 1.00 90.31 348 PRO A C 1
ATOM 2775 O O . PRO A 1 348 ? 21.602 4.157 -32.407 1.00 90.31 348 PRO A O 1
ATOM 2778 N N . ALA A 1 349 ? 22.829 5.961 -32.972 1.00 89.81 349 ALA A N 1
ATOM 2779 C CA . ALA A 1 349 ? 23.486 5.334 -34.118 1.00 89.81 349 ALA A CA 1
ATOM 2780 C C . ALA A 1 349 ? 24.589 4.371 -33.654 1.00 89.81 349 ALA A C 1
ATOM 2782 O O . ALA A 1 349 ? 24.651 3.241 -34.129 1.00 89.81 349 ALA A O 1
ATOM 2783 N N . VAL A 1 350 ? 25.359 4.759 -32.631 1.00 90.69 350 VAL A N 1
ATOM 2784 C CA . VAL A 1 350 ? 26.337 3.881 -31.967 1.00 90.69 350 VAL A CA 1
ATOM 2785 C C . VAL A 1 350 ? 25.677 2.617 -31.396 1.00 90.69 350 VAL A C 1
ATOM 2787 O O . VAL A 1 350 ? 26.228 1.522 -31.503 1.00 90.69 350 VAL A O 1
ATOM 2790 N N . CYS A 1 351 ? 24.480 2.745 -30.818 1.00 92.44 351 CYS A N 1
ATOM 2791 C CA . CYS A 1 351 ? 23.720 1.629 -30.251 1.00 92.44 351 CYS A CA 1
ATOM 2792 C C . CYS A 1 351 ? 23.078 0.682 -31.282 1.00 92.44 351 CYS A C 1
ATOM 2794 O O . CYS A 1 351 ? 22.399 -0.270 -30.889 1.00 92.44 351 CYS A O 1
ATOM 2796 N N . ARG A 1 352 ? 23.201 0.939 -32.591 1.00 91.56 352 ARG A N 1
ATOM 2797 C CA . ARG A 1 352 ? 22.654 0.023 -33.602 1.00 91.56 352 ARG A CA 1
ATOM 2798 C C . ARG A 1 352 ? 23.388 -1.328 -33.562 1.00 91.56 352 ARG A C 1
ATOM 2800 O O . ARG A 1 352 ? 24.553 -1.375 -33.154 1.00 91.56 352 ARG A O 1
ATOM 2807 N N . PRO A 1 353 ? 22.729 -2.427 -33.971 1.00 91.38 353 PRO A N 1
ATOM 2808 C CA . PRO A 1 353 ? 23.407 -3.700 -34.201 1.00 91.38 353 PRO A CA 1
ATOM 2809 C C . PRO A 1 353 ? 24.594 -3.538 -35.155 1.00 91.38 353 PRO A C 1
ATOM 2811 O O . PRO A 1 353 ? 24.587 -2.642 -36.004 1.00 91.38 353 PRO A O 1
ATOM 2814 N N . LYS A 1 354 ? 25.589 -4.423 -35.036 1.00 91.00 354 LYS A N 1
ATOM 2815 C CA . LYS A 1 354 ? 26.776 -4.414 -35.909 1.00 91.00 354 LYS A CA 1
ATOM 2816 C C . LYS A 1 354 ? 26.403 -4.580 -37.383 1.00 91.00 354 LYS A C 1
ATOM 2818 O O . LYS A 1 354 ? 26.914 -3.858 -38.227 1.00 91.00 354 LYS A O 1
ATOM 2823 N N . GLU A 1 355 ? 25.421 -5.435 -37.654 1.00 93.25 355 GLU A N 1
ATOM 2824 C CA . GLU A 1 355 ? 24.824 -5.657 -38.980 1.00 93.25 355 GLU A CA 1
ATOM 2825 C C . GLU A 1 355 ? 24.199 -4.389 -39.587 1.00 93.25 355 GLU A C 1
ATOM 2827 O O . GLU A 1 355 ? 24.063 -4.279 -40.798 1.00 93.25 355 GLU A O 1
ATOM 2832 N N . CYS A 1 356 ? 23.842 -3.404 -38.758 1.00 90.44 356 CYS A N 1
ATOM 2833 C CA . CYS A 1 356 ? 23.273 -2.126 -39.189 1.00 90.44 356 CYS A CA 1
ATOM 2834 C C . CYS A 1 356 ? 24.275 -0.960 -39.068 1.00 90.44 356 CYS A C 1
ATOM 2836 O O . CYS A 1 356 ? 23.853 0.196 -38.950 1.00 90.44 356 CYS A O 1
ATOM 2838 N N . GLY A 1 357 ? 25.581 -1.252 -39.013 1.00 88.69 357 GLY A N 1
ATOM 2839 C CA . GLY A 1 357 ? 26.658 -0.257 -38.948 1.00 88.69 357 GLY A CA 1
ATOM 2840 C C . GLY A 1 357 ? 26.873 0.400 -37.578 1.00 88.69 357 GLY A C 1
ATOM 2841 O O . GLY A 1 357 ? 27.546 1.425 -37.494 1.00 88.69 357 GLY A O 1
ATOM 2842 N N . GLY A 1 358 ? 26.293 -0.141 -36.500 1.00 91.50 358 GLY A N 1
ATOM 2843 C CA . GLY A 1 358 ? 26.554 0.319 -35.131 1.00 91.50 358 GLY A CA 1
ATOM 2844 C C . GLY A 1 358 ? 27.602 -0.520 -34.397 1.00 91.50 358 GLY A C 1
ATOM 2845 O O . GLY A 1 358 ? 28.160 -1.475 -34.927 1.00 91.50 358 GLY A O 1
ATOM 2846 N N . LEU A 1 359 ? 27.855 -0.193 -33.128 1.00 90.81 359 LEU A N 1
ATOM 2847 C CA . LEU A 1 359 ? 28.813 -0.924 -32.286 1.00 90.81 359 LEU A CA 1
ATOM 2848 C C . LEU A 1 359 ? 28.170 -2.046 -31.461 1.00 90.81 359 LEU A C 1
ATOM 2850 O O . LEU A 1 359 ? 28.869 -2.776 -30.758 1.00 90.81 359 LEU A O 1
ATOM 2854 N N . GLY A 1 360 ? 26.843 -2.190 -31.514 1.00 88.75 360 GLY A N 1
ATOM 2855 C CA . GLY A 1 360 ? 26.109 -3.163 -30.706 1.00 88.75 360 GLY A CA 1
ATOM 2856 C C . GLY A 1 360 ? 25.996 -2.781 -29.226 1.00 88.75 360 GLY A C 1
ATOM 2857 O O . GLY A 1 360 ? 25.814 -3.653 -28.377 1.00 88.75 360 GLY A O 1
ATOM 2858 N N . LEU A 1 361 ? 26.115 -1.494 -28.881 1.00 90.94 361 LEU A N 1
ATOM 2859 C CA . LEU A 1 361 ? 25.828 -1.020 -27.523 1.00 90.94 361 LEU A CA 1
ATOM 2860 C C . LEU A 1 361 ? 24.328 -1.091 -27.237 1.00 90.94 361 LEU A C 1
ATOM 2862 O O . LEU A 1 361 ? 23.521 -0.537 -27.978 1.00 90.94 361 LEU A O 1
ATOM 2866 N N . LEU A 1 362 ? 23.940 -1.716 -26.125 1.00 88.44 362 LEU A N 1
ATOM 2867 C CA . LEU A 1 362 ? 22.525 -1.855 -25.774 1.00 88.44 362 LEU A CA 1
ATOM 2868 C C . LEU A 1 362 ? 21.883 -0.482 -25.548 1.00 88.44 362 LEU A C 1
ATOM 2870 O O . LEU A 1 362 ? 22.314 0.266 -24.672 1.00 88.44 362 LEU A O 1
ATOM 2874 N N . ASN A 1 363 ? 20.830 -0.146 -26.289 1.00 90.44 363 ASN A N 1
ATOM 2875 C CA . ASN A 1 363 ? 20.046 1.058 -26.023 1.00 90.44 363 ASN A CA 1
ATOM 2876 C C . ASN A 1 363 ? 19.167 0.843 -24.778 1.00 90.44 363 ASN A C 1
ATOM 2878 O O . ASN A 1 363 ? 18.369 -0.096 -24.740 1.00 90.44 363 ASN A O 1
ATOM 2882 N N . SER A 1 364 ? 19.292 1.717 -23.773 1.00 91.12 364 SER A N 1
ATOM 2883 C CA . SER A 1 364 ? 18.646 1.524 -22.467 1.00 91.12 364 SER A CA 1
ATOM 2884 C C . SER A 1 364 ? 17.111 1.464 -22.560 1.00 91.12 364 SER A C 1
ATOM 2886 O O . SER A 1 364 ? 16.481 0.620 -21.921 1.00 91.12 364 SER A O 1
ATOM 2888 N N . LYS A 1 365 ? 16.508 2.297 -23.417 1.00 92.00 365 LYS A N 1
ATOM 2889 C CA . LYS A 1 365 ? 15.058 2.351 -23.656 1.00 92.00 365 LYS A CA 1
ATOM 2890 C C . LYS A 1 365 ? 14.552 1.102 -24.374 1.00 92.00 365 LYS A C 1
ATOM 2892 O O . LYS A 1 365 ? 13.593 0.479 -23.920 1.00 92.00 365 LYS A O 1
ATOM 2897 N N . LYS A 1 366 ? 15.236 0.677 -25.444 1.00 91.31 366 LYS A N 1
ATOM 2898 C CA . LYS A 1 366 ? 14.892 -0.563 -26.169 1.00 91.31 366 LYS A CA 1
ATOM 2899 C C . LYS A 1 366 ? 15.038 -1.800 -25.281 1.00 91.31 366 LYS A C 1
ATOM 2901 O O . LYS A 1 366 ? 14.184 -2.681 -25.320 1.00 91.31 366 LYS A O 1
ATOM 2906 N N . MET A 1 367 ? 16.075 -1.845 -24.443 1.00 91.94 367 MET A N 1
ATOM 2907 C CA . MET A 1 367 ? 16.270 -2.925 -23.476 1.00 91.94 367 MET A CA 1
ATOM 2908 C C . MET A 1 367 ? 15.138 -2.971 -22.445 1.00 91.94 367 MET A C 1
ATOM 2910 O O . MET A 1 367 ? 14.609 -4.045 -22.169 1.00 91.94 367 MET A O 1
ATOM 2914 N N . ASN A 1 368 ? 14.706 -1.819 -21.920 1.00 94.25 368 ASN A N 1
ATOM 2915 C CA . ASN A 1 368 ? 13.567 -1.765 -21.005 1.00 94.25 368 ASN A CA 1
ATOM 2916 C C . ASN A 1 368 ? 12.277 -2.263 -21.668 1.00 94.25 368 ASN A C 1
ATOM 2918 O O . ASN A 1 368 ? 11.547 -3.039 -21.051 1.00 94.25 368 ASN A O 1
ATOM 2922 N N . TRP A 1 369 ? 12.014 -1.867 -22.918 1.00 94.25 369 TRP A N 1
ATOM 2923 C CA . TRP A 1 369 ? 10.886 -2.396 -23.686 1.00 94.25 369 TRP A CA 1
ATOM 2924 C C . TRP A 1 369 ? 10.957 -3.913 -23.810 1.00 94.25 369 TRP A C 1
ATOM 2926 O O . TRP A 1 369 ? 9.995 -4.579 -23.446 1.00 94.25 369 TRP A O 1
ATOM 2936 N N . ALA A 1 370 ? 12.093 -4.469 -24.236 1.00 92.44 370 ALA A N 1
ATOM 2937 C CA . ALA A 1 370 ? 12.268 -5.913 -24.387 1.00 92.44 370 ALA A CA 1
ATOM 2938 C C . ALA A 1 370 ? 12.020 -6.680 -23.073 1.00 92.44 370 ALA A C 1
ATOM 2940 O O . ALA A 1 370 ? 11.271 -7.659 -23.047 1.00 92.44 370 ALA A O 1
ATOM 2941 N N . LEU A 1 371 ? 12.579 -6.197 -21.958 1.00 93.94 371 LEU A N 1
ATOM 2942 C CA . LEU A 1 371 ? 12.392 -6.801 -20.635 1.00 93.94 371 LEU A CA 1
ATOM 2943 C C . LEU A 1 371 ? 10.935 -6.753 -20.161 1.00 93.94 371 LEU A C 1
ATOM 2945 O O . LEU A 1 371 ? 10.470 -7.688 -19.512 1.00 93.94 371 LEU A O 1
ATOM 2949 N N . MET A 1 372 ? 10.204 -5.693 -20.501 1.00 94.12 372 MET A N 1
ATOM 2950 C CA . MET A 1 372 ? 8.786 -5.576 -20.169 1.00 94.12 372 MET A CA 1
ATOM 2951 C C . MET A 1 372 ? 7.902 -6.419 -21.103 1.00 94.12 372 MET A C 1
ATOM 2953 O O . MET A 1 372 ? 6.939 -7.033 -20.645 1.00 94.12 372 MET A O 1
ATOM 2957 N N . LEU A 1 373 ? 8.249 -6.524 -22.390 1.00 92.94 373 LEU A N 1
ATOM 2958 C CA . LEU A 1 373 ? 7.550 -7.363 -23.373 1.00 92.94 373 LEU A CA 1
ATOM 2959 C C . LEU A 1 373 ? 7.573 -8.849 -22.994 1.00 92.94 373 LEU A C 1
ATOM 2961 O O . LEU A 1 373 ? 6.584 -9.548 -23.213 1.00 92.94 373 LEU A O 1
ATOM 2965 N N . LYS A 1 374 ? 8.643 -9.316 -22.337 1.00 91.88 374 LYS A N 1
ATOM 2966 C CA . LYS A 1 374 ? 8.723 -10.664 -21.748 1.00 91.88 374 LYS A CA 1
ATOM 2967 C C . LYS A 1 374 ? 7.530 -10.987 -20.842 1.00 91.88 374 LYS A C 1
ATOM 2969 O O . LYS A 1 374 ? 7.108 -12.137 -20.792 1.00 91.88 374 LYS A O 1
ATOM 2974 N N . TRP A 1 375 ? 6.971 -10.019 -20.117 1.00 91.12 375 TRP A N 1
ATOM 2975 C CA . TRP A 1 375 ? 5.803 -10.276 -19.268 1.00 91.12 375 TRP A CA 1
ATOM 2976 C C . TRP A 1 375 ? 4.522 -10.457 -20.063 1.00 91.12 375 TRP A C 1
ATOM 2978 O O . TRP A 1 375 ? 3.700 -11.287 -19.688 1.00 91.12 375 TRP A O 1
ATOM 2988 N N . ILE A 1 376 ? 4.376 -9.733 -21.176 1.00 89.31 376 ILE A N 1
ATOM 2989 C CA . ILE A 1 376 ? 3.278 -9.965 -22.117 1.00 89.31 376 ILE A CA 1
ATOM 2990 C C . ILE A 1 376 ? 3.401 -11.387 -22.667 1.00 89.31 376 ILE A C 1
ATOM 2992 O O . ILE A 1 376 ? 2.451 -12.150 -22.554 1.00 89.31 376 ILE A O 1
ATOM 2996 N N . TRP A 1 377 ? 4.593 -11.787 -23.125 1.00 88.19 377 TRP A N 1
ATOM 2997 C CA . TRP A 1 377 ? 4.863 -13.163 -23.558 1.00 88.19 377 TRP A CA 1
ATOM 2998 C C . TRP A 1 377 ? 4.484 -14.201 -22.493 1.00 88.19 377 TRP A C 1
ATOM 3000 O O . TRP A 1 377 ? 3.758 -15.149 -22.785 1.00 88.19 377 TRP A O 1
ATOM 3010 N N . LYS A 1 378 ? 4.925 -13.996 -21.244 1.00 87.81 378 LYS A N 1
ATOM 3011 C CA . LYS A 1 378 ? 4.617 -14.874 -20.105 1.00 87.81 378 LYS A CA 1
ATOM 3012 C C . LYS A 1 378 ? 3.123 -14.970 -19.797 1.00 87.81 378 LYS A C 1
ATOM 3014 O O . LYS A 1 378 ? 2.668 -16.032 -19.398 1.00 87.81 378 LYS A O 1
ATOM 3019 N N . LEU A 1 379 ? 2.355 -13.897 -19.991 1.00 85.00 379 LEU A N 1
ATOM 3020 C CA . LEU A 1 379 ? 0.899 -13.924 -19.821 1.00 85.00 379 LEU A CA 1
ATOM 3021 C C . LEU A 1 379 ? 0.190 -14.786 -20.875 1.00 85.00 379 LEU A C 1
ATOM 3023 O O . LEU A 1 379 ? -0.925 -15.236 -20.609 1.00 85.00 379 LEU A O 1
ATOM 3027 N N . PHE A 1 380 ? 0.818 -15.023 -22.030 1.00 80.06 380 PHE A N 1
ATOM 3028 C CA . PHE A 1 380 ? 0.312 -15.909 -23.084 1.00 80.06 380 PHE A CA 1
ATOM 3029 C C . PHE A 1 380 ? 0.814 -17.350 -22.982 1.00 80.06 380 PHE A C 1
ATOM 3031 O O . PHE A 1 380 ? 0.317 -18.204 -23.712 1.00 80.06 380 PHE A O 1
ATOM 3038 N N . GLN A 1 381 ? 1.763 -17.639 -22.088 1.00 82.94 381 GLN A N 1
ATOM 3039 C CA . GLN A 1 381 ? 2.213 -19.012 -21.879 1.00 82.94 381 GLN A CA 1
ATOM 3040 C C . GLN A 1 381 ? 1.109 -19.858 -21.222 1.00 82.94 381 GLN A C 1
ATOM 3042 O O . GLN A 1 381 ? 0.280 -19.317 -20.479 1.00 82.94 381 GLN A O 1
ATOM 3047 N N . PRO A 1 382 ? 1.078 -21.178 -21.496 1.00 74.81 382 PRO A N 1
ATOM 3048 C CA . PRO A 1 382 ? 0.093 -22.090 -20.910 1.00 74.81 382 PRO A CA 1
ATOM 3049 C C . PRO A 1 382 ? 0.228 -22.185 -19.385 1.00 74.81 382 PRO A C 1
ATOM 3051 O O . PRO A 1 382 ? -0.756 -22.416 -18.686 1.00 74.81 382 PRO A O 1
ATOM 3054 N N . GLU A 1 383 ? 1.433 -21.950 -18.867 1.00 80.88 383 GLU A N 1
ATOM 3055 C CA . GLU A 1 383 ? 1.711 -21.869 -17.439 1.00 80.88 383 GLU A CA 1
ATOM 3056 C C . GLU A 1 383 ? 0.811 -20.822 -16.764 1.00 80.88 383 GLU A C 1
ATOM 3058 O O . GLU A 1 383 ? 0.705 -19.670 -17.198 1.00 80.88 383 GLU A O 1
ATOM 3063 N N . ASN A 1 384 ? 0.176 -21.207 -15.657 1.00 79.88 384 ASN A N 1
ATOM 3064 C CA . ASN A 1 384 ? -0.694 -20.324 -14.882 1.00 79.88 384 ASN A CA 1
ATOM 3065 C C . ASN A 1 384 ? -0.165 -20.114 -13.452 1.00 79.88 384 ASN A C 1
ATOM 3067 O O . ASN A 1 384 ? -0.820 -20.511 -12.487 1.00 79.88 384 ASN A O 1
ATOM 3071 N N . PRO A 1 385 ? 1.026 -19.513 -13.286 1.00 86.75 385 PRO A N 1
ATOM 3072 C CA . PRO A 1 385 ? 1.594 -19.247 -11.970 1.00 86.75 385 PRO A CA 1
ATOM 3073 C C . PRO A 1 385 ? 0.750 -18.230 -11.188 1.00 86.75 385 PRO A C 1
ATOM 3075 O O . PRO A 1 385 ? 0.053 -17.403 -11.777 1.00 86.75 385 PRO A O 1
ATOM 3078 N N . ILE A 1 386 ? 0.878 -18.230 -9.857 1.00 86.06 386 ILE A N 1
ATOM 3079 C CA . ILE A 1 386 ? 0.096 -17.378 -8.939 1.00 86.06 386 ILE A CA 1
ATOM 3080 C C . ILE A 1 386 ? 0.107 -15.900 -9.360 1.00 86.06 386 ILE A C 1
ATOM 3082 O O . ILE A 1 386 ? -0.935 -15.250 -9.372 1.00 86.06 386 ILE A O 1
ATOM 3086 N N . TRP A 1 387 ? 1.254 -15.353 -9.778 1.00 86.00 387 TRP A N 1
ATOM 3087 C CA . TRP A 1 387 ? 1.319 -13.955 -10.226 1.00 86.00 387 TRP A CA 1
ATOM 3088 C C . TRP A 1 387 ? 0.433 -13.695 -11.456 1.00 86.00 387 TRP A C 1
ATOM 3090 O O . TRP A 1 387 ? -0.212 -12.652 -11.532 1.00 86.00 387 TRP A O 1
ATOM 3100 N N . ALA A 1 388 ? 0.365 -14.636 -12.404 1.00 84.12 388 ALA A N 1
ATOM 3101 C CA . ALA A 1 388 ? -0.473 -14.520 -13.592 1.00 84.12 388 ALA A CA 1
ATOM 3102 C C . ALA A 1 388 ? -1.954 -14.660 -13.219 1.00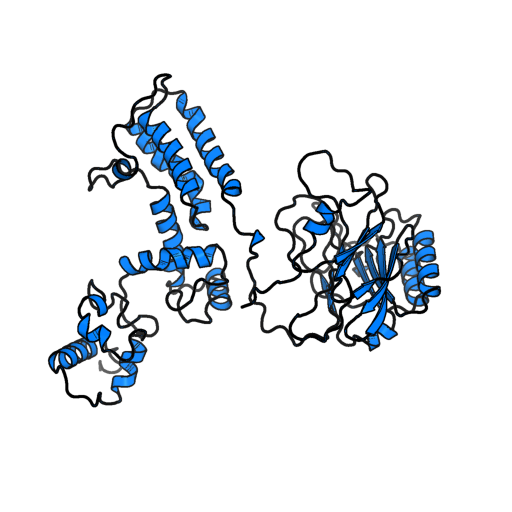 84.12 388 ALA A C 1
ATOM 3104 O O . ALA A 1 388 ? -2.773 -13.900 -13.732 1.00 84.12 388 ALA A O 1
ATOM 3105 N N . GLN A 1 389 ? -2.283 -15.554 -12.278 1.00 83.75 389 GLN A N 1
ATOM 3106 C CA . GLN A 1 389 ? -3.633 -15.690 -11.719 1.00 83.75 389 GLN A CA 1
ATOM 3107 C C . GLN A 1 389 ? -4.095 -14.392 -11.054 1.00 83.75 389 GLN A C 1
ATOM 3109 O O . GLN A 1 389 ? -5.180 -13.915 -11.360 1.00 83.75 389 GLN A O 1
ATOM 3114 N N . ILE A 1 390 ? -3.253 -13.767 -10.225 1.00 82.56 390 ILE A N 1
ATOM 3115 C CA . ILE A 1 390 ? -3.560 -12.488 -9.566 1.00 82.56 390 ILE A CA 1
ATOM 3116 C C . ILE A 1 390 ? -3.792 -11.386 -10.604 1.00 82.56 390 ILE A C 1
ATOM 3118 O O . ILE A 1 390 ? -4.766 -10.643 -10.509 1.00 82.56 390 ILE A O 1
ATOM 3122 N N . ILE A 1 391 ? -2.911 -11.262 -11.604 1.00 80.31 391 ILE A N 1
ATOM 3123 C CA . ILE A 1 391 ? -3.040 -10.250 -12.665 1.00 80.31 391 ILE A CA 1
ATOM 3124 C C . ILE A 1 391 ? -4.326 -10.472 -13.473 1.00 80.31 391 ILE A C 1
ATOM 3126 O O . ILE A 1 391 ? -5.052 -9.509 -13.720 1.00 80.31 391 ILE A O 1
ATOM 3130 N N . ARG A 1 392 ? -4.640 -11.721 -13.838 1.00 78.44 392 ARG A N 1
ATOM 3131 C CA . ARG A 1 392 ? -5.877 -12.080 -14.543 1.00 78.44 392 ARG A CA 1
ATOM 3132 C C . ARG A 1 392 ? -7.105 -11.813 -13.667 1.00 78.44 392 ARG A C 1
ATOM 3134 O O . ARG A 1 392 ? -7.958 -11.044 -14.068 1.00 78.44 392 ARG A O 1
ATOM 3141 N N . ALA A 1 393 ? -7.168 -12.309 -12.438 1.00 76.38 393 ALA A N 1
ATOM 3142 C CA . ALA A 1 393 ? -8.302 -12.068 -11.540 1.00 76.38 393 ALA A CA 1
ATOM 3143 C C . ALA A 1 393 ? -8.546 -10.571 -11.273 1.00 76.38 393 ALA A C 1
ATOM 3145 O O . ALA A 1 393 ? -9.683 -10.117 -11.178 1.00 76.38 393 ALA A O 1
ATOM 3146 N N . LYS A 1 394 ? -7.471 -9.780 -11.183 1.00 73.69 394 LYS A N 1
ATOM 3147 C CA . LYS A 1 394 ? -7.548 -8.352 -10.866 1.00 73.69 394 LYS A CA 1
ATOM 3148 C C . LYS A 1 394 ? -7.901 -7.465 -12.061 1.00 73.69 394 LYS A C 1
ATOM 3150 O O . LYS A 1 394 ? -8.590 -6.461 -11.876 1.00 73.69 394 LYS A O 1
ATOM 3155 N N . TYR A 1 395 ? -7.385 -7.775 -13.251 1.00 73.31 395 TYR A N 1
ATOM 3156 C CA . TYR A 1 395 ? -7.524 -6.920 -14.438 1.00 73.31 395 TYR A CA 1
ATOM 3157 C C . TYR A 1 395 ? -8.332 -7.549 -15.578 1.00 73.31 395 TYR A C 1
ATOM 3159 O O . TYR A 1 395 ? -8.821 -6.819 -16.436 1.00 73.31 395 TYR A O 1
ATOM 3167 N N . ALA A 1 396 ? -8.492 -8.872 -15.607 1.00 56.75 396 ALA A N 1
ATOM 3168 C CA . ALA A 1 396 ? -9.163 -9.605 -16.678 1.00 56.75 396 ALA A CA 1
ATOM 3169 C C . ALA A 1 396 ? -10.669 -9.762 -16.425 1.00 56.75 396 ALA A C 1
ATOM 3171 O O . ALA A 1 396 ? -11.210 -10.861 -16.451 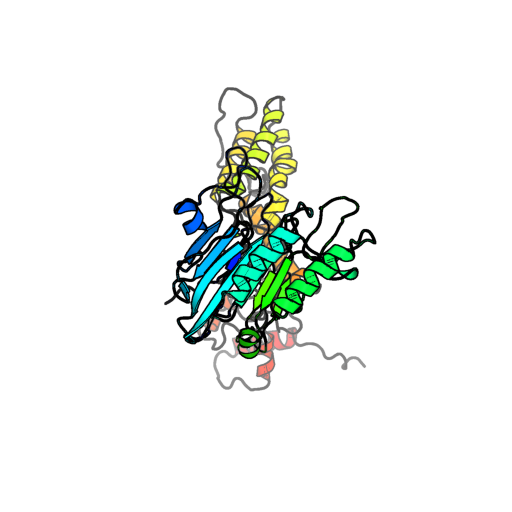1.00 56.75 396 ALA A O 1
ATOM 3172 N N . SER A 1 397 ? -11.368 -8.635 -16.269 1.00 53.78 397 SER A N 1
ATOM 3173 C CA . SER A 1 397 ? -12.765 -8.570 -16.722 1.00 53.78 397 SER A CA 1
ATOM 3174 C C . SER A 1 397 ? -12.864 -8.512 -18.258 1.00 53.78 397 SER A C 1
ATOM 3176 O O . SER A 1 397 ? -13.952 -8.632 -18.801 1.00 53.78 397 SER A O 1
ATOM 3178 N N . ALA A 1 398 ? -11.737 -8.315 -18.955 1.00 50.72 398 ALA A N 1
ATOM 3179 C CA . ALA A 1 398 ? -11.591 -8.432 -20.404 1.00 50.72 398 ALA A CA 1
ATOM 3180 C C . ALA A 1 398 ? -10.617 -9.583 -20.698 1.00 50.72 398 ALA A C 1
ATOM 3182 O O . ALA A 1 398 ? -9.516 -9.608 -20.145 1.00 50.72 398 ALA A O 1
ATOM 3183 N N . ASN A 1 399 ? -11.014 -10.534 -21.540 1.00 54.53 399 ASN A N 1
ATOM 3184 C CA . ASN A 1 399 ? -10.381 -11.844 -21.736 1.00 54.53 399 ASN A CA 1
ATOM 3185 C C . ASN A 1 399 ? -8.947 -11.813 -22.317 1.00 54.53 399 ASN A C 1
ATOM 3187 O O . ASN A 1 399 ? -8.358 -12.869 -22.555 1.00 54.53 399 ASN A O 1
ATOM 3191 N N . ASN A 1 400 ? -8.344 -10.634 -22.514 1.00 67.06 400 ASN A N 1
ATOM 3192 C CA . ASN A 1 400 ? -6.969 -10.465 -22.977 1.00 67.06 400 ASN A CA 1
ATOM 3193 C C . ASN A 1 400 ? -6.417 -9.047 -22.665 1.00 67.06 400 ASN A C 1
ATOM 3195 O O . ASN A 1 400 ? -7.156 -8.061 -22.681 1.00 67.06 400 ASN A O 1
ATOM 3199 N N . ILE A 1 401 ? -5.095 -8.891 -22.471 1.00 74.75 401 ILE A N 1
ATOM 3200 C CA . ILE A 1 401 ? -4.422 -7.576 -22.299 1.00 74.75 401 ILE A CA 1
ATOM 3201 C C . ILE A 1 401 ? -4.659 -6.629 -23.494 1.00 74.75 401 ILE A C 1
ATOM 3203 O O . ILE A 1 401 ? -4.572 -5.397 -23.386 1.00 74.75 401 ILE A O 1
ATOM 3207 N N . PHE A 1 402 ? -4.955 -7.196 -24.663 1.00 73.56 402 PHE A N 1
ATOM 3208 C CA . PHE A 1 402 ? -5.212 -6.431 -25.876 1.00 73.56 402 PHE A CA 1
ATOM 3209 C C . PHE A 1 402 ? -6.589 -5.771 -25.900 1.00 73.56 402 PHE A C 1
ATOM 3211 O O . PHE A 1 402 ? -6.665 -4.650 -26.398 1.00 73.56 402 PHE A O 1
ATOM 3218 N N . GLU A 1 403 ? -7.595 -6.386 -25.283 1.00 67.62 403 GLU A N 1
ATOM 3219 C CA . GLU A 1 403 ? -8.974 -5.885 -25.200 1.00 67.62 403 GLU A CA 1
ATOM 3220 C C . GLU A 1 403 ? -9.165 -4.906 -24.034 1.00 67.62 403 GLU A C 1
ATOM 3222 O O . GLU A 1 403 ? -9.954 -3.970 -24.117 1.00 67.62 403 GLU A O 1
ATOM 3227 N N . GLY A 1 404 ? -8.399 -5.078 -22.953 1.00 65.50 404 GLY A N 1
ATOM 3228 C CA . GLY A 1 404 ? -8.473 -4.202 -21.787 1.00 65.50 404 GLY A CA 1
ATOM 3229 C C . GLY A 1 404 ? -7.981 -2.771 -22.043 1.00 65.50 404 GLY A C 1
ATOM 3230 O O . GLY A 1 404 ? -7.071 -2.513 -22.851 1.00 65.50 404 GLY A O 1
ATOM 3231 N N . THR A 1 405 ? -8.522 -1.828 -21.267 1.00 64.31 405 THR A N 1
ATOM 3232 C CA . THR A 1 405 ? -7.976 -0.472 -21.150 1.00 64.31 405 THR A CA 1
ATOM 3233 C C . THR A 1 405 ? -6.911 -0.436 -20.051 1.00 64.31 405 THR A C 1
ATOM 3235 O O . THR A 1 405 ? -7.012 -1.095 -19.019 1.00 64.31 405 THR A O 1
ATOM 3238 N N . GLY A 1 406 ? -5.853 0.352 -20.254 1.00 64.06 406 GLY A N 1
ATOM 3239 C CA . GLY A 1 406 ? -4.809 0.541 -19.239 1.00 64.06 406 GLY A CA 1
ATOM 3240 C C . GLY A 1 406 ? -5.223 1.477 -18.094 1.00 64.06 406 GLY A C 1
ATOM 3241 O O . GLY A 1 406 ? -4.376 1.871 -17.292 1.00 64.06 406 GLY A O 1
ATOM 3242 N N . GLN A 1 407 ? -6.485 1.909 -18.030 1.00 64.31 407 GLN A N 1
ATOM 3243 C CA . GLN A 1 407 ? -6.946 2.889 -17.048 1.00 64.31 407 GLN A CA 1
ATOM 3244 C C . GLN A 1 407 ? -7.150 2.237 -15.672 1.00 64.31 407 GLN A C 1
ATOM 3246 O O . GLN A 1 407 ? -7.610 1.107 -15.564 1.00 64.31 407 GLN A O 1
ATOM 3251 N N . GLY A 1 408 ? -6.758 2.934 -14.599 1.00 66.38 408 GLY A N 1
ATOM 3252 C CA . GLY A 1 408 ? -6.935 2.449 -13.220 1.00 66.38 408 GLY A CA 1
ATOM 3253 C C . GLY A 1 408 ? -6.045 1.269 -12.788 1.00 66.38 408 GLY A C 1
ATOM 3254 O O . GLY A 1 408 ? -6.220 0.762 -11.683 1.00 66.38 408 GLY A O 1
ATOM 3255 N N . GLY A 1 409 ? -5.085 0.831 -13.617 1.00 71.38 409 GLY A N 1
ATOM 3256 C CA . GLY A 1 409 ? -4.183 -0.292 -13.314 1.00 71.38 409 GLY A CA 1
ATOM 3257 C C . GLY A 1 409 ? -2.896 0.068 -12.554 1.00 71.38 409 GLY A C 1
ATOM 3258 O O . GLY A 1 409 ? -2.522 1.242 -12.435 1.00 71.38 409 GLY A O 1
ATOM 3259 N N . SER A 1 410 ? -2.159 -0.949 -12.079 1.00 78.62 410 SER A N 1
ATOM 3260 C CA . SER A 1 410 ? -0.822 -0.766 -11.477 1.00 78.62 410 SER A CA 1
ATOM 3261 C C . SER A 1 410 ? 0.157 -0.076 -12.419 1.00 78.62 410 SER A C 1
ATOM 3263 O O . SER A 1 410 ? -0.055 -0.042 -13.629 1.00 78.62 410 SER A O 1
ATOM 3265 N N . GLN A 1 411 ? 1.261 0.462 -11.883 1.00 81.62 411 GLN A N 1
ATOM 3266 C CA . GLN A 1 411 ? 2.337 0.988 -12.731 1.00 81.62 411 GLN A CA 1
ATOM 3267 C C . GLN A 1 411 ? 2.838 -0.083 -13.708 1.00 81.62 411 GLN A C 1
ATOM 3269 O O . GLN A 1 411 ? 2.938 0.202 -14.894 1.00 81.62 411 GLN A O 1
ATOM 3274 N N . PHE A 1 412 ? 3.041 -1.315 -13.233 1.00 86.19 412 PHE A N 1
ATOM 3275 C CA . PHE A 1 412 ? 3.399 -2.465 -14.062 1.00 86.19 412 PHE A CA 1
ATOM 3276 C C . PHE A 1 412 ? 2.382 -2.716 -15.190 1.00 86.19 412 PHE A C 1
ATOM 3278 O O . PHE A 1 412 ? 2.753 -2.717 -16.360 1.00 86.19 412 PHE A O 1
ATOM 3285 N N . TRP A 1 413 ? 1.089 -2.839 -14.866 1.00 84.75 413 TRP A N 1
ATOM 3286 C CA . TRP A 1 413 ? 0.033 -3.101 -15.851 1.00 84.75 413 TRP A CA 1
ATOM 3287 C C . TRP A 1 413 ? -0.078 -1.973 -16.880 1.00 84.75 413 TRP A C 1
ATOM 3289 O O . TRP A 1 413 ? -0.087 -2.211 -18.086 1.00 84.75 413 TRP A O 1
ATOM 3299 N N . ARG A 1 414 ? -0.054 -0.719 -16.415 1.00 85.44 414 ARG A N 1
ATOM 3300 C CA . ARG A 1 414 ? -0.021 0.468 -17.279 1.00 85.44 414 ARG A CA 1
ATOM 3301 C C . ARG A 1 414 ? 1.189 0.466 -18.205 1.00 85.44 414 ARG A C 1
ATOM 3303 O O . ARG A 1 414 ? 1.058 0.821 -19.373 1.00 85.44 414 ARG A O 1
ATOM 3310 N N . SER A 1 415 ? 2.353 0.066 -17.704 1.00 88.56 415 SER A N 1
ATOM 3311 C CA . SER A 1 415 ? 3.564 -0.056 -18.509 1.00 88.56 415 SER A CA 1
ATOM 3312 C C . SER A 1 415 ? 3.431 -1.119 -19.596 1.00 88.56 415 SER A C 1
ATOM 3314 O O . SER A 1 415 ? 3.817 -0.839 -20.728 1.00 88.56 415 SER A O 1
ATOM 3316 N N . LEU A 1 416 ? 2.824 -2.276 -19.308 1.00 89.88 416 LEU A N 1
ATOM 3317 C CA . LEU A 1 416 ? 2.528 -3.277 -20.340 1.00 89.88 416 LEU A CA 1
ATOM 3318 C C . LEU A 1 416 ? 1.574 -2.715 -21.401 1.00 89.88 416 LEU A C 1
ATOM 3320 O O . LEU A 1 416 ? 1.850 -2.834 -22.591 1.00 89.88 416 LEU A O 1
ATOM 3324 N N . HIS A 1 417 ? 0.511 -2.013 -20.996 1.00 87.81 417 HIS A N 1
ATOM 3325 C CA . HIS A 1 417 ? -0.412 -1.368 -21.937 1.00 87.81 417 HIS A CA 1
ATOM 3326 C C . HIS A 1 417 ? 0.256 -0.318 -22.833 1.00 87.81 417 HIS A C 1
ATOM 3328 O O . HIS A 1 417 ? -0.120 -0.202 -23.997 1.00 87.81 417 HIS A O 1
ATOM 3334 N N . LYS A 1 418 ? 1.259 0.418 -22.336 1.00 88.81 418 LYS A N 1
ATOM 3335 C CA . LYS A 1 418 ? 2.014 1.386 -23.149 1.00 88.81 418 LYS A CA 1
ATOM 3336 C C . LYS A 1 418 ? 2.804 0.721 -24.276 1.00 88.81 418 LYS A C 1
ATOM 3338 O O . LYS A 1 418 ? 2.921 1.304 -25.346 1.00 88.81 418 LYS A O 1
ATOM 3343 N N . ILE A 1 419 ? 3.331 -0.482 -24.050 1.00 91.06 419 ILE A N 1
ATOM 3344 C CA . ILE A 1 419 ? 4.226 -1.166 -24.998 1.00 91.06 419 ILE A CA 1
ATOM 3345 C C . ILE A 1 419 ? 3.573 -2.348 -25.724 1.00 91.06 419 ILE A C 1
ATOM 3347 O O . ILE A 1 419 ? 4.206 -2.942 -26.591 1.00 91.06 419 ILE A O 1
ATOM 3351 N N . LYS A 1 420 ? 2.318 -2.703 -25.410 1.00 87.88 420 LYS A N 1
ATOM 3352 C CA . LYS A 1 420 ? 1.642 -3.888 -25.976 1.00 87.88 420 LYS A CA 1
ATOM 3353 C C . LYS A 1 420 ? 1.585 -3.890 -27.508 1.00 87.88 420 LYS A C 1
ATOM 3355 O O . LYS A 1 420 ? 1.599 -4.953 -28.117 1.00 87.88 420 LYS A O 1
ATOM 3360 N N . HIS A 1 421 ? 1.575 -2.715 -28.137 1.00 86.38 421 HIS A N 1
ATOM 3361 C CA . HIS A 1 421 ? 1.631 -2.583 -29.595 1.00 86.38 421 HIS A CA 1
ATOM 3362 C C . HIS A 1 421 ? 2.953 -3.110 -30.188 1.00 86.38 421 HIS A C 1
ATOM 3364 O O . HIS A 1 421 ? 2.932 -3.735 -31.244 1.00 86.38 421 HIS A O 1
ATOM 3370 N N . LEU A 1 422 ? 4.082 -2.943 -29.486 1.00 89.00 422 LEU A N 1
ATOM 3371 C CA . LEU A 1 422 ? 5.382 -3.480 -29.908 1.00 89.00 422 LEU A CA 1
ATOM 3372 C C . LEU A 1 422 ? 5.390 -5.012 -29.879 1.00 89.00 422 LEU A C 1
ATOM 3374 O O . LEU A 1 422 ? 6.001 -5.631 -30.743 1.00 89.00 422 LEU A O 1
ATOM 3378 N N . PHE A 1 423 ? 4.677 -5.624 -28.925 1.00 87.75 423 PHE A N 1
ATOM 3379 C CA . PHE A 1 423 ? 4.498 -7.078 -28.898 1.00 87.75 423 PHE A CA 1
ATOM 3380 C C . PHE A 1 423 ? 3.773 -7.563 -30.155 1.00 87.75 423 PHE A C 1
ATOM 3382 O O . PHE A 1 423 ? 4.234 -8.490 -30.812 1.00 87.75 423 PHE A O 1
ATOM 3389 N N . LYS A 1 424 ? 2.661 -6.906 -30.519 1.00 80.12 424 LYS A N 1
ATOM 3390 C CA . LYS A 1 424 ? 1.868 -7.275 -31.701 1.00 80.12 424 LYS A CA 1
ATOM 3391 C C . LYS A 1 424 ? 2.662 -7.204 -33.002 1.00 80.12 424 LYS A C 1
ATOM 3393 O O . LYS A 1 424 ? 2.425 -8.013 -33.889 1.00 80.12 424 LYS A O 1
ATOM 3398 N N . LEU A 1 425 ? 3.606 -6.268 -33.113 1.00 81.50 425 LEU A N 1
ATOM 3399 C CA . LEU A 1 425 ? 4.427 -6.125 -34.315 1.00 81.50 425 LEU A CA 1
ATOM 3400 C C . LEU A 1 425 ? 5.254 -7.392 -34.605 1.00 81.50 425 LEU A C 1
ATOM 3402 O O . LEU A 1 425 ? 5.370 -7.785 -35.767 1.00 81.50 425 LEU A O 1
ATOM 3406 N N . GLY A 1 426 ? 5.791 -8.025 -33.555 1.00 81.62 426 GLY A N 1
ATOM 3407 C CA . GLY A 1 426 ? 6.644 -9.216 -33.651 1.00 81.62 426 GLY A CA 1
ATOM 3408 C C . GLY A 1 426 ? 5.946 -10.553 -33.379 1.00 81.62 426 GLY A C 1
ATOM 3409 O O . GLY A 1 426 ? 6.549 -11.598 -33.602 1.00 81.62 426 GLY A O 1
ATOM 3410 N N . ALA A 1 427 ? 4.705 -10.551 -32.890 1.00 82.75 427 ALA A N 1
ATOM 3411 C CA . ALA A 1 427 ? 3.977 -11.775 -32.570 1.00 82.75 427 ALA A CA 1
ATOM 3412 C C . ALA A 1 427 ? 3.346 -12.409 -33.822 1.00 82.75 427 ALA A C 1
ATOM 3414 O O . ALA A 1 427 ? 2.650 -11.734 -34.582 1.00 82.75 427 ALA A O 1
ATOM 3415 N N . ARG A 1 428 ? 3.539 -13.722 -33.985 1.00 82.56 428 ARG A N 1
ATOM 3416 C CA . ARG A 1 428 ? 2.791 -14.583 -34.913 1.00 82.56 428 ARG A CA 1
ATOM 3417 C C . ARG A 1 428 ? 1.963 -15.576 -34.103 1.00 82.56 428 ARG A C 1
ATOM 3419 O O . ARG A 1 428 ? 2.432 -16.070 -33.078 1.00 82.56 428 ARG A O 1
ATOM 3426 N N . TYR A 1 429 ? 0.747 -15.854 -34.554 1.00 78.12 429 TYR A N 1
ATOM 3427 C CA . TYR A 1 429 ? -0.200 -16.703 -33.837 1.00 78.12 429 TYR A CA 1
ATOM 3428 C C . TYR A 1 429 ? -0.505 -17.950 -34.662 1.00 78.12 429 TYR A C 1
ATOM 3430 O O . TYR A 1 429 ? -0.922 -17.846 -35.807 1.00 78.12 429 TYR A O 1
ATOM 3438 N N . SER A 1 430 ? -0.330 -19.130 -34.071 1.00 79.06 430 SER A N 1
ATOM 3439 C CA . SER A 1 430 ? -0.860 -20.373 -34.633 1.00 79.06 430 SER A CA 1
ATOM 3440 C C . SER A 1 430 ? -2.273 -20.578 -34.093 1.00 79.06 430 SER A C 1
ATOM 3442 O O . SER A 1 430 ? -2.482 -20.527 -32.876 1.00 79.06 430 SER A O 1
ATOM 3444 N N . ILE A 1 431 ? -3.252 -20.748 -34.984 1.00 73.94 431 ILE A N 1
ATOM 3445 C CA . ILE A 1 431 ? -4.642 -20.963 -34.578 1.00 73.94 431 ILE A CA 1
ATOM 3446 C C . ILE A 1 431 ? -4.802 -22.376 -34.032 1.00 73.94 431 ILE A C 1
ATOM 3448 O O . ILE A 1 431 ? -4.356 -23.346 -34.636 1.00 73.94 431 ILE A O 1
ATOM 3452 N N . ARG A 1 432 ? -5.485 -22.470 -32.889 1.00 75.75 432 ARG A N 1
ATOM 3453 C CA . ARG A 1 432 ? -6.054 -23.717 -32.371 1.00 75.75 432 ARG A CA 1
ATOM 3454 C C . ARG A 1 432 ? -7.573 -23.590 -32.289 1.00 75.75 432 ARG A C 1
ATOM 3456 O O . ARG A 1 432 ? -8.254 -23.718 -33.291 1.00 75.75 432 ARG A O 1
ATOM 3463 N N . ASP A 1 433 ? -8.099 -23.236 -31.121 1.00 72.62 433 ASP A N 1
ATOM 3464 C CA . ASP A 1 433 ? -9.536 -23.011 -30.918 1.00 72.62 433 ASP A CA 1
ATOM 3465 C C . ASP A 1 433 ? -10.019 -21.629 -31.397 1.00 72.62 433 ASP A C 1
ATOM 3467 O O . ASP A 1 433 ? -11.213 -21.348 -31.369 1.00 72.62 433 ASP A O 1
ATOM 3471 N N . GLY A 1 434 ? -9.093 -20.742 -31.777 1.00 71.62 434 GLY A N 1
ATOM 3472 C CA . GLY A 1 434 ? -9.364 -19.389 -32.260 1.00 71.62 434 GLY A CA 1
ATOM 3473 C C . GLY A 1 434 ? -9.926 -18.413 -31.217 1.00 71.62 434 GLY A C 1
ATOM 3474 O O . GLY A 1 434 ? -10.204 -17.267 -31.566 1.00 71.62 434 GLY A O 1
ATOM 3475 N N . ARG A 1 435 ? -10.099 -18.808 -29.946 1.00 74.25 435 ARG A N 1
ATOM 3476 C CA . ARG A 1 435 ? -10.841 -18.013 -28.938 1.00 74.25 435 ARG A CA 1
ATOM 3477 C C . ARG A 1 435 ? -10.072 -16.807 -28.405 1.00 74.25 435 ARG A C 1
ATOM 3479 O O . ARG A 1 435 ? -10.666 -15.912 -27.816 1.00 74.25 435 ARG A O 1
ATOM 3486 N N . ARG A 1 436 ? -8.748 -16.798 -28.570 1.00 72.00 436 ARG A N 1
ATOM 3487 C CA . ARG A 1 436 ? -7.837 -15.761 -28.041 1.00 72.00 436 ARG A CA 1
ATOM 3488 C C . ARG A 1 436 ? -7.100 -14.972 -29.125 1.00 72.00 436 ARG A C 1
ATOM 3490 O O . ARG A 1 436 ? -6.265 -14.133 -28.792 1.00 72.00 436 ARG A O 1
ATOM 3497 N N . THR A 1 437 ? -7.396 -15.252 -30.390 1.00 77.56 437 THR A N 1
ATOM 3498 C CA . THR A 1 437 ? -6.742 -14.652 -31.556 1.00 77.56 437 THR A CA 1
ATOM 3499 C C . THR A 1 437 ? -7.738 -13.748 -32.262 1.00 77.56 437 THR A C 1
ATOM 3501 O O . THR A 1 437 ? -8.829 -14.193 -32.605 1.00 77.56 437 THR A O 1
ATOM 3504 N N . MET A 1 438 ? -7.381 -12.484 -32.476 1.00 78.88 438 MET A N 1
ATOM 3505 C CA . MET A 1 438 ? -8.228 -11.517 -33.172 1.00 78.88 438 MET A CA 1
ATOM 3506 C C . MET A 1 438 ? -8.166 -11.747 -34.678 1.00 78.88 438 MET A C 1
ATOM 3508 O O . MET A 1 438 ? -7.083 -11.745 -35.261 1.00 78.88 438 MET A O 1
ATOM 3512 N N . PHE A 1 439 ? -9.329 -11.870 -35.315 1.00 80.50 439 PHE A N 1
ATOM 3513 C CA . PHE A 1 439 ? -9.433 -12.205 -36.733 1.00 80.50 439 PHE A CA 1
ATOM 3514 C C . PHE A 1 439 ? -8.743 -11.159 -37.626 1.00 80.50 439 PHE A C 1
ATOM 3516 O O . PHE A 1 439 ? -7.879 -11.494 -38.428 1.00 80.50 439 PHE A O 1
ATOM 3523 N N . TRP A 1 440 ? -9.047 -9.872 -37.445 1.00 81.44 440 TRP A N 1
ATOM 3524 C CA . TRP A 1 440 ? -8.492 -8.813 -38.300 1.00 81.44 440 TRP A CA 1
ATOM 3525 C C . TRP A 1 440 ? -7.122 -8.295 -37.865 1.00 81.44 440 TRP A C 1
ATOM 3527 O O . TRP A 1 440 ? -6.338 -7.820 -38.688 1.00 81.44 440 TRP A O 1
ATOM 3537 N N . MET A 1 441 ? -6.859 -8.329 -36.559 1.00 80.88 441 MET A N 1
ATOM 3538 C CA . MET A 1 441 ? -5.782 -7.556 -35.934 1.00 80.88 441 MET A CA 1
ATOM 3539 C C . MET A 1 441 ? -4.494 -8.350 -35.719 1.00 80.88 441 MET A C 1
ATOM 3541 O O . MET A 1 441 ? -3.441 -7.732 -35.560 1.00 80.88 441 MET A O 1
ATOM 3545 N N . ASP A 1 442 ? -4.570 -9.680 -35.651 1.00 80.44 442 ASP A N 1
ATOM 3546 C CA . ASP A 1 442 ? -3.427 -10.527 -35.313 1.00 80.44 442 ASP A CA 1
ATOM 3547 C C . ASP A 1 442 ? -2.864 -11.233 -36.560 1.00 80.44 442 ASP A C 1
ATOM 3549 O O . ASP A 1 442 ? -3.586 -11.557 -37.502 1.00 80.44 442 ASP A O 1
ATOM 3553 N N . LYS A 1 443 ? -1.547 -11.476 -36.570 1.00 85.25 443 LYS A N 1
ATOM 3554 C CA . LYS A 1 443 ? -0.841 -12.178 -37.654 1.00 85.25 443 LYS A CA 1
ATOM 3555 C C . LYS A 1 443 ? -0.975 -13.689 -37.481 1.00 85.25 443 LYS A C 1
ATOM 3557 O O . LYS A 1 443 ? -0.082 -14.337 -36.930 1.00 85.25 443 LYS A O 1
ATOM 3562 N N . TRP A 1 444 ? -2.125 -14.223 -37.872 1.00 82.75 444 TRP A N 1
ATOM 3563 C CA . TRP A 1 444 ? -2.404 -15.660 -37.810 1.00 82.75 444 TRP A CA 1
ATOM 3564 C C . TRP A 1 444 ? -2.462 -16.340 -39.183 1.00 82.75 444 TRP A C 1
ATOM 3566 O O . TRP A 1 444 ? -2.316 -17.554 -39.262 1.00 82.75 444 TRP A O 1
ATOM 3576 N N . SER A 1 445 ? -2.617 -15.562 -40.260 1.00 78.25 445 SER A N 1
ATOM 3577 C CA . SER A 1 445 ? -2.635 -16.032 -41.651 1.00 78.25 445 SER A CA 1
ATOM 3578 C C . SER A 1 445 ? -1.519 -15.353 -42.456 1.00 78.25 445 SER A C 1
ATOM 3580 O O . SER A 1 445 ? -1.767 -14.436 -43.242 1.00 78.25 445 SER A O 1
ATOM 3582 N N . GLY A 1 446 ? -0.276 -15.794 -42.240 1.00 77.31 446 GLY A N 1
ATOM 3583 C CA . GLY A 1 446 ? 0.926 -15.242 -42.879 1.00 77.31 446 GLY A CA 1
ATOM 3584 C C . GLY A 1 446 ? 1.618 -14.142 -42.062 1.00 77.31 446 GLY A C 1
ATOM 3585 O O . GLY A 1 446 ? 1.499 -14.084 -40.838 1.00 77.31 446 GLY A O 1
ATOM 3586 N N . ASP A 1 447 ? 2.371 -13.273 -42.745 1.00 81.44 447 ASP A N 1
ATOM 3587 C CA . ASP A 1 447 ? 3.279 -12.297 -42.110 1.00 81.44 447 ASP A CA 1
ATOM 3588 C C . ASP A 1 447 ? 2.676 -10.917 -41.820 1.00 81.44 447 ASP A C 1
ATOM 3590 O O . ASP A 1 447 ? 3.247 -10.114 -41.069 1.00 81.44 447 ASP A O 1
ATOM 3594 N N . ILE A 1 448 ? 1.498 -10.655 -42.376 1.00 82.25 448 ILE A N 1
ATOM 3595 C CA . ILE A 1 448 ? 0.746 -9.406 -42.254 1.00 82.25 448 ILE A CA 1
ATOM 3596 C C . ILE A 1 448 ? -0.648 -9.694 -41.701 1.00 82.25 448 ILE A C 1
ATOM 3598 O O . ILE A 1 448 ? -1.219 -10.755 -41.946 1.00 82.25 448 ILE A O 1
ATOM 3602 N N . ALA A 1 449 ? -1.187 -8.762 -40.913 1.00 84.00 449 ALA A N 1
ATOM 3603 C CA . ALA A 1 449 ? -2.537 -8.897 -40.380 1.00 84.00 449 ALA A CA 1
ATOM 3604 C C . ALA A 1 449 ? -3.567 -8.711 -41.506 1.00 84.00 449 ALA A C 1
ATOM 3606 O O . ALA A 1 449 ? -3.335 -7.955 -42.453 1.00 84.00 449 ALA A O 1
ATOM 3607 N N . LEU A 1 450 ? -4.727 -9.366 -41.398 1.00 82.50 450 LEU A N 1
ATOM 3608 C CA . LEU A 1 450 ? -5.746 -9.328 -42.454 1.00 82.50 450 LEU A CA 1
ATOM 3609 C C . LEU A 1 450 ? -6.274 -7.916 -42.723 1.00 82.50 450 LEU A C 1
ATOM 3611 O O . LEU A 1 450 ? -6.565 -7.597 -43.871 1.00 82.50 450 LEU A O 1
ATOM 3615 N N . LYS A 1 451 ? -6.334 -7.046 -41.706 1.00 83.19 451 LYS A N 1
ATOM 3616 C CA . LYS A 1 451 ? -6.712 -5.637 -41.898 1.00 83.19 451 LYS A CA 1
ATOM 3617 C C . LYS A 1 451 ? -5.746 -4.868 -42.807 1.00 83.19 451 LYS A C 1
ATOM 3619 O O . LYS A 1 451 ? -6.168 -3.952 -43.497 1.00 83.19 451 LYS A O 1
ATOM 3624 N N . ASP A 1 452 ? -4.459 -5.222 -42.774 1.00 85.69 452 ASP A N 1
ATOM 3625 C CA . ASP A 1 452 ? -3.413 -4.532 -43.531 1.00 85.69 452 ASP A CA 1
ATOM 3626 C C . ASP A 1 452 ? -3.339 -5.114 -44.949 1.00 85.69 452 ASP A C 1
ATOM 3628 O O . ASP A 1 452 ? -3.087 -4.391 -45.908 1.00 85.69 452 ASP A O 1
ATOM 3632 N N . ARG A 1 453 ? -3.618 -6.419 -45.092 1.00 84.25 453 ARG A N 1
ATOM 3633 C CA . ARG A 1 453 ? -3.721 -7.101 -46.390 1.00 84.25 453 ARG A CA 1
ATOM 3634 C C . ARG A 1 453 ? -4.993 -6.720 -47.158 1.00 84.25 453 ARG A C 1
ATOM 3636 O O . ARG A 1 453 ? -4.949 -6.613 -48.378 1.00 84.25 453 ARG A O 1
ATOM 3643 N N . PHE A 1 454 ? -6.108 -6.517 -46.455 1.00 82.50 454 PHE A N 1
ATOM 3644 C CA . PHE A 1 454 ? -7.427 -6.233 -47.031 1.00 82.50 454 PHE A CA 1
ATOM 3645 C C . PHE A 1 454 ? -8.105 -5.024 -46.350 1.00 82.50 454 PHE A C 1
ATOM 3647 O O . PHE A 1 454 ? -9.145 -5.178 -45.701 1.00 82.50 454 PHE A O 1
ATOM 3654 N N . PRO A 1 455 ? -7.559 -3.802 -46.494 1.00 84.19 455 PRO A N 1
ATOM 3655 C CA . PRO A 1 455 ? -8.049 -2.617 -45.779 1.00 84.19 455 PRO A CA 1
ATOM 3656 C C . PRO A 1 455 ? -9.490 -2.236 -46.143 1.00 84.19 455 PRO A C 1
ATOM 3658 O O . PRO A 1 455 ? -10.265 -1.860 -45.265 1.00 84.19 455 PRO A O 1
ATOM 3661 N N . ASN A 1 456 ? -9.878 -2.404 -47.412 1.00 78.69 456 ASN A N 1
ATOM 3662 C CA . ASN A 1 456 ? -11.240 -2.124 -47.881 1.00 78.69 456 ASN A CA 1
ATOM 3663 C C . ASN A 1 456 ? -12.266 -3.122 -47.329 1.00 78.69 456 ASN A C 1
ATOM 3665 O O . ASN A 1 456 ? -13.401 -2.753 -47.061 1.00 78.69 456 ASN A O 1
ATOM 3669 N N . LEU A 1 457 ? -11.873 -4.386 -47.140 1.00 76.12 457 LEU A N 1
ATOM 3670 C CA . LEU A 1 457 ? -12.754 -5.395 -46.550 1.00 76.12 457 LEU A CA 1
ATOM 3671 C C . LEU A 1 457 ? -12.897 -5.173 -45.039 1.00 76.12 457 LEU A C 1
ATOM 3673 O O . LEU A 1 457 ? -13.978 -5.335 -44.481 1.00 76.12 457 LEU A O 1
ATOM 3677 N N . PHE A 1 458 ? -11.815 -4.753 -44.382 1.00 78.31 458 PHE A N 1
ATOM 3678 C CA . PHE A 1 458 ? -11.834 -4.399 -42.968 1.00 78.31 458 PHE A CA 1
ATOM 3679 C C . PHE A 1 458 ? -12.727 -3.183 -42.683 1.00 78.31 458 PHE A C 1
ATOM 3681 O O . PHE 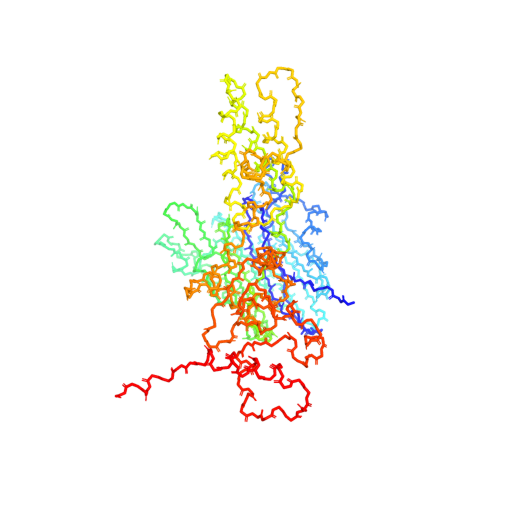A 1 458 ? -13.466 -3.195 -41.698 1.00 78.31 458 PHE A O 1
ATOM 3688 N N . SER A 1 459 ? -12.704 -2.150 -43.535 1.00 79.25 459 SER A N 1
ATOM 3689 C CA . SER A 1 459 ? -13.502 -0.933 -43.325 1.00 79.25 459 SER A CA 1
ATOM 3690 C C . SER A 1 459 ? -15.011 -1.185 -43.379 1.00 79.25 459 SER A C 1
ATOM 3692 O O . SER A 1 459 ? -15.748 -0.548 -42.630 1.00 79.25 459 SER A O 1
ATOM 3694 N N . ILE A 1 460 ? -15.459 -2.146 -44.192 1.00 78.12 460 ILE A N 1
ATOM 3695 C CA . ILE A 1 460 ? -16.875 -2.522 -44.334 1.00 78.12 460 ILE A CA 1
ATOM 3696 C C . ILE A 1 460 ? -17.305 -3.683 -43.421 1.00 78.12 460 ILE A C 1
ATOM 3698 O O . ILE A 1 460 ? -18.480 -4.047 -43.397 1.00 78.12 460 ILE A O 1
ATOM 3702 N N . ALA A 1 461 ? -16.380 -4.300 -42.679 1.00 72.56 461 ALA A N 1
ATOM 3703 C CA . ALA A 1 461 ? -16.692 -5.427 -41.807 1.00 72.56 461 ALA A CA 1
ATOM 3704 C C . ALA A 1 461 ? -17.509 -4.987 -40.576 1.00 72.56 461 ALA A C 1
ATOM 3706 O O . ALA A 1 461 ? -17.050 -4.172 -39.778 1.00 72.56 461 ALA A O 1
ATOM 3707 N N . ASN A 1 462 ? -18.672 -5.611 -40.349 1.00 70.75 462 ASN A N 1
ATOM 3708 C CA . ASN A 1 462 ? -19.524 -5.336 -39.176 1.00 70.75 462 ASN A CA 1
ATOM 3709 C C . ASN A 1 462 ? -18.840 -5.637 -37.831 1.00 70.75 462 ASN A C 1
ATOM 3711 O O . ASN A 1 462 ? -19.145 -5.010 -36.820 1.00 70.75 462 ASN A O 1
ATOM 3715 N N . ALA A 1 463 ? -17.922 -6.605 -37.801 1.00 72.88 463 ALA A N 1
ATOM 3716 C CA . ALA A 1 463 ? -17.214 -7.014 -36.594 1.00 72.88 463 ALA A CA 1
ATOM 3717 C C . ALA A 1 463 ? -15.698 -6.875 -36.789 1.00 72.88 463 ALA A C 1
ATOM 3719 O O . ALA A 1 463 ? -1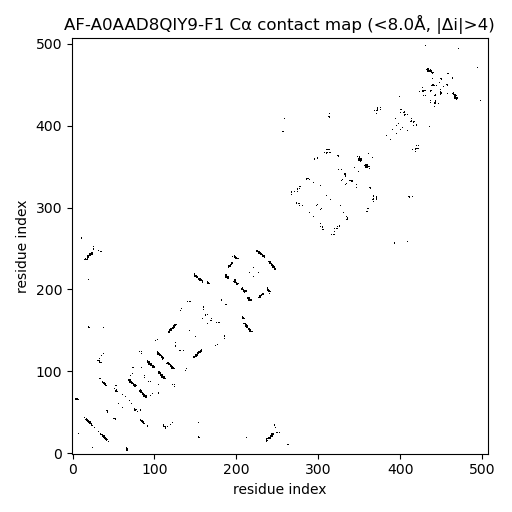4.995 -7.845 -37.059 1.00 72.88 463 ALA A O 1
ATOM 3720 N N . GLN A 1 464 ? -15.177 -5.657 -36.642 1.00 78.81 464 GLN A N 1
ATOM 3721 C CA . GLN A 1 464 ? -13.736 -5.374 -36.748 1.00 78.81 464 GLN A CA 1
ATOM 3722 C C . GLN A 1 464 ? -12.925 -5.896 -35.549 1.00 78.81 464 GLN A C 1
ATOM 3724 O O . GLN A 1 464 ? -11.737 -6.196 -35.670 1.00 78.81 464 GLN A O 1
ATOM 3729 N N . MET A 1 465 ? -13.572 -6.026 -34.388 1.00 77.81 465 MET A N 1
ATOM 3730 C CA . MET A 1 465 ? -12.972 -6.465 -33.123 1.00 77.81 465 MET A CA 1
ATOM 3731 C C . MET A 1 465 ? -13.495 -7.846 -32.699 1.00 77.81 465 MET A C 1
ATOM 3733 O O . MET A 1 465 ? -13.919 -8.032 -31.563 1.00 77.81 465 MET A O 1
ATOM 3737 N N . CYS A 1 466 ? -13.475 -8.812 -33.618 1.00 74.12 466 CYS A N 1
ATOM 3738 C CA . CYS A 1 466 ? -13.873 -10.199 -33.371 1.00 74.12 466 CYS A CA 1
ATOM 3739 C C . CYS A 1 466 ? -12.669 -11.146 -33.244 1.00 74.12 466 CYS A C 1
ATOM 3741 O O . CYS A 1 466 ? -11.582 -10.899 -33.783 1.00 74.12 466 CYS A O 1
ATOM 3743 N N . THR A 1 467 ? -12.880 -12.259 -32.544 1.00 79.69 467 THR A N 1
ATOM 3744 C CA . THR A 1 467 ? -11.930 -13.379 -32.492 1.00 79.69 467 THR A CA 1
ATOM 3745 C C . THR A 1 467 ? -12.128 -14.334 -33.668 1.00 79.69 467 THR A C 1
ATOM 3747 O O . THR A 1 467 ? -13.209 -14.396 -34.253 1.00 79.69 467 THR A O 1
ATOM 3750 N N . VAL A 1 468 ? -11.100 -15.119 -33.999 1.00 77.31 468 VAL A N 1
ATOM 3751 C CA . VAL A 1 468 ? -11.186 -16.166 -35.028 1.00 77.31 468 VAL A CA 1
ATOM 3752 C C . VAL A 1 468 ? -12.311 -17.149 -34.691 1.00 77.31 468 VAL A C 1
ATOM 3754 O O . VAL A 1 468 ? -13.130 -17.433 -35.554 1.00 77.31 468 VAL A O 1
ATOM 3757 N N . ALA A 1 469 ? -12.444 -17.572 -33.428 1.00 75.44 469 ALA A N 1
ATOM 3758 C CA . ALA A 1 469 ? -13.531 -18.456 -32.992 1.00 75.44 469 ALA A CA 1
ATOM 3759 C C . ALA A 1 469 ? -14.923 -17.853 -33.220 1.00 75.44 469 ALA A C 1
ATOM 3761 O O . ALA A 1 469 ? -15.830 -18.545 -33.671 1.00 75.44 469 ALA A O 1
ATOM 3762 N N . GLN A 1 470 ? -15.096 -16.563 -32.918 1.00 71.06 470 GLN A N 1
ATOM 3763 C CA . GLN A 1 470 ? -16.361 -15.857 -33.135 1.00 71.06 470 GLN A CA 1
ATOM 3764 C C . GLN A 1 470 ? -16.687 -15.652 -34.609 1.00 71.06 470 GLN A C 1
ATOM 3766 O O . GLN A 1 470 ? -17.854 -15.467 -34.910 1.00 71.06 470 GLN A O 1
ATOM 3771 N N . MET A 1 471 ? -15.701 -15.660 -35.506 1.00 70.69 471 MET A N 1
ATOM 3772 C CA . MET A 1 471 ? -15.934 -15.646 -36.956 1.00 70.69 471 MET A CA 1
ATOM 3773 C C . MET A 1 471 ? -16.145 -17.055 -37.524 1.00 70.69 471 MET A C 1
ATOM 3775 O O . MET A 1 471 ? -16.766 -17.196 -38.570 1.00 70.69 471 MET A O 1
ATOM 3779 N N . TRP A 1 472 ? -15.671 -18.093 -36.827 1.00 64.44 472 TRP A N 1
ATOM 3780 C CA . TRP A 1 472 ? -15.806 -19.495 -37.237 1.00 64.44 472 TRP A CA 1
ATOM 3781 C C . TRP A 1 472 ? -17.117 -20.147 -36.795 1.00 64.44 472 TRP A C 1
ATOM 3783 O O . TRP A 1 472 ? -17.723 -20.891 -37.556 1.00 64.44 472 TRP A O 1
ATOM 3793 N N . LEU A 1 473 ? -17.574 -19.858 -35.572 1.00 52.88 473 LEU A N 1
ATOM 3794 C CA . LEU A 1 473 ? -18.845 -20.354 -35.026 1.00 52.88 473 LEU A CA 1
ATOM 3795 C C . LEU A 1 473 ? -20.094 -19.928 -35.839 1.00 52.88 473 LEU A C 1
ATOM 3797 O O . LEU A 1 473 ? -21.027 -20.726 -35.919 1.00 52.88 473 LEU A O 1
ATOM 3801 N N . PRO A 1 474 ? -20.158 -18.737 -36.473 1.00 45.12 474 PRO A N 1
ATOM 3802 C CA . PRO A 1 474 ? -21.302 -18.314 -37.275 1.00 45.12 474 PRO A CA 1
ATOM 3803 C C . PRO A 1 474 ? -21.297 -18.809 -38.721 1.00 45.12 474 PRO A C 1
ATOM 3805 O O . PRO A 1 474 ? -22.268 -18.530 -39.413 1.00 45.12 474 PRO A O 1
ATOM 3808 N N . LEU A 1 475 ? -20.300 -19.570 -39.196 1.00 44.50 475 LEU A N 1
ATOM 3809 C CA . LEU A 1 475 ? -20.405 -20.213 -40.520 1.00 44.50 475 LEU A CA 1
ATOM 3810 C C . LEU A 1 475 ? -21.499 -21.303 -40.567 1.00 44.50 475 LEU A C 1
ATOM 3812 O O . LEU A 1 475 ? -21.816 -21.805 -41.639 1.00 44.50 475 LEU A O 1
ATOM 3816 N N . ALA A 1 476 ? -22.136 -21.612 -39.430 1.00 39.03 476 ALA A N 1
ATOM 3817 C CA . ALA A 1 476 ? -23.381 -22.379 -39.363 1.00 39.03 476 ALA A CA 1
ATOM 3818 C C . ALA A 1 476 ? -24.646 -21.563 -39.721 1.00 39.03 476 ALA A C 1
ATOM 3820 O O . ALA A 1 476 ? -25.746 -22.113 -39.708 1.00 39.03 476 ALA A O 1
ATOM 3821 N N . ARG A 1 477 ? -24.531 -20.266 -40.044 1.00 39.59 477 ARG A N 1
ATOM 3822 C CA . ARG A 1 477 ? -25.592 -19.520 -40.732 1.00 39.59 477 ARG A CA 1
ATOM 3823 C C . ARG A 1 477 ? -25.028 -18.918 -42.017 1.00 39.59 477 ARG A C 1
ATOM 3825 O O . ARG A 1 477 ? -23.987 -18.264 -41.956 1.00 39.59 477 ARG A O 1
ATOM 3832 N N . PRO A 1 478 ? -25.679 -19.144 -43.171 1.00 38.47 478 PRO A N 1
ATOM 3833 C CA . PRO A 1 478 ? -25.198 -18.612 -44.430 1.00 38.47 478 PRO A CA 1
ATOM 3834 C C . PRO A 1 478 ? -25.077 -17.093 -44.310 1.00 38.47 478 PRO A C 1
ATOM 3836 O O . PRO A 1 478 ? -25.979 -16.412 -43.820 1.00 38.47 478 PRO A O 1
ATOM 3839 N N . LEU A 1 479 ? -23.922 -16.570 -44.717 1.00 40.34 479 LEU A N 1
ATOM 3840 C CA . LEU A 1 479 ? -23.751 -15.157 -45.017 1.00 40.34 479 LEU A CA 1
ATOM 3841 C C . LEU A 1 479 ? -24.677 -14.837 -46.196 1.00 40.34 479 LEU A C 1
ATOM 3843 O O . LEU A 1 479 ? -24.262 -14.888 -47.349 1.00 40.34 479 LEU A O 1
ATOM 3847 N N . ASP A 1 480 ? -25.936 -14.524 -45.907 1.00 38.19 480 ASP A N 1
ATOM 3848 C CA . ASP A 1 480 ? -26.875 -13.961 -46.872 1.00 38.19 480 ASP A CA 1
ATOM 3849 C C . ASP A 1 480 ? -26.438 -12.532 -47.206 1.00 38.19 480 ASP A C 1
ATOM 3851 O O . ASP A 1 480 ? -27.076 -11.611 -46.711 1.00 38.19 480 ASP A O 1
ATOM 3855 N N . ARG A 1 481 ? -25.351 -12.325 -47.980 1.00 42.91 481 ARG A N 1
ATOM 3856 C CA . ARG A 1 481 ? -25.164 -11.175 -48.904 1.00 42.91 481 ARG A CA 1
ATOM 3857 C C . ARG A 1 481 ? -24.165 -11.499 -50.038 1.00 42.91 481 ARG A C 1
ATOM 3859 O O . ARG A 1 481 ? -23.079 -11.998 -49.750 1.00 42.91 481 ARG A O 1
ATOM 3866 N N . PRO A 1 482 ? -24.470 -11.152 -51.306 1.00 37.59 482 PRO A N 1
ATOM 3867 C CA . PRO A 1 482 ? -23.786 -11.680 -52.488 1.00 37.59 482 PRO A CA 1
ATOM 3868 C C . PRO A 1 482 ? -22.729 -10.723 -53.073 1.00 37.59 482 PRO A C 1
ATOM 3870 O O . PRO A 1 482 ? -22.855 -10.298 -54.216 1.00 37.59 482 PRO A O 1
ATOM 3873 N N . TRP A 1 483 ? -21.672 -10.375 -52.327 1.00 41.97 483 TRP A N 1
ATOM 3874 C CA . TRP A 1 483 ? -20.551 -9.619 -52.915 1.00 41.97 483 TRP A CA 1
ATOM 3875 C C . TRP A 1 483 ? -19.174 -10.133 -52.468 1.00 41.97 483 TRP A C 1
ATOM 3877 O O . TRP A 1 483 ? -18.903 -10.263 -51.276 1.00 41.97 483 TRP A O 1
ATOM 3887 N N . LEU A 1 484 ? -18.316 -10.357 -53.478 1.00 39.53 484 LEU A N 1
ATOM 3888 C CA . LEU A 1 484 ? -16.948 -10.910 -53.492 1.00 39.53 484 LEU A CA 1
ATOM 3889 C C . LEU A 1 484 ? -16.831 -12.430 -53.276 1.00 39.53 484 LEU A C 1
ATOM 3891 O O . LEU A 1 484 ? -16.275 -12.902 -52.284 1.00 39.53 484 LEU A O 1
ATOM 3895 N N . GLU A 1 485 ? -17.231 -13.194 -54.298 1.00 42.09 485 GLU A N 1
ATOM 3896 C CA . GLU A 1 485 ? -16.959 -14.636 -54.438 1.00 42.09 485 GLU A CA 1
ATOM 3897 C C . GLU A 1 485 ? -15.486 -14.999 -54.187 1.00 42.09 485 GLU A C 1
ATOM 3899 O O . GLU A 1 485 ? -15.212 -16.027 -53.582 1.00 42.09 485 GLU A O 1
ATOM 3904 N N . HIS A 1 486 ? -14.536 -14.127 -54.548 1.00 43.12 486 HIS A N 1
ATOM 3905 C CA . HIS A 1 486 ? -13.108 -14.319 -54.264 1.00 43.12 486 HIS A CA 1
ATOM 3906 C C . HIS A 1 486 ? -12.764 -14.246 -52.768 1.00 43.12 486 HIS A C 1
ATOM 3908 O O . HIS A 1 486 ? -11.961 -15.038 -52.283 1.00 43.12 486 HIS A O 1
ATOM 3914 N N . ALA A 1 487 ? -13.372 -13.322 -52.016 1.00 43.84 487 ALA A N 1
ATOM 3915 C CA . ALA A 1 487 ? -13.137 -13.205 -50.577 1.00 43.84 487 ALA A CA 1
ATOM 3916 C C . ALA A 1 487 ? -13.807 -14.357 -49.819 1.00 43.84 487 ALA A C 1
ATOM 3918 O O . ALA A 1 487 ? -13.226 -14.888 -48.878 1.00 43.84 487 ALA A O 1
ATOM 3919 N N . VAL A 1 488 ? -14.993 -14.788 -50.264 1.00 51.50 488 VAL A N 1
ATOM 3920 C CA . VAL A 1 488 ? -15.682 -15.976 -49.738 1.00 51.50 488 VAL A CA 1
ATOM 3921 C C . VAL A 1 488 ? -14.915 -17.254 -50.080 1.00 51.50 488 VAL A C 1
ATOM 3923 O O . VAL A 1 488 ? -14.795 -18.119 -49.220 1.00 51.50 488 VAL A O 1
ATOM 3926 N N . ALA A 1 489 ? -14.362 -17.374 -51.288 1.00 52.06 489 ALA A N 1
ATOM 3927 C CA . ALA A 1 489 ? -13.539 -18.511 -51.692 1.00 52.06 489 ALA A CA 1
ATOM 3928 C C . ALA A 1 489 ? -12.238 -18.581 -50.888 1.00 52.06 489 ALA A C 1
ATOM 3930 O O . ALA A 1 489 ? -11.896 -19.655 -50.411 1.00 52.06 489 ALA A O 1
ATOM 3931 N N . GLU A 1 490 ? -11.554 -17.456 -50.660 1.00 53.97 490 GLU A N 1
ATOM 3932 C CA . GLU A 1 490 ? -10.337 -17.414 -49.840 1.00 53.97 490 GLU A CA 1
ATOM 3933 C C . GLU A 1 490 ? -10.649 -17.654 -48.350 1.00 53.97 490 GLU A C 1
ATOM 3935 O O . GLU A 1 490 ? -9.912 -18.365 -47.672 1.00 53.97 490 GLU A O 1
ATOM 3940 N N . LEU A 1 491 ? -11.780 -17.142 -47.840 1.00 55.78 491 LEU A N 1
ATOM 3941 C CA . LEU A 1 491 ? -12.280 -17.449 -46.493 1.00 55.78 491 LEU A CA 1
ATOM 3942 C C . LEU A 1 491 ? -12.655 -18.926 -46.341 1.00 55.78 491 LEU A C 1
ATOM 3944 O O . LEU A 1 491 ? -12.338 -19.507 -45.310 1.00 55.78 491 LEU A O 1
ATOM 3948 N N . LYS A 1 492 ? -13.276 -19.542 -47.356 1.00 54.44 492 LYS A N 1
ATOM 3949 C CA . LYS A 1 492 ? -13.532 -20.991 -47.415 1.00 54.44 492 LYS A CA 1
ATOM 3950 C C . LYS A 1 492 ? -12.226 -21.783 -47.490 1.00 54.44 492 LYS A C 1
ATOM 3952 O O . LYS A 1 492 ? -12.052 -22.733 -46.747 1.00 54.44 492 LYS A O 1
ATOM 3957 N N . ARG A 1 493 ? -11.245 -21.334 -48.275 1.00 60.38 493 ARG A N 1
ATOM 3958 C CA . ARG A 1 493 ? -9.914 -21.957 -48.347 1.00 60.38 493 ARG A CA 1
ATOM 3959 C C . ARG A 1 493 ? -9.193 -21.919 -47.001 1.00 60.38 493 ARG A C 1
ATOM 3961 O O . ARG A 1 493 ? -8.610 -22.912 -46.579 1.00 60.38 493 ARG A O 1
ATOM 3968 N N . LEU A 1 494 ? -9.256 -20.779 -46.310 1.00 55.41 494 LEU A N 1
ATOM 3969 C CA . LEU A 1 494 ? -8.760 -20.631 -44.942 1.00 55.41 494 LEU A CA 1
ATOM 3970 C C . LEU A 1 494 ? -9.581 -21.488 -43.967 1.00 55.41 494 LEU A C 1
ATOM 3972 O O . LEU A 1 494 ? -9.000 -22.044 -43.033 1.00 55.41 494 LEU A O 1
ATOM 3976 N N . HIS A 1 495 ? -10.892 -21.638 -44.203 1.00 56.47 495 HIS A N 1
ATOM 3977 C CA . HIS A 1 495 ? -11.782 -22.520 -43.450 1.00 56.47 495 HIS A CA 1
ATOM 3978 C C . HIS A 1 495 ? -11.350 -23.977 -43.487 1.00 56.47 495 HIS A C 1
ATOM 3980 O O . HIS A 1 495 ? -11.144 -24.602 -42.444 1.00 56.47 495 HIS A O 1
ATOM 3986 N N . ASP A 1 496 ? -11.121 -24.471 -44.691 1.00 53.62 496 ASP A N 1
ATOM 3987 C CA . ASP A 1 496 ? -10.734 -25.849 -44.945 1.00 53.62 496 ASP A CA 1
ATOM 3988 C C . ASP A 1 496 ? -9.296 -26.121 -44.474 1.00 53.62 496 ASP A C 1
ATOM 3990 O O . ASP A 1 496 ? -8.997 -27.200 -43.967 1.00 53.62 496 ASP A O 1
ATOM 3994 N N . ALA A 1 497 ? -8.405 -25.123 -44.548 1.00 52.88 497 ALA A N 1
ATOM 3995 C CA . ALA A 1 497 ? -7.011 -25.254 -44.119 1.00 52.88 497 ALA A CA 1
ATOM 3996 C C . ALA A 1 497 ? -6.795 -25.209 -42.593 1.00 52.88 497 ALA A C 1
ATOM 3998 O O . ALA A 1 497 ? -5.745 -25.643 -42.118 1.00 52.88 497 ALA A O 1
ATOM 3999 N N . THR A 1 498 ? -7.734 -24.654 -41.818 1.00 45.00 498 THR A N 1
ATOM 4000 C CA . THR A 1 498 ? -7.551 -24.423 -40.367 1.00 45.00 498 THR A CA 1
ATOM 4001 C C . THR A 1 498 ? -8.628 -25.054 -39.483 1.00 45.00 498 THR A C 1
ATOM 4003 O O . THR A 1 498 ? -8.545 -24.955 -38.257 1.00 45.00 498 THR A O 1
ATOM 4006 N N . SER A 1 499 ? -9.609 -25.748 -40.069 1.00 45.97 499 SER A N 1
ATOM 4007 C CA . SER A 1 499 ? -10.595 -26.507 -39.300 1.00 45.97 499 SER A CA 1
ATOM 4008 C C . SER A 1 499 ? -9.939 -27.667 -38.538 1.00 45.97 499 SER A C 1
ATOM 4010 O O . SER A 1 499 ? -9.112 -28.389 -39.101 1.00 45.97 499 SER A O 1
ATOM 4012 N N . PRO A 1 500 ? -10.282 -27.871 -37.252 1.00 39.16 500 PRO A N 1
ATOM 4013 C CA . PRO A 1 500 ? -9.755 -28.988 -36.483 1.00 39.16 500 PRO A CA 1
ATOM 4014 C C . PRO A 1 500 ? -10.208 -30.299 -37.133 1.00 39.16 500 PRO A C 1
ATOM 4016 O O . PRO A 1 500 ? -11.407 -30.574 -37.205 1.00 39.16 500 PRO A O 1
ATOM 4019 N N . ARG A 1 501 ? -9.254 -31.114 -37.603 1.00 45.44 501 ARG A N 1
ATOM 4020 C CA . ARG A 1 501 ? -9.540 -32.505 -37.980 1.00 45.44 501 ARG A CA 1
ATOM 4021 C C . ARG A 1 501 ? -10.145 -33.199 -36.758 1.00 45.44 501 ARG A C 1
ATOM 4023 O O . ARG A 1 501 ? -9.568 -33.138 -35.670 1.00 45.44 501 ARG A O 1
ATOM 4030 N N . ARG A 1 502 ? -11.330 -33.796 -36.917 1.00 38.75 502 ARG A N 1
ATOM 4031 C CA . ARG A 1 502 ? -11.931 -34.632 -35.870 1.00 38.75 502 ARG A CA 1
ATOM 4032 C C . ARG A 1 502 ? -10.998 -35.825 -35.613 1.00 38.75 502 ARG A C 1
ATOM 4034 O O . ARG A 1 502 ? -10.509 -36.381 -36.592 1.00 38.75 502 ARG A O 1
ATOM 4041 N N . PRO A 1 503 ? -10.771 -36.236 -34.354 1.00 39.44 503 PRO A N 1
ATOM 4042 C CA . PRO A 1 503 ? -9.971 -37.423 -34.043 1.00 39.44 503 PRO A CA 1
ATOM 4043 C C . PRO A 1 503 ? -10.548 -38.750 -34.568 1.00 39.44 503 PRO A C 1
ATOM 4045 O O . PRO A 1 503 ? -9.844 -39.748 -34.537 1.00 39.44 503 PRO A O 1
ATOM 4048 N N . ASP A 1 504 ? -11.787 -38.770 -35.071 1.00 39.94 504 ASP A N 1
ATOM 4049 C CA . ASP A 1 504 ? -12.522 -40.011 -35.363 1.00 39.94 504 ASP A CA 1
ATOM 4050 C C . ASP A 1 504 ? -12.647 -40.327 -36.867 1.00 39.94 504 ASP A C 1
ATOM 4052 O O . ASP A 1 504 ? -13.679 -40.825 -37.312 1.00 39.94 504 ASP A O 1
ATOM 4056 N N . GLN A 1 505 ? -11.643 -39.994 -37.684 1.00 37.59 505 GLN A N 1
ATOM 4057 C CA . GLN A 1 505 ? -11.663 -40.312 -39.124 1.00 37.59 505 GLN A CA 1
ATOM 4058 C C . GLN A 1 505 ? -10.410 -41.013 -39.659 1.00 37.59 505 GLN A C 1
ATOM 4060 O O . GLN A 1 505 ? -10.238 -41.065 -40.870 1.00 37.59 505 GLN A O 1
ATOM 4065 N N . ASP A 1 506 ? -9.603 -41.613 -38.786 1.00 37.78 506 ASP A N 1
ATOM 4066 C CA . ASP A 1 506 ? -8.602 -42.602 -39.196 1.00 37.78 506 ASP A CA 1
ATOM 4067 C C . ASP A 1 506 ? -8.930 -43.940 -38.508 1.00 37.78 506 ASP A C 1
ATOM 4069 O O . ASP A 1 506 ? -8.433 -44.247 -37.422 1.00 37.78 506 ASP A O 1
ATOM 4073 N N . ALA A 1 507 ? -9.840 -44.686 -39.139 1.00 36.38 507 ALA A N 1
ATOM 4074 C CA . ALA A 1 507 ? -9.941 -46.141 -39.053 1.00 36.38 507 ALA A CA 1
ATOM 4075 C C . ALA A 1 507 ? -9.432 -46.724 -40.373 1.00 36.38 507 ALA A C 1
ATOM 4077 O O . ALA A 1 507 ? -9.750 -46.113 -41.423 1.00 36.38 507 ALA A O 1
#

Secondary structure (DSSP, 8-state):
-----------TT--S-------------STT-----EEE------SSS-----SS--HHHHHHH--SS-EEEEEEEEETTEEEEEEEEETTTEEEEEEEE-SSEEEEEEEETTT--EEEEEEEE--SSGGGHHHHHHHHHHHHHT-SS-EEEEEE----SSGGGBSSS---HHHHHHHHHHHHHHTPEEPPEEE-S-SEE-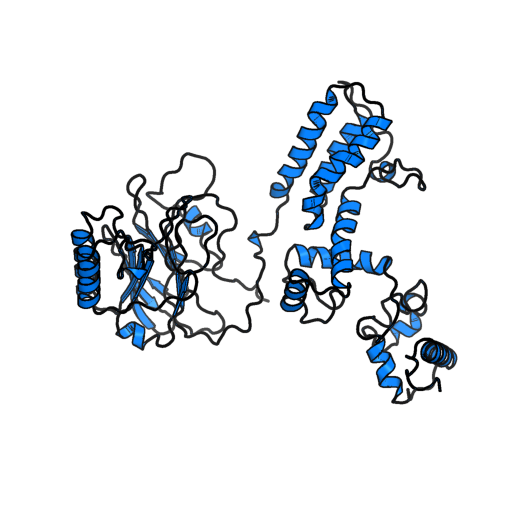-SSS--EE--EEEEE-HHHHHH-TT-EEEEPPPSS-SB--EEEE-S-SPP-S-------GGGS--HHHHHHHHHHHHHHHGGGGGS---HHHHHHHIIIIITTTTHHHHTT----HHHHHHHHHHHHHHHHHTT-SSPPP--S-HHHHTS-GGGTS--PPPHHHHHHHHHHHHHHHHHSS---HHHHHHHHHHTTSSSTTTS--TT--HHHHHHHHHHHHHHHH-----SS-TTSBTTTS--SSSS-HHHH-HHHHHH-S-TT-BHHHHHGGGGS-------HHHHHHHHHHHHHHSPPPTT---

Mean predicted aligned error: 19.34 Å

Radius of gyration: 32.15 Å; Cα contacts (8 Å, |Δi|>4): 735; chains: 1; bounding box: 72×69×94 Å

Nearest PDB structures (foldseek):
  7n8k-assembly2_B  TM=7.679E-01  e=3.767E-11  Homo sapiens
  2v0r-assembly2_B  TM=7.813E-01  e=7.915E-10  Homo sapiens
  1wdu-assembly2_B  TM=7.178E-01  e=4.901E-07  Bombyx mori
  1wdu-assembly1_A  TM=7.194E-01  e=4.420E-06  Bombyx mori
  5j3s-assembly1_A  TM=5.547E-01  e=2.815E-06  Homo sapiens

Sequence (507 aa):
MARWCRTAAPIAGAKEQASPVAVARTSARGAGSSSIPIMEKATRGLRRRPQRRSTEFTDQELTSLEIGDKFVWCWLPANGHSGGMLLGFRDSTFEVGAIDRGRYFICTDINCRVDRLRCRVMGIYGPADHSRSAEFLQEVSNKVSSSEVPIIMGGDFNLIRAAHDKNNSRINWARMDLFNEHIATWGVREIPRTGARYTWTNKQLNPVRCVLDRVFLSPELELHFPLCAVAAETSLGSDHTPLIFDSGEGIPLKSNRFFFESSWKLTMEQWLFLVRKLAGRVEPWWGKFMSSGGRLILSNSCLANLPQFAMGLFLLQDGIHAKFDSHRARFYWEGTGPKRRYHLVNWPAVCRPKECGGLGLLNSKKMNWALMLKWIWKLFQPENPIWAQIIRAKYASANNIFEGTGQGGSQFWRSLHKIKHLFKLGARYSIRDGRRTMFWMDKWSGDIALKDRFPNLFSIANAQMCTVAQMWLPLARPLDRPWLEHAVAELKRLHDATSPRRPDQDA

InterPro domains:
  IPR005135 Endonuclease/exonuclease/phosphatase [PF03372] (74-240)
  IPR036691 Endonuclease/exonuclease/phosphatase superfamily [G3DSA:3.60.10.10] (51-246)
  IPR036691 Endonuclease/exonuclease/phosphatase superfamily [SSF56219] (71-245)

Organism: Lolium multiflorum (NCBI:txid4521)

Foldseek 3Di:
DDDDFDDDDDDPPFFDDWAFWAAADDDDDDQADATDWGKTFDFDGDDDDDGWQAQDDDPVNQVVNDGPADWDKDKDGADTRGDIIIITDGPVFWDWADWDDDPFKIKTWIQGPRPRATEMEIEGHADLPCVCLLVRLVVVLVVLVPDPHKYKYKYQNNAAQDPQQKPDDPDDPVRNVVVVVSCVSSQKDWADEDDDSFFFWPPDPPIIGGNRITMITHPVLCVVQVQKYWYFDDDDNYRGTYIYIYSRPDDPPPDDLDADDPSPPQDPVNLVVLLVVLLVVLVVQLPDDDDLVRLQCCLAPPLLVSCLVVLLQAQDDVVSLVSSLVSSQCCNAQRNDPDRGDSPDDSVQQCDPVVSVHVVRPRNNVSSLVSLLVVLVVLPDPDCDPVNVSCCVNFVVPVHLVRGDLPRHDSRSVVCNVNVVVNQQPDEDDDDLQQHAFQQRHRDPPNDGNCVVCVVCLVPDPCNGDTPNRVLVCVVPDPPDDPDPPVVVVVVVVVVVRDDDDPPPDD

Solvent-accessible surface area (backbone atoms only — not comparable to full-atom values): 29911 Å² total; per-residue (Å²): 138,85,83,86,77,77,76,88,78,82,79,87,79,70,87,73,72,42,39,46,36,33,43,40,61,81,75,91,82,62,97,68,72,63,74,72,63,31,37,35,38,63,43,73,82,76,98,84,73,84,94,59,47,48,62,67,82,50,71,69,62,55,54,72,69,43,63,87,52,62,62,51,74,48,73,45,57,20,62,66,94,42,81,36,40,34,36,43,34,50,49,91,47,37,48,75,52,73,76,48,75,61,96,43,35,40,32,30,44,32,33,20,73,58,70,64,52,60,34,30,45,32,44,38,47,41,56,86,58,67,91,46,48,64,62,50,53,50,55,51,46,57,54,57,75,69,49,94,49,44,41,41,37,36,22,42,48,62,51,50,75,51,73,84,36,34,81,57,89,89,71,64,62,71,61,19,50,54,50,50,53,50,41,58,72,68,58,43,46,71,60,70,68,45,71,58,92,47,29,32,39,76,78,46,98,81,56,54,33,30,36,28,60,51,44,35,29,24,63,68,48,42,69,73,27,78,57,48,42,29,39,32,46,89,54,88,74,33,52,33,32,28,34,27,43,30,57,49,84,53,77,80,74,79,72,84,63,82,76,66,59,78,82,73,56,82,48,76,74,74,50,43,61,58,48,50,53,52,50,66,61,48,57,73,60,45,76,55,100,66,52,70,67,55,41,53,50,47,46,52,74,45,62,54,51,70,53,41,71,58,25,47,60,37,72,77,55,69,72,57,41,51,54,46,49,49,55,54,48,44,52,55,55,32,57,68,55,96,60,85,47,76,73,90,61,61,65,75,56,43,31,26,48,56,94,71,78,18,74,50,40,77,46,63,62,63,51,27,50,55,43,40,45,50,54,59,54,53,70,70,42,91,69,76,50,70,70,53,48,53,52,40,74,64,64,45,92,33,100,40,83,83,75,42,73,54,72,96,51,36,72,50,54,32,40,46,56,74,49,47,65,64,50,58,74,76,47,73,46,82,80,74,79,24,77,89,42,41,50,35,75,36,22,56,77,64,94,52,25,48,35,77,77,36,49,73,60,43,74,72,41,94,66,64,91,36,29,36,28,70,64,56,68,51,68,83,48,82,81,88,68,97,77,55,70,67,60,53,49,52,50,47,52,52,46,71,73,61,56,82,78,68,91,86,76,83,128